Protein AF-0000000085919234 (afdb_homodimer)

Secondary structure (DSSP, 8-state):
--------------------------------------S------TTT-----SSS-EETTTEEPP--GGGG--PPPEETTEEEEEEEE-GGGGGGHHHHHHHHHHHHTTSSEEEEE-SS-SSEEEEE--SSEEE-SS---SEEEEEE-TT--HHHHHHHHHHHTT---GGGBGGGGGTEEE-GGGBPTT-GGGG--B----TTPPP-TT-TTSPPTTTTBSSSS-SEEESSTT---S--S---HHHHHHHHHHTTTTT--/--------------------------------------S------TTT-----SSS-EETTTEEPP--GGGG-PPPPEETTEEEEEEEE-GGGGGGHHHHHHHHHHHHTTSSEEEEE-SS-SSEEEEE--SSEEE-SS---SEEEEEE-TT--HHHHHHHHHHHTT---GGGBGGGGGTEEE-GGGBPTT-GGGG--B----TTPPP-TT-TTSPPTTTTBSSSS-SEEESSTT---S--S---HHHHHHHHHHTTTTT--

pLDDT: mean 78.48, std 26.76, range [19.8, 98.75]

Organism: NCBI:txid630221

Foldseek 3Di:
DPPPPPCPDDDDPDDCPPPPPPDPPDPPPPDDPPCCVPPPPPPPDPQAPPPQLALFDADPRHHGDDPDLVVAPAAQDADPLAAEAEEEEDPVVVVCVVLLVLLQCLQVVLARHHYDHDDPDFWHEYEDEDDDFAAAAETPTGHGYTYDYPVQGSLNSNLRVNRHRHDAALQQAPPCVVWKDFDVVFAAPSNVSVRHHDDDDPLPDDRDQAASRYQFQQPRGPPRHGRMGTPDPPGGHNDRDHGDPSNSVVSCSSRVRVVSD/DCPPPPPPPPPPDPPPPDPPPPDDDDPPPPDPPPCPVPPPPPPPDPQAPPPPLALFDADPRHHGDDPDLVVQPAAQDDDPLAAEAEEEEDPVVVVCVVLLVLLQCLQVVLARYHYDHDDPDFWHEYEDEDDDFAAAAETPTGHGYTYDYPVQGSLNSNLRVNRHRHDAALQQAPPCVVWKDFDVVFAAPSNVSVRHHDDDDLLPDDRDQAASRYQFQQPRGPPRHGRMGTPDPPGGHNDRDHGDPSNSVVSCSSRVRVVSD

Nearest PDB structures (foldseek):
  3vtg-assembly1_A  TM=9.561E-01  e=6.700E-22  Oryzias latipes
  3lqb-assembly1_A  TM=9.417E-01  e=4.697E-21  Danio rerio
  3edg-assembly1_A  TM=8.612E-01  e=9.983E-21  Homo sapiens
  7uai-assembly1_C  TM=8.966E-01  e=1.209E-17  Homo sapiens
  7uab-assembly1_H  TM=8.826E-01  e=2.082E-18  Homo sapiens

InterPro domains:
  IPR001506 Peptidase M12A [PF01400] (82-255)
  IPR001506 Peptidase M12A [PS51864] (70-258)
  IPR006026 Peptidase, metallopeptidase [SM00235] (72-211)
  IPR034035 Astacin-like metallopeptidase domain [cd04280] (82-255)

Structure (mmCIF, N/CA/C/O backbone):
data_AF-0000000085919234-model_v1
#
loop_
_entity.id
_entity.type
_entity.pdbx_description
1 polymer 'Peptidase M12A domain-containing protein'
#
loop_
_atom_site.group_PDB
_atom_site.id
_atom_site.type_symbol
_atom_site.label_atom_id
_atom_site.label_alt_id
_atom_site.label_comp_id
_atom_site.label_asym_id
_atom_site.label_entity_id
_atom_site.label_seq_id
_atom_site.pdbx_PDB_ins_code
_atom_site.Cartn_x
_atom_site.Cartn_y
_atom_site.Cartn_z
_atom_site.occupancy
_atom_site.B_iso_or_equiv
_atom_site.auth_seq_id
_atom_site.auth_comp_id
_atom_site.auth_asym_id
_atom_site.auth_atom_id
_atom_site.pdbx_PDB_model_num
ATOM 1 N N . MET A 1 1 ? 76.812 45.281 -8.281 1 28.78 1 MET A N 1
ATOM 2 C CA . MET A 1 1 ? 76.625 44.969 -9.688 1 28.78 1 MET A CA 1
ATOM 3 C C . MET A 1 1 ? 75.125 44.906 -10.016 1 28.78 1 MET A C 1
ATOM 5 O O . MET A 1 1 ? 74.438 44.062 -9.508 1 28.78 1 MET A O 1
ATOM 9 N N . LEU A 1 2 ? 74.562 46.125 -10.227 1 28.72 2 LEU A N 1
ATOM 10 C CA . LEU A 1 2 ? 73.312 46.844 -10.336 1 28.72 2 LEU A CA 1
ATOM 11 C C . LEU A 1 2 ? 72.5 46.344 -11.531 1 28.72 2 LEU A C 1
ATOM 13 O O . LEU A 1 2 ? 72.938 46.406 -12.672 1 28.72 2 LEU A O 1
ATOM 17 N N . TRP A 1 3 ? 71.625 45.25 -11.289 1 30.02 3 TRP A N 1
ATOM 18 C CA . TRP A 1 3 ? 70.688 44.312 -11.93 1 30.02 3 TRP A CA 1
ATOM 19 C C . TRP A 1 3 ? 69.625 45.031 -12.719 1 30.02 3 TRP A C 1
ATOM 21 O O . TRP A 1 3 ? 68.688 45.594 -12.133 1 30.02 3 TRP A O 1
ATOM 31 N N . ILE A 1 4 ? 70.188 45.938 -13.648 1 27.03 4 ILE A N 1
ATOM 32 C CA . ILE A 1 4 ? 69.312 46.906 -14.336 1 27.03 4 ILE A CA 1
ATOM 33 C C . ILE A 1 4 ? 68.188 46.188 -15.023 1 27.03 4 ILE A C 1
ATOM 35 O O . ILE A 1 4 ? 68.375 45.219 -15.773 1 27.03 4 ILE A O 1
ATOM 39 N N . ILE A 1 5 ? 66.938 46.438 -14.578 1 29.3 5 ILE A N 1
ATOM 40 C CA . ILE A 1 5 ? 65.5 46.031 -14.648 1 29.3 5 ILE A CA 1
ATOM 41 C C . ILE A 1 5 ? 64.938 46.344 -16.031 1 29.3 5 ILE A C 1
ATOM 43 O O . ILE A 1 5 ? 64.25 47.375 -16.203 1 29.3 5 ILE A O 1
ATOM 47 N N . LEU A 1 6 ? 65.812 46.062 -17.062 1 25.97 6 LEU A N 1
ATOM 48 C CA . LEU A 1 6 ? 65.5 46.812 -18.266 1 25.97 6 LEU A CA 1
ATOM 49 C C . LEU A 1 6 ? 64 46.562 -18.656 1 25.97 6 LEU A C 1
ATOM 51 O O . LEU A 1 6 ? 63.625 45.406 -18.828 1 25.97 6 LEU A O 1
ATOM 55 N N . LEU A 1 7 ? 63.156 47.531 -18.422 1 24.62 7 LEU A N 1
ATOM 56 C CA . LEU A 1 7 ? 61.719 47.781 -18.453 1 24.62 7 LEU A CA 1
ATOM 57 C C . LEU A 1 7 ? 61.219 47.781 -19.891 1 24.62 7 LEU A C 1
ATOM 59 O O . LEU A 1 7 ? 61.406 48.719 -20.625 1 24.62 7 LEU A O 1
ATOM 63 N N . VAL A 1 8 ? 61.719 46.781 -20.688 1 26.98 8 VAL A N 1
ATOM 64 C CA . VAL A 1 8 ? 61.375 47.031 -22.078 1 26.98 8 VAL A CA 1
ATOM 65 C C . VAL A 1 8 ? 59.875 47.219 -22.203 1 26.98 8 VAL A C 1
ATOM 67 O O . VAL A 1 8 ? 59.094 46.344 -21.812 1 26.98 8 VAL A O 1
ATOM 70 N N . ALA A 1 9 ? 59.312 48.406 -22.391 1 23.61 9 ALA A N 1
ATOM 71 C CA . ALA A 1 9 ? 58.062 49.094 -22.391 1 23.61 9 ALA A CA 1
ATOM 72 C C . ALA A 1 9 ? 57.156 48.594 -23.531 1 23.61 9 ALA A C 1
ATOM 74 O O . ALA A 1 9 ? 55.938 48.812 -23.5 1 23.61 9 ALA A O 1
ATOM 75 N N . TRP A 1 10 ? 57.688 48.094 -24.672 1 26.2 10 TRP A N 1
ATOM 76 C CA . TRP A 1 10 ? 57.031 48.625 -25.844 1 26.2 10 TRP A CA 1
ATOM 77 C C . TRP A 1 10 ? 55.531 48.312 -25.828 1 26.2 10 TRP A C 1
ATOM 79 O O . TRP A 1 10 ? 55.094 47.344 -25.203 1 26.2 10 TRP A O 1
ATOM 89 N N . PHE A 1 11 ? 54.688 49.062 -26.797 1 24.27 11 PHE A N 1
ATOM 90 C CA . PHE A 1 11 ? 53.438 49.688 -27.219 1 24.27 11 PHE A CA 1
ATOM 91 C C . PHE A 1 11 ? 52.406 48.625 -27.672 1 24.27 11 PHE A C 1
ATOM 93 O O . PHE A 1 11 ? 52.781 47.594 -28.25 1 24.27 11 PHE A O 1
ATOM 100 N N . CYS A 1 12 ? 51.062 48.812 -27.344 1 24.25 12 CYS A N 1
ATOM 101 C CA . CYS A 1 12 ? 49.781 48.188 -27.062 1 24.25 12 CYS A CA 1
ATOM 102 C C . CYS A 1 12 ? 49 47.906 -28.359 1 24.25 12 CYS A C 1
ATOM 104 O O . CYS A 1 12 ? 47.812 47.656 -28.328 1 24.25 12 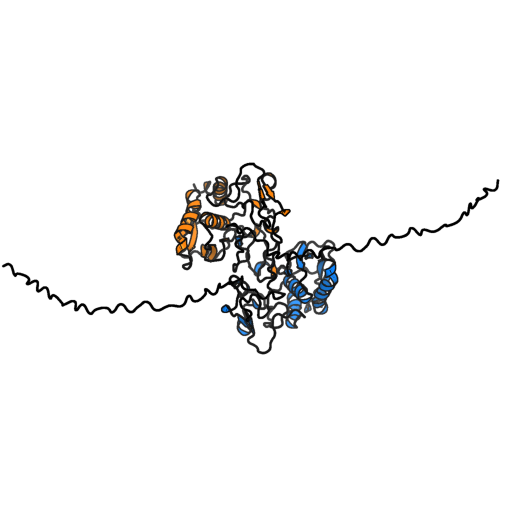CYS A O 1
ATOM 106 N N . GLU A 1 13 ? 49.562 47.938 -29.578 1 25.75 13 GLU A N 1
ATOM 107 C CA . GLU A 1 13 ? 48.656 48.188 -30.688 1 25.75 13 GLU A CA 1
ATOM 108 C C . GLU A 1 13 ? 47.5 47.188 -30.688 1 25.75 13 GLU A C 1
ATOM 110 O O . GLU A 1 13 ? 47.719 45.969 -30.578 1 25.75 13 GLU A O 1
ATOM 115 N N . VAL A 1 14 ? 46.25 47.719 -30.547 1 25.34 14 VAL A N 1
ATOM 116 C CA . VAL A 1 14 ? 44.875 47.281 -30.359 1 25.34 14 VAL A CA 1
ATOM 117 C C . VAL A 1 14 ? 44.469 46.406 -31.547 1 25.34 14 VAL A C 1
ATOM 119 O O . VAL A 1 14 ? 45.031 46.5 -32.625 1 25.34 14 VAL A O 1
ATOM 122 N N . TRP A 1 15 ? 43.188 45.625 -31.438 1 25.55 15 TRP A N 1
ATOM 123 C CA . TRP A 1 15 ? 42.438 44.406 -31.531 1 25.55 15 TRP A CA 1
ATOM 124 C C . TRP A 1 15 ? 41.531 44.406 -32.75 1 25.55 15 TRP A C 1
ATOM 126 O O . TRP A 1 15 ? 40.719 43.5 -32.969 1 25.55 15 TRP A O 1
ATOM 136 N N . GLY A 1 16 ? 41.469 45.375 -33.75 1 25.25 16 GLY A N 1
ATOM 137 C CA . GLY A 1 16 ? 40.125 45.625 -34.25 1 25.25 16 GLY A CA 1
ATOM 138 C C . GLY A 1 16 ? 39.625 44.562 -35.188 1 25.25 16 GLY A C 1
ATOM 139 O O . GLY A 1 16 ? 39.5 44.781 -36.406 1 25.25 16 GLY A O 1
ATOM 140 N N . THR A 1 17 ? 39.906 43.375 -35.062 1 26.5 17 THR A N 1
ATOM 141 C CA . THR A 1 17 ? 39.594 42.562 -36.219 1 26.5 17 THR A CA 1
ATOM 142 C C . THR A 1 17 ? 38.125 42.719 -36.625 1 26.5 17 THR A C 1
ATOM 144 O O . THR A 1 17 ? 37.25 42.75 -35.75 1 26.5 17 THR A O 1
ATOM 147 N N . PRO A 1 18 ? 37.938 43.25 -37.812 1 27.16 18 PRO A N 1
ATOM 148 C CA . PRO A 1 18 ? 36.625 43.531 -38.438 1 27.16 18 PRO A CA 1
ATOM 149 C C . PRO A 1 18 ? 35.656 42.375 -38.344 1 27.16 18 PRO A C 1
ATOM 151 O O . PRO A 1 18 ? 36 41.25 -38.688 1 27.16 18 PRO A O 1
ATOM 154 N N . VAL A 1 19 ? 34.719 42.406 -37.375 1 25.25 19 VAL A N 1
ATOM 155 C CA . VAL A 1 19 ? 33.719 41.375 -37.094 1 25.25 19 VAL A CA 1
ATOM 156 C C . VAL A 1 19 ? 32.781 41.219 -38.281 1 25.25 19 VAL A C 1
ATOM 158 O O . VAL A 1 19 ? 32.062 42.156 -38.625 1 25.25 19 VAL A O 1
ATOM 161 N N . ASP A 1 20 ? 33.281 40.656 -39.344 1 23.06 20 ASP A N 1
ATOM 162 C CA . ASP A 1 20 ? 32.406 40.406 -40.5 1 23.06 20 ASP A CA 1
ATOM 163 C C . ASP A 1 20 ? 31.031 39.938 -40.062 1 23.06 20 ASP A C 1
ATOM 165 O O . ASP A 1 20 ? 30.922 39 -39.25 1 23.06 20 ASP A O 1
ATOM 169 N N . THR A 1 21 ? 29.984 40.781 -40.094 1 23.25 21 THR A N 1
ATOM 170 C CA . THR A 1 21 ? 28.562 40.656 -39.781 1 23.25 21 THR A CA 1
ATOM 171 C C . THR A 1 21 ? 27.938 39.5 -40.531 1 23.25 21 THR A C 1
ATOM 173 O O . THR A 1 21 ? 27.734 39.594 -41.75 1 23.25 21 THR A O 1
ATOM 176 N N . LEU A 1 22 ? 28.453 38.281 -40.375 1 21.8 22 LEU A N 1
ATOM 177 C CA . LEU A 1 22 ? 27.781 37.188 -41.125 1 21.8 22 LEU A CA 1
ATOM 178 C C . LEU A 1 22 ? 26.266 37.312 -40.938 1 21.8 22 LEU A C 1
ATOM 180 O O . LEU A 1 22 ? 25.781 37.5 -39.844 1 21.8 22 LEU A O 1
ATOM 184 N N . ASN A 1 23 ? 25.578 37.688 -41.969 1 22.17 23 ASN A N 1
ATOM 185 C CA . ASN A 1 23 ? 24.141 37.844 -42.219 1 22.17 23 ASN A CA 1
ATOM 186 C C . ASN A 1 23 ? 23.344 36.656 -41.656 1 22.17 23 ASN A C 1
ATOM 188 O O . ASN A 1 23 ? 23.812 35.531 -41.688 1 22.17 23 ASN A O 1
ATOM 192 N N . ALA A 1 24 ? 22.312 37 -40.812 1 24.62 24 ALA A N 1
ATOM 193 C CA . ALA A 1 24 ? 21.281 36.281 -40.062 1 24.62 24 ALA A CA 1
ATOM 194 C C . ALA A 1 24 ? 20.547 35.281 -40.969 1 24.62 24 ALA A C 1
ATOM 196 O O . ALA A 1 24 ? 19.828 35.719 -41.875 1 24.62 24 ALA A O 1
ATOM 197 N N . THR A 1 25 ? 21.234 34.188 -41.438 1 21.66 25 THR A N 1
ATOM 198 C CA . THR A 1 25 ? 20.625 33.125 -42.219 1 21.66 25 THR A CA 1
ATOM 199 C C . THR A 1 25 ? 19.25 32.75 -41.688 1 21.66 25 THR A C 1
ATOM 201 O O . THR A 1 25 ? 19.031 32.812 -40.469 1 21.66 25 THR A O 1
ATOM 204 N N . ASP A 1 26 ? 18.25 32.438 -42.562 1 20.73 26 ASP A N 1
ATOM 205 C CA . ASP A 1 26 ? 16.844 32.062 -42.656 1 20.73 26 ASP A CA 1
ATOM 206 C C . ASP A 1 26 ? 16.531 30.844 -41.812 1 20.73 26 ASP A C 1
ATOM 208 O O . ASP A 1 26 ? 16.938 29.734 -42.125 1 20.73 26 ASP A O 1
ATOM 212 N N . ILE A 1 27 ? 16.844 30.859 -40.594 1 23.08 27 ILE A N 1
ATOM 213 C CA . ILE A 1 27 ? 16.438 29.625 -39.906 1 23.08 27 ILE A CA 1
ATOM 214 C C . ILE A 1 27 ? 14.953 29.391 -40.125 1 23.08 27 ILE A C 1
ATOM 216 O O . ILE A 1 27 ? 14.133 30.25 -39.812 1 23.08 27 ILE A O 1
ATOM 220 N N . GLN A 1 28 ? 14.664 28.625 -41.188 1 20.73 28 GLN A N 1
ATOM 221 C CA . GLN A 1 28 ? 13.336 28.062 -41.406 1 20.73 28 GLN A CA 1
ATOM 222 C C . GLN A 1 28 ? 12.742 27.562 -40.062 1 20.73 28 GLN A C 1
ATOM 224 O O . GLN A 1 28 ? 13.422 26.906 -39.281 1 20.73 28 GLN A O 1
ATOM 229 N N . ASP A 1 29 ? 11.711 28.188 -39.625 1 19.8 29 ASP A N 1
ATOM 230 C CA . ASP A 1 29 ? 10.836 27.922 -38.469 1 19.8 29 ASP A CA 1
ATOM 231 C C . ASP A 1 29 ? 10.453 26.438 -38.438 1 19.8 29 ASP A C 1
ATOM 233 O O . ASP A 1 29 ? 9.703 25.953 -39.281 1 19.8 29 ASP A O 1
ATOM 237 N N . ALA A 1 30 ? 11.367 25.484 -38.312 1 23.55 30 ALA A N 1
ATOM 238 C CA . ALA A 1 30 ? 10.859 24.125 -38.156 1 23.55 30 ALA A CA 1
ATOM 239 C C . ALA A 1 30 ? 9.688 24.078 -37.188 1 23.55 30 ALA A C 1
ATOM 241 O O . ALA A 1 30 ? 9.75 24.656 -36.094 1 23.55 30 ALA A O 1
ATOM 242 N N . GLU A 1 31 ? 8.484 23.906 -37.625 1 23.33 31 GLU A N 1
ATOM 243 C CA . GLU A 1 31 ? 7.203 23.625 -37 1 23.33 31 GLU A CA 1
ATOM 244 C C . GLU A 1 31 ? 7.367 22.719 -35.781 1 23.33 31 GLU A C 1
ATOM 246 O O . GLU A 1 31 ? 8.219 21.812 -35.781 1 23.33 31 GLU A O 1
ATOM 251 N N . GLY A 1 32 ? 7.031 23.172 -34.594 1 21.17 32 GLY A N 1
ATOM 252 C CA . GLY A 1 32 ? 7 22.703 -33.219 1 21.17 32 GLY A CA 1
ATOM 253 C C . GLY A 1 32 ? 6.457 21.297 -33.094 1 21.17 32 GLY A C 1
ATOM 254 O O . GLY A 1 32 ? 5.332 21.016 -33.531 1 21.17 32 GLY A O 1
ATOM 255 N N . TYR A 1 33 ? 7.305 20.234 -33.219 1 23.75 33 TYR A N 1
ATOM 256 C CA . TYR A 1 33 ? 6.895 18.906 -32.812 1 23.75 33 TYR A CA 1
ATOM 257 C C . TYR A 1 33 ? 6.16 18.953 -31.469 1 23.75 33 TYR A C 1
ATOM 259 O O . TYR A 1 33 ? 6.695 19.453 -30.484 1 23.75 33 TYR A O 1
ATOM 267 N N . SER A 1 34 ? 4.891 19.266 -31.453 1 23.23 34 SER A N 1
ATOM 268 C CA . SER A 1 34 ? 4.012 18.984 -30.312 1 23.23 34 SER A CA 1
ATOM 269 C C . SER A 1 34 ? 4.355 17.641 -29.672 1 23.23 34 SER A C 1
ATOM 271 O O . SER A 1 34 ? 4.203 16.594 -30.281 1 23.23 34 SER A O 1
ATOM 273 N N . LEU A 1 35 ? 5.391 17.594 -28.969 1 25.11 35 LEU A N 1
ATOM 274 C CA . LEU A 1 35 ? 5.648 16.391 -28.172 1 25.11 35 LEU A CA 1
ATOM 275 C C . LEU A 1 35 ? 4.395 15.953 -27.422 1 25.11 35 LEU A C 1
ATOM 277 O O . LEU A 1 35 ? 3.973 16.609 -26.469 1 25.11 35 LEU A O 1
ATOM 281 N N . GLN A 1 36 ? 3.346 15.586 -28.047 1 25.11 36 GLN A N 1
ATOM 282 C CA . GLN A 1 36 ? 2.27 14.844 -27.406 1 25.11 36 GLN A CA 1
ATOM 283 C C . GLN A 1 36 ? 2.822 13.695 -26.562 1 25.11 36 GLN A C 1
ATOM 285 O O . GLN A 1 36 ? 3.055 12.594 -27.078 1 25.11 36 GLN A O 1
ATOM 290 N N . SER A 1 37 ? 3.881 13.984 -25.828 1 28.94 37 SER A N 1
ATOM 291 C CA . SER A 1 37 ? 4.312 12.867 -25 1 28.94 37 SER A CA 1
ATOM 292 C C . SER A 1 37 ? 3.146 12.289 -24.203 1 28.94 37 SER A C 1
ATOM 294 O O . SER A 1 37 ? 2.707 12.891 -23.219 1 28.94 37 SER A O 1
ATOM 296 N N . GLY A 1 38 ? 2.189 11.727 -24.812 1 29.8 38 GLY A N 1
ATOM 297 C CA . GLY A 1 38 ? 1.196 10.922 -24.125 1 29.8 38 GLY A CA 1
ATOM 298 C C . GLY A 1 38 ? 1.796 10.008 -23.078 1 29.8 38 GLY A C 1
ATOM 299 O O . GLY A 1 38 ? 3.014 9.828 -23.016 1 29.8 38 GLY A O 1
ATOM 300 N N . PRO A 1 39 ? 1.155 9.898 -21.922 1 30.34 39 PRO A N 1
ATOM 301 C CA . PRO A 1 39 ? 1.736 9 -20.922 1 30.34 39 PRO A CA 1
ATOM 302 C C . PRO A 1 39 ? 2.361 7.75 -21.547 1 30.34 39 PRO A C 1
ATOM 304 O O . PRO A 1 39 ? 1.938 7.312 -22.625 1 30.34 39 PRO A O 1
ATOM 307 N N . PRO A 1 40 ? 3.613 7.609 -21.312 1 33.44 40 PRO A N 1
ATOM 308 C CA . PRO A 1 40 ? 4.18 6.391 -21.891 1 33.44 40 PRO A CA 1
ATOM 309 C C . PRO A 1 40 ? 3.225 5.203 -21.828 1 33.44 40 PRO A C 1
ATOM 311 O O . PRO A 1 40 ? 2.457 5.078 -20.875 1 33.44 40 PRO A O 1
ATOM 314 N N . HIS A 1 41 ? 2.707 4.746 -22.938 1 36.62 41 HIS A N 1
ATOM 315 C CA . HIS A 1 41 ? 1.959 3.502 -23.062 1 36.62 41 HIS A CA 1
ATOM 316 C C . HIS A 1 41 ? 2.629 2.367 -22.297 1 36.62 41 HIS A C 1
ATOM 318 O O . HIS A 1 41 ? 3.686 1.877 -22.703 1 36.62 41 HIS A O 1
ATOM 324 N N . LEU A 1 42 ? 2.457 2.396 -21.031 1 42.34 42 LEU A N 1
ATOM 325 C CA . LEU A 1 42 ? 2.893 1.175 -20.375 1 42.34 42 LEU A CA 1
ATOM 326 C C . LEU A 1 42 ? 2.395 -0.058 -21.109 1 42.34 42 LEU A C 1
ATOM 328 O O . LEU A 1 42 ? 1.233 -0.112 -21.531 1 42.34 42 LEU A O 1
ATOM 332 N N . VAL A 1 43 ? 3.242 -0.778 -21.781 1 37.41 43 VAL A N 1
ATOM 333 C CA . VAL A 1 43 ? 2.846 -2.074 -22.312 1 37.41 43 VAL A CA 1
ATOM 334 C C . VAL A 1 43 ? 2.088 -2.867 -21.25 1 37.41 43 VAL A C 1
ATOM 336 O O . VAL A 1 43 ? 2.645 -3.205 -20.203 1 37.41 43 VAL A O 1
ATOM 339 N N . LYS A 1 44 ? 0.73 -2.807 -21.328 1 43.81 44 LYS A N 1
ATOM 340 C CA . LYS A 1 44 ? -0.195 -3.49 -20.422 1 43.81 44 LYS A CA 1
ATOM 341 C C . LYS A 1 44 ? 0.053 -4.996 -20.422 1 43.81 44 LYS A C 1
ATOM 343 O O . LYS A 1 44 ? -0.255 -5.684 -21.406 1 43.81 44 LYS A O 1
ATOM 348 N N . THR A 1 45 ? 1.157 -5.523 -19.844 1 35.84 45 THR A N 1
ATOM 349 C CA . THR A 1 45 ? 1.196 -6.977 -19.688 1 35.84 45 THR A CA 1
ATOM 350 C C . THR A 1 45 ? 0.174 -7.434 -18.656 1 35.84 45 THR A C 1
ATOM 352 O O . THR A 1 45 ? -0.217 -6.664 -17.781 1 35.84 45 THR A O 1
ATOM 355 N N . SER A 1 46 ? -0.442 -8.539 -18.906 1 37 46 SER A N 1
ATOM 356 C CA . SER A 1 46 ? -1.523 -9.094 -18.094 1 37 46 SER A CA 1
ATOM 357 C C . SER A 1 46 ? -1.217 -8.992 -16.609 1 37 46 SER A C 1
ATOM 359 O O . SER A 1 46 ? -2.115 -8.742 -15.805 1 37 46 SER A O 1
ATOM 361 N N . GLU A 1 47 ? -0.046 -9.5 -16.359 1 38.38 47 GLU A N 1
ATOM 362 C CA . GLU A 1 47 ? 0.216 -9.578 -14.922 1 38.38 47 GLU A CA 1
ATOM 363 C C . GLU A 1 47 ? 0.174 -8.195 -14.273 1 38.38 47 GLU A C 1
ATOM 365 O O . GLU A 1 47 ? -0.36 -8.031 -13.18 1 38.38 47 GLU A O 1
ATOM 370 N N . THR A 1 48 ? 1.184 -7.324 -14.758 1 38.94 48 THR A N 1
ATOM 371 C CA . THR A 1 48 ? 1.595 -6.074 -14.125 1 38.94 48 THR A CA 1
ATOM 372 C C . THR A 1 48 ? 0.478 -5.035 -14.203 1 38.94 48 THR A C 1
ATOM 374 O O . THR A 1 48 ? 0.224 -4.316 -13.234 1 38.94 48 THR A O 1
ATOM 377 N N . GLN A 1 49 ? 0.27 -4.543 -15.516 1 41.25 49 GLN A N 1
ATOM 378 C CA . GLN A 1 49 ? -0.235 -3.174 -15.523 1 41.25 49 GLN A CA 1
ATOM 379 C C . GLN A 1 49 ? -1.633 -3.1 -14.914 1 41.25 49 GLN A C 1
ATOM 381 O O . GLN A 1 49 ? -2.543 -2.52 -15.508 1 41.25 49 GLN A O 1
ATOM 386 N N . LEU A 1 50 ? -2.053 -4.23 -14.367 1 37.69 50 LEU A N 1
ATOM 387 C CA . LEU A 1 50 ? -3.299 -3.758 -13.773 1 37.69 50 LEU A CA 1
ATOM 388 C C . LEU A 1 50 ? -3.051 -2.561 -12.859 1 37.69 50 LEU A C 1
ATOM 390 O O . LEU A 1 50 ? -2.332 -2.672 -11.867 1 37.69 50 LEU A O 1
ATOM 394 N N . ASP A 1 51 ? -2.818 -1.533 -13.508 1 40.94 51 ASP A N 1
ATOM 395 C CA . ASP A 1 51 ? -3.111 -0.411 -12.625 1 40.94 51 ASP A CA 1
ATOM 396 C C . ASP A 1 51 ? -4.18 -0.784 -11.602 1 40.94 51 ASP A C 1
ATOM 398 O O . ASP A 1 51 ? -5.375 -0.752 -11.898 1 40.94 51 ASP A O 1
ATOM 402 N N . PHE A 1 52 ? -3.783 -1.865 -10.945 1 41.19 52 PHE A N 1
ATOM 403 C CA . PHE A 1 52 ? -4.73 -2.225 -9.898 1 41.19 52 PHE A CA 1
ATOM 404 C C . PHE A 1 52 ? -5.344 -0.978 -9.273 1 41.19 52 PHE A C 1
ATOM 406 O O . PHE A 1 52 ? -4.66 -0.229 -8.57 1 41.19 52 PHE A O 1
ATOM 413 N N . GLU A 1 53 ? -6.23 -0.386 -10.07 1 49.44 53 GLU A N 1
ATOM 414 C CA . GLU A 1 53 ? -7.109 0.587 -9.43 1 49.44 53 GLU A CA 1
ATOM 415 C C . GLU A 1 53 ? -8.07 -0.093 -8.453 1 49.44 53 GLU A C 1
ATOM 417 O O . GLU A 1 53 ? -8.977 -0.817 -8.875 1 49.44 53 GLU A O 1
ATOM 422 N N . ALA A 1 54 ? -7.559 -0.685 -7.289 1 57.09 54 ALA A N 1
ATOM 423 C CA . ALA A 1 54 ? -8.453 -1.296 -6.312 1 57.09 54 ALA A CA 1
ATOM 424 C C . ALA A 1 54 ? -8.477 -0.495 -5.012 1 57.09 54 ALA A C 1
ATOM 426 O O . ALA A 1 54 ? -7.676 0.427 -4.832 1 57.09 54 ALA A O 1
ATOM 427 N N . ASP A 1 55 ? -9.469 -0.79 -4.297 1 67.25 55 ASP A N 1
ATOM 428 C CA . ASP A 1 55 ? -9.695 -0.278 -2.949 1 67.25 55 ASP A CA 1
ATOM 429 C C . ASP A 1 55 ? -8.547 -0.67 -2.016 1 67.25 55 ASP A C 1
ATOM 431 O O . ASP A 1 55 ? -8.477 -0.199 -0.878 1 67.25 55 ASP A O 1
ATOM 435 N N . TYR A 1 56 ? -7.609 -1.438 -2.715 1 75.12 56 TYR A N 1
ATOM 436 C CA . TYR A 1 56 ? -6.52 -1.926 -1.875 1 75.12 56 TYR A CA 1
ATOM 437 C C . TYR A 1 56 ? -5.199 -1.26 -2.25 1 75.12 56 TYR A C 1
ATOM 439 O O . TYR A 1 56 ? -4.941 -1 -3.428 1 75.12 56 TYR A O 1
ATOM 447 N N . ALA A 1 57 ? -4.43 -0.961 -1.234 1 77.5 57 ALA A N 1
ATOM 448 C CA . ALA A 1 57 ? -3.043 -0.596 -1.501 1 77.5 57 ALA A CA 1
ATOM 449 C C . ALA A 1 57 ? -2.201 -1.83 -1.817 1 77.5 57 ALA A C 1
ATOM 451 O O . ALA A 1 57 ? -2.281 -2.84 -1.113 1 77.5 57 ALA A O 1
ATOM 452 N N . VAL A 1 58 ? -1.466 -1.746 -2.91 1 79.06 58 VAL A N 1
ATOM 453 C CA . VAL A 1 58 ? -0.729 -2.932 -3.338 1 79.06 58 VAL A CA 1
ATOM 454 C C . VAL A 1 58 ? 0.746 -2.584 -3.523 1 79.06 58 VAL A C 1
ATOM 456 O O . VAL A 1 58 ? 1.085 -1.449 -3.867 1 79.06 58 VAL A O 1
ATOM 459 N N . GLN A 1 59 ? 1.614 -3.533 -3.205 1 78.81 59 GLN A N 1
ATOM 460 C CA . GLN A 1 59 ? 3.041 -3.543 -3.51 1 78.81 59 GLN A CA 1
ATOM 461 C C . GLN A 1 59 ? 3.365 -4.57 -4.59 1 78.81 59 GLN A C 1
ATOM 463 O O . GLN A 1 59 ? 2.689 -5.594 -4.703 1 78.81 59 GLN A O 1
ATOM 468 N N . GLU A 1 60 ? 4.441 -4.223 -5.422 1 80.94 60 GLU A N 1
ATOM 469 C CA . GLU A 1 60 ? 4.879 -5.121 -6.484 1 80.94 60 GLU A CA 1
ATOM 470 C C . GLU A 1 60 ? 3.725 -5.477 -7.418 1 80.94 60 GLU A C 1
ATOM 472 O O . GLU A 1 60 ? 3.631 -6.613 -7.891 1 80.94 60 GLU A O 1
ATOM 477 N N . GLY A 1 61 ? 2.805 -4.656 -7.477 1 78.19 61 GLY A N 1
ATOM 478 C CA . GLY A 1 61 ? 1.759 -4.73 -8.484 1 78.19 61 GLY A CA 1
ATOM 479 C C . GLY A 1 61 ? 0.587 -5.598 -8.07 1 78.19 61 GLY A C 1
ATOM 480 O O . GLY A 1 61 ? -0.51 -5.477 -8.617 1 78.19 61 GLY A O 1
ATOM 481 N N . ASP A 1 62 ? 0.809 -6.508 -7.039 1 87.94 62 ASP A N 1
ATOM 482 C CA . ASP A 1 62 ? -0.31 -7.402 -6.766 1 87.94 62 ASP A CA 1
ATOM 483 C C . ASP A 1 62 ? -0.3 -7.867 -5.309 1 87.94 62 ASP A C 1
ATOM 485 O O . ASP A 1 62 ? -1.114 -8.703 -4.91 1 87.94 62 ASP A O 1
ATOM 489 N N . ILE A 1 63 ? 0.585 -7.391 -4.5 1 83.94 63 ILE A N 1
ATOM 490 C CA . ILE A 1 63 ? 0.605 -7.777 -3.094 1 83.94 63 ILE A CA 1
ATOM 491 C C . ILE A 1 63 ? -0.181 -6.758 -2.27 1 83.94 63 ILE A C 1
ATOM 493 O O . ILE A 1 63 ? 0.214 -5.594 -2.166 1 83.94 63 ILE A O 1
ATOM 497 N N . ILE A 1 64 ? -1.24 -7.172 -1.712 1 83.56 64 ILE A N 1
ATOM 498 C CA . ILE A 1 64 ? -2.057 -6.293 -0.879 1 83.56 64 ILE A CA 1
ATOM 499 C C . ILE A 1 64 ? -1.348 -6.035 0.448 1 83.56 64 ILE A C 1
ATOM 501 O O . ILE A 1 64 ? -0.867 -6.969 1.095 1 83.56 64 ILE A O 1
ATOM 505 N N . LEU A 1 65 ? -1.286 -4.754 0.832 1 82.44 65 LEU A N 1
ATOM 506 C CA . LEU A 1 65 ? -0.631 -4.367 2.076 1 82.44 65 LEU A CA 1
ATOM 507 C C . LEU A 1 65 ? -1.654 -4.168 3.189 1 82.44 65 LEU A C 1
ATOM 509 O O . LEU A 1 65 ? -2.738 -3.629 2.955 1 82.44 65 LEU A O 1
ATOM 513 N N . PRO A 1 66 ? -1.289 -4.691 4.371 1 75.25 66 PRO A N 1
ATOM 514 C CA . PRO A 1 66 ? -2.191 -4.461 5.504 1 75.25 66 PRO A CA 1
ATOM 515 C C . PRO A 1 66 ? -2.324 -2.982 5.859 1 75.25 66 PRO A C 1
ATOM 517 O O . PRO A 1 66 ? -1.36 -2.223 5.734 1 75.25 66 PRO A O 1
ATOM 520 N N . THR A 1 67 ? -3.541 -2.582 6.234 1 71.69 67 THR A N 1
ATOM 521 C CA . THR A 1 67 ? -3.812 -1.184 6.551 1 71.69 67 THR A CA 1
ATOM 522 C C . THR A 1 67 ? -4.141 -1.018 8.031 1 71.69 67 THR A C 1
ATOM 524 O O . THR A 1 67 ? -4.648 0.026 8.445 1 71.69 67 THR A O 1
ATOM 527 N N . ASP A 1 68 ? -3.734 -1.936 8.898 1 67.69 68 ASP A N 1
ATOM 528 C CA . ASP A 1 68 ? -4.066 -1.872 10.312 1 67.69 68 ASP A CA 1
ATOM 529 C C . ASP A 1 68 ? -3.42 -0.656 10.977 1 67.69 68 ASP A C 1
ATOM 531 O O . ASP A 1 68 ? -2.201 -0.612 11.148 1 67.69 68 ASP A O 1
ATOM 535 N N . ARG A 1 69 ? -4.234 0.278 11.391 1 63.44 69 ARG A N 1
ATOM 536 C CA . ARG A 1 69 ? -3.811 1.531 12.008 1 63.44 69 ARG A CA 1
ATOM 537 C C . ARG A 1 69 ? -3.191 1.285 13.383 1 63.44 69 ARG A C 1
ATOM 539 O O . ARG A 1 69 ? -2.393 2.092 13.859 1 63.44 69 ARG A O 1
ATOM 546 N N . ASN A 1 70 ? -3.617 0.142 13.984 1 58.25 70 ASN A N 1
ATOM 547 C CA . ASN A 1 70 ? -3.148 -0.084 15.344 1 58.25 70 ASN A CA 1
ATOM 548 C C . ASN A 1 70 ? -1.696 -0.551 15.367 1 58.25 70 ASN A C 1
ATOM 550 O O . ASN A 1 70 ? -1.063 -0.574 16.422 1 58.25 70 ASN A O 1
ATOM 554 N N . ALA A 1 71 ? -1.163 -0.882 14.227 1 52.66 71 ALA A N 1
ATOM 555 C CA . ALA A 1 71 ? 0.224 -1.335 14.156 1 52.66 71 ALA A CA 1
ATOM 556 C C . ALA A 1 71 ? 1.19 -0.157 14.234 1 52.66 71 ALA A C 1
ATOM 558 O O . ALA A 1 71 ? 2.383 -0.341 14.492 1 52.66 71 ALA A O 1
ATOM 559 N N . VAL A 1 72 ? 0.792 0.997 13.992 1 54.81 72 VAL A N 1
ATOM 560 C CA . VAL A 1 72 ? 1.61 2.168 13.695 1 54.81 72 VAL A CA 1
ATOM 561 C C . VAL A 1 72 ? 1.9 2.932 14.984 1 54.81 72 VAL A C 1
ATOM 563 O O . VAL A 1 72 ? 2.52 3.998 14.961 1 54.81 72 VAL A O 1
ATOM 566 N N . SER A 1 73 ? 1.527 2.48 16.062 1 56.84 73 SER A N 1
ATOM 567 C CA . SER A 1 73 ? 1.312 3.416 17.156 1 56.84 73 SER A CA 1
ATOM 568 C C . SER A 1 73 ? 2.635 3.914 17.719 1 56.84 73 SER A C 1
ATOM 570 O O . SER A 1 73 ? 2.682 4.426 18.844 1 56.84 73 SER A O 1
ATOM 572 N N . GLU A 1 74 ? 3.74 4.129 16.828 1 78.88 74 GLU A N 1
ATOM 573 C CA . GLU A 1 74 ? 4.828 4.574 17.688 1 78.88 74 GLU A CA 1
ATOM 574 C C . GLU A 1 74 ? 5.055 6.078 17.562 1 78.88 74 GLU A C 1
ATOM 576 O O . GLU A 1 74 ? 5.078 6.617 16.453 1 78.88 74 GLU A O 1
ATOM 581 N N . LEU A 1 75 ? 5.031 6.777 18.656 1 87.31 75 LEU A N 1
ATOM 582 C CA . LEU A 1 75 ? 5.363 8.195 18.766 1 87.31 75 LEU A CA 1
ATOM 583 C C . LEU A 1 75 ? 6.871 8.406 18.672 1 87.31 75 LEU A C 1
ATOM 585 O O . LEU A 1 75 ? 7.645 7.469 18.859 1 87.31 75 LEU A O 1
ATOM 589 N N . TRP A 1 76 ? 7.223 9.562 18.25 1 91.81 76 TRP A N 1
ATOM 590 C CA . TRP A 1 76 ? 8.625 9.953 18.281 1 91.81 76 TRP A CA 1
ATOM 591 C C . TRP A 1 76 ? 9.133 10.055 19.719 1 91.81 76 TRP A C 1
ATOM 593 O O . 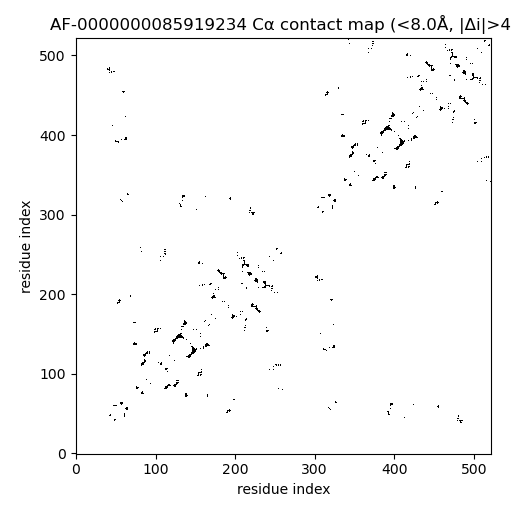TRP A 1 76 ? 8.406 10.508 20.609 1 91.81 76 TRP A O 1
ATOM 603 N N . PRO A 1 77 ? 10.32 9.617 19.906 1 83.75 77 PRO A N 1
ATOM 604 C CA . PRO A 1 77 ? 10.844 9.602 21.281 1 83.75 77 PRO A CA 1
ATOM 605 C C . PRO A 1 77 ? 11.094 11.008 21.828 1 83.75 77 PRO A C 1
ATOM 607 O O . PRO A 1 77 ? 11.391 11.93 21.062 1 83.75 77 PRO A O 1
ATOM 610 N N . GLU A 1 78 ? 10.945 11.039 23.125 1 82.88 78 GLU A N 1
ATOM 611 C CA . GLU A 1 78 ? 11.273 12.273 23.828 1 82.88 78 GLU A CA 1
ATOM 612 C C . GLU A 1 78 ? 12.789 12.43 24 1 82.88 78 GLU A C 1
ATOM 614 O O . GLU A 1 78 ? 13.492 11.445 24.25 1 82.88 78 GLU A O 1
ATOM 619 N N . LEU A 1 79 ? 13.203 13.602 23.656 1 72 79 LEU A N 1
ATOM 620 C CA . LEU A 1 79 ? 14.602 13.938 23.922 1 72 79 LEU A CA 1
ATOM 621 C C . LEU A 1 79 ? 14.711 15 25 1 72 79 LEU A C 1
ATOM 623 O O . LEU A 1 79 ? 14.297 16.141 24.797 1 72 79 LEU A O 1
ATOM 627 N N . ASN A 1 80 ? 15.391 14.633 26.141 1 70.12 80 ASN A N 1
ATOM 628 C CA . ASN A 1 80 ? 15.633 15.539 27.25 1 70.12 80 ASN A CA 1
ATOM 629 C C . ASN A 1 80 ? 14.352 16.234 27.688 1 70.12 80 ASN A C 1
ATOM 631 O O . ASN A 1 80 ? 14.344 17.453 27.875 1 70.12 80 ASN A O 1
ATOM 635 N N . GLY A 1 81 ? 13.281 15.547 27.75 1 71 81 GLY A N 1
ATOM 636 C CA . GLY A 1 81 ? 12.023 16.094 28.234 1 71 81 GLY A CA 1
ATOM 637 C C . GLY A 1 81 ? 11.227 16.812 27.172 1 71 81 GLY A C 1
ATOM 638 O O . GLY A 1 81 ? 10.117 17.297 27.438 1 71 81 GLY A O 1
ATOM 639 N N . ASN A 1 82 ? 11.828 16.969 26.062 1 78.31 82 ASN A N 1
ATOM 640 C CA . ASN A 1 82 ? 11.148 17.625 24.953 1 78.31 82 ASN A CA 1
ATOM 641 C C . ASN A 1 82 ? 11 16.688 23.766 1 78.31 82 ASN A C 1
ATOM 643 O O . ASN A 1 82 ? 11.844 15.812 23.547 1 78.31 82 ASN A O 1
ATOM 647 N N . PHE A 1 83 ? 9.922 16.859 23.141 1 88.06 83 PHE A N 1
ATOM 648 C CA . PHE A 1 83 ? 9.789 16.141 21.891 1 88.06 83 PHE A CA 1
ATOM 649 C C . PHE A 1 83 ? 10.422 16.922 20.734 1 88.06 83 PHE A C 1
ATOM 651 O O . PHE A 1 83 ? 10.078 18.078 20.516 1 88.06 83 PHE A O 1
ATOM 658 N N . SER A 1 84 ? 11.445 16.359 20.297 1 93 84 SER A N 1
ATOM 659 C CA . SER A 1 84 ? 12.07 16.984 19.125 1 93 84 SER A CA 1
ATOM 660 C C . SER A 1 84 ? 12.359 15.938 18.047 1 93 84 SER A C 1
ATOM 662 O O . SER A 1 84 ? 13.094 14.977 18.281 1 93 84 SER A O 1
ATOM 664 N N . VAL A 1 85 ? 11.82 16.109 16.938 1 96.12 85 VAL A N 1
ATOM 665 C CA . VAL A 1 85 ? 11.938 15.164 15.82 1 96.12 85 VAL A CA 1
ATOM 666 C C . VAL A 1 85 ? 13.156 15.516 14.977 1 96.12 85 VAL A C 1
ATOM 668 O O . VAL A 1 85 ? 13.234 16.625 14.422 1 96.12 85 VAL A O 1
ATOM 671 N N . PRO A 1 86 ? 14.133 14.602 14.945 1 96.75 86 PRO A N 1
ATOM 672 C CA . PRO A 1 86 ? 15.227 14.875 14.008 1 96.75 86 PRO A CA 1
ATOM 673 C C . PRO A 1 86 ? 14.766 14.844 12.555 1 96.75 86 PRO A C 1
ATOM 675 O O . PRO A 1 86 ? 13.922 14.023 12.18 1 96.75 86 PRO A O 1
ATOM 678 N N . TYR A 1 87 ? 15.375 15.781 11.781 1 98.19 87 TYR A N 1
ATOM 679 C CA . TYR A 1 87 ? 15.023 15.766 10.359 1 98.19 87 TYR A CA 1
ATOM 680 C C . TYR A 1 87 ? 16.234 16.078 9.492 1 98.19 87 TYR A C 1
ATOM 682 O O . TYR A 1 87 ? 17.203 16.672 9.969 1 98.19 87 TYR A O 1
ATOM 690 N N . GLU A 1 88 ? 16.172 15.555 8.297 1 98.56 88 GLU A N 1
ATOM 691 C CA . GLU A 1 88 ? 17.141 15.828 7.242 1 98.56 88 GLU A CA 1
ATOM 692 C C . GLU A 1 88 ? 16.453 16.109 5.914 1 98.56 88 GLU A C 1
ATOM 694 O O . GLU A 1 88 ? 15.43 15.492 5.598 1 98.56 88 GLU A O 1
ATOM 699 N N . ILE A 1 89 ? 17 17.094 5.207 1 98.44 89 ILE A N 1
ATOM 700 C CA . ILE A 1 89 ? 16.5 17.391 3.869 1 98.44 89 ILE A CA 1
ATOM 701 C C . ILE A 1 89 ? 17.484 16.875 2.82 1 98.44 89 ILE A C 1
ATOM 703 O O . ILE A 1 89 ? 18.656 17.266 2.801 1 98.44 89 ILE A O 1
ATOM 707 N N . ASP A 1 90 ? 16.922 15.945 2.045 1 97 90 ASP A N 1
ATOM 708 C CA . ASP A 1 90 ? 17.75 15.422 0.967 1 97 90 ASP A CA 1
ATOM 709 C C . ASP A 1 90 ? 18.312 16.547 0.102 1 97 90 ASP A C 1
ATOM 711 O O . ASP A 1 90 ? 17.594 17.516 -0.21 1 97 90 ASP A O 1
ATOM 715 N N . SER A 1 91 ? 19.5 16.391 -0.368 1 96.81 91 SER A N 1
ATOM 716 C CA . SER A 1 91 ? 20.172 17.438 -1.136 1 96.81 91 SER A CA 1
ATOM 717 C C . SER A 1 91 ? 19.422 17.719 -2.439 1 96.81 91 SER A C 1
ATOM 719 O O . SER A 1 91 ? 19.438 18.859 -2.936 1 96.81 91 SER A O 1
ATOM 721 N N . VAL A 1 92 ? 18.797 16.797 -3 1 94.75 92 VAL A N 1
ATOM 722 C CA . VAL A 1 92 ? 18.078 16.922 -4.27 1 94.75 92 VAL A CA 1
ATOM 723 C C . VAL A 1 92 ? 16.969 17.953 -4.141 1 94.75 92 VAL A C 1
ATOM 725 O O . VAL A 1 92 ? 16.625 18.625 -5.113 1 94.75 92 VAL A O 1
ATOM 728 N N . ILE A 1 93 ? 16.438 18.109 -2.947 1 97.44 93 ILE A N 1
ATOM 729 C CA . ILE A 1 93 ? 15.336 19.047 -2.801 1 97.44 93 ILE A CA 1
ATOM 730 C C . ILE A 1 93 ? 15.734 20.172 -1.842 1 97.44 93 ILE A C 1
ATOM 732 O O . ILE A 1 93 ? 14.898 20.672 -1.083 1 97.44 93 ILE A O 1
ATOM 736 N N . GLU A 1 94 ? 16.969 20.438 -1.762 1 97.44 94 GLU A N 1
ATOM 737 C CA . GLU A 1 94 ? 17.453 21.516 -0.902 1 97.44 94 GLU A CA 1
ATOM 738 C C . GLU A 1 94 ? 16.734 22.828 -1.188 1 97.44 94 GLU A C 1
ATOM 740 O O . GLU A 1 94 ? 16.562 23.656 -0.291 1 97.44 94 GLU A O 1
ATOM 745 N N . ASN A 1 95 ? 16.281 23.031 -2.412 1 97.69 95 ASN A N 1
ATOM 746 C CA . ASN A 1 95 ? 15.578 24.25 -2.797 1 97.69 95 ASN A CA 1
ATOM 747 C C . ASN A 1 95 ? 14.219 24.344 -2.109 1 97.69 95 ASN A C 1
ATOM 749 O O . ASN A 1 95 ? 13.594 25.406 -2.123 1 97.69 95 ASN A O 1
ATOM 753 N N . ARG A 1 96 ? 13.773 23.297 -1.423 1 98.06 96 ARG A N 1
ATOM 754 C CA . ARG A 1 96 ? 12.492 23.281 -0.722 1 98.06 96 ARG A CA 1
ATOM 755 C C . ARG A 1 96 ? 12.672 23.578 0.762 1 98.06 96 ARG A C 1
ATOM 757 O O . ARG A 1 96 ? 11.711 23.547 1.53 1 98.06 96 ARG A O 1
ATOM 764 N N . THR A 1 97 ? 13.828 23.906 1.18 1 98.56 97 THR A N 1
ATOM 765 C CA . THR A 1 97 ? 14.18 24.078 2.586 1 98.56 97 THR A CA 1
ATOM 766 C C . THR A 1 97 ? 13.281 25.109 3.25 1 98.56 97 THR A C 1
ATOM 768 O O . THR A 1 97 ? 12.766 24.875 4.348 1 98.56 97 THR A O 1
ATOM 771 N N . GLU A 1 98 ? 13.047 26.203 2.656 1 98.5 98 GLU A N 1
ATOM 772 C CA . GLU A 1 98 ? 12.227 27.266 3.246 1 98.5 98 GLU A CA 1
ATOM 773 C C . GLU A 1 98 ? 10.797 26.781 3.488 1 98.5 98 GLU A C 1
ATOM 775 O O . GLU A 1 98 ? 10.234 27.016 4.555 1 98.5 98 GLU A O 1
ATOM 780 N N . ASP A 1 99 ? 10.203 26.141 2.455 1 98.5 99 ASP A N 1
ATOM 781 C CA . ASP A 1 99 ? 8.852 25.609 2.592 1 98.5 99 ASP A CA 1
ATOM 782 C C . ASP A 1 99 ? 8.773 24.609 3.734 1 98.5 99 ASP A C 1
ATOM 784 O O . ASP A 1 99 ? 7.816 24.609 4.516 1 98.5 99 ASP A O 1
ATOM 788 N N . ILE A 1 100 ? 9.781 23.734 3.812 1 98.75 100 ILE A N 1
ATOM 789 C CA . ILE A 1 100 ? 9.82 22.672 4.824 1 98.75 100 ILE A CA 1
ATOM 790 C C . ILE A 1 100 ? 9.938 23.297 6.215 1 98.75 100 ILE A C 1
ATOM 792 O O . ILE A 1 100 ? 9.219 22.922 7.137 1 98.75 100 ILE A O 1
ATOM 796 N N . LEU A 1 101 ? 10.758 24.297 6.363 1 98.75 101 LEU A N 1
ATOM 797 C CA . LEU A 1 101 ? 10.938 24.938 7.656 1 98.75 101 LEU A CA 1
ATOM 798 C C . LEU A 1 101 ? 9.688 25.703 8.062 1 98.75 101 LEU A C 1
ATOM 800 O O . LEU A 1 101 ? 9.328 25.75 9.242 1 98.75 101 LEU A O 1
ATOM 804 N N . GLU A 1 102 ? 9.062 26.297 7.109 1 98.75 102 GLU A N 1
ATOM 805 C CA . GLU A 1 102 ? 7.816 26.984 7.41 1 98.75 102 GLU A CA 1
ATOM 806 C C . GLU A 1 102 ? 6.746 26.016 7.891 1 98.75 102 GLU A C 1
ATOM 808 O O . GLU A 1 102 ? 5.996 26.312 8.82 1 98.75 102 GLU A O 1
ATOM 813 N N . ALA A 1 103 ? 6.645 24.891 7.246 1 98.75 103 ALA A N 1
ATOM 814 C CA . ALA A 1 103 ? 5.699 23.859 7.672 1 98.75 103 ALA A CA 1
ATOM 815 C C . ALA A 1 103 ? 6.012 23.391 9.086 1 98.75 103 ALA A C 1
ATOM 817 O O . ALA A 1 103 ? 5.105 23.219 9.906 1 98.75 103 ALA A O 1
ATOM 818 N N . ILE A 1 104 ? 7.258 23.172 9.344 1 98.56 104 ILE A N 1
ATOM 819 C CA . ILE A 1 104 ? 7.715 22.766 10.672 1 98.56 104 ILE A CA 1
ATOM 820 C C . ILE A 1 104 ? 7.324 23.828 11.695 1 98.56 104 ILE A C 1
ATOM 822 O O . ILE A 1 104 ? 6.812 23.5 12.773 1 98.56 104 ILE A O 1
ATOM 826 N N . ASN A 1 105 ? 7.52 25.047 11.359 1 98.38 105 ASN A N 1
ATOM 827 C CA . ASN A 1 105 ? 7.234 26.156 12.273 1 98.38 105 ASN A CA 1
ATOM 828 C C . ASN A 1 105 ? 5.742 26.266 12.57 1 98.38 105 ASN A C 1
ATOM 830 O O . ASN A 1 105 ? 5.352 26.656 13.672 1 98.38 105 ASN A O 1
ATOM 834 N N . MET A 1 106 ? 4.922 25.922 11.602 1 98.38 106 MET A N 1
ATOM 835 C CA . MET A 1 106 ? 3.484 25.906 11.844 1 98.38 106 MET A CA 1
ATOM 836 C C . MET A 1 106 ? 3.146 25.047 13.055 1 98.38 106 MET A C 1
ATOM 838 O O . MET A 1 106 ? 2.203 25.328 13.789 1 98.38 106 MET A O 1
ATOM 842 N N . ILE A 1 107 ? 3.914 24.016 13.25 1 98.19 107 ILE A N 1
ATOM 843 C CA . ILE A 1 107 ? 3.66 23.062 14.32 1 98.19 107 ILE A CA 1
ATOM 844 C C . ILE A 1 107 ? 4.387 23.5 15.594 1 98.19 107 ILE A C 1
ATOM 846 O O . ILE A 1 107 ? 3.771 23.641 16.656 1 98.19 107 ILE A O 1
ATOM 850 N N . SER A 1 108 ? 5.641 23.859 15.484 1 97 108 SER A N 1
ATOM 851 C CA . SER A 1 108 ? 6.496 24.094 16.641 1 97 108 SER A CA 1
ATOM 852 C C . SER A 1 108 ? 6.105 25.375 17.359 1 97 108 SER A C 1
ATOM 854 O O . SER A 1 108 ? 6.312 25.5 18.578 1 97 108 SER A O 1
ATOM 856 N N . GLU A 1 109 ? 5.512 26.234 16.688 1 97.31 109 GLU A N 1
ATOM 857 C CA . GLU A 1 109 ? 5.117 27.5 17.297 1 97.31 109 GLU A CA 1
ATOM 858 C C . GLU A 1 109 ? 3.896 27.328 18.188 1 97.31 109 GLU A C 1
ATOM 860 O O . GLU A 1 109 ? 3.637 28.156 19.062 1 97.31 109 GLU A O 1
ATOM 865 N N . LYS A 1 110 ? 3.205 26.281 18.016 1 97.12 110 LYS A N 1
ATOM 866 C CA . LYS A 1 110 ? 1.917 26.172 18.703 1 97.12 110 LYS A CA 1
ATOM 867 C C . LYS A 1 110 ? 1.885 24.953 19.625 1 97.12 110 LYS A C 1
ATOM 869 O O . LYS A 1 110 ? 0.898 24.734 20.328 1 97.12 110 LYS A O 1
ATOM 874 N N . THR A 1 111 ? 2.941 24.172 19.547 1 95.81 111 THR A N 1
ATOM 875 C CA . THR A 1 111 ? 2.984 22.953 20.344 1 95.81 111 THR A CA 1
ATOM 876 C C . THR A 1 111 ? 4.367 22.766 20.969 1 95.81 111 THR A C 1
ATOM 878 O O . THR A 1 111 ? 5.262 23.594 20.75 1 95.81 111 THR A O 1
ATOM 881 N N . CYS A 1 112 ? 4.477 21.656 21.797 1 94.06 112 CYS A N 1
ATOM 882 C CA . CYS A 1 112 ? 5.746 21.359 22.438 1 94.06 112 CYS A CA 1
ATOM 883 C C . CYS A 1 112 ? 6.641 20.531 21.531 1 94.06 112 CYS A C 1
ATOM 885 O O . CYS A 1 112 ? 7.75 20.156 21.922 1 94.06 112 CYS A O 1
ATOM 887 N N . VAL A 1 113 ? 6.105 20.203 20.375 1 95.19 113 VAL A N 1
ATOM 888 C CA . VAL A 1 113 ? 6.871 19.359 19.453 1 95.19 113 VAL A CA 1
ATOM 889 C C . VAL A 1 113 ? 7.844 20.219 18.656 1 95.19 113 VAL A C 1
ATOM 891 O O . VAL A 1 113 ? 7.426 21.125 17.922 1 95.19 113 VAL A O 1
ATOM 894 N N . GLY A 1 114 ? 9.094 19.938 18.844 1 95.25 114 GLY A N 1
ATOM 895 C CA . GLY A 1 114 ? 10.133 20.609 18.078 1 95.25 114 GLY A CA 1
ATOM 896 C C . GLY A 1 114 ? 10.75 19.734 17.016 1 95.25 114 GLY A C 1
ATOM 897 O O . GLY A 1 114 ? 10.406 18.547 16.906 1 95.25 114 GLY A O 1
ATOM 898 N N . PHE A 1 115 ? 11.586 20.391 16.188 1 97 115 PHE A N 1
ATOM 899 C CA . PHE A 1 115 ? 12.344 19.703 15.133 1 97 115 PHE A CA 1
ATOM 900 C C . PHE A 1 115 ? 13.781 20.203 15.102 1 97 115 PHE A C 1
ATOM 902 O O . PHE A 1 115 ? 14.047 21.391 15.305 1 97 115 PHE A O 1
ATOM 909 N N . H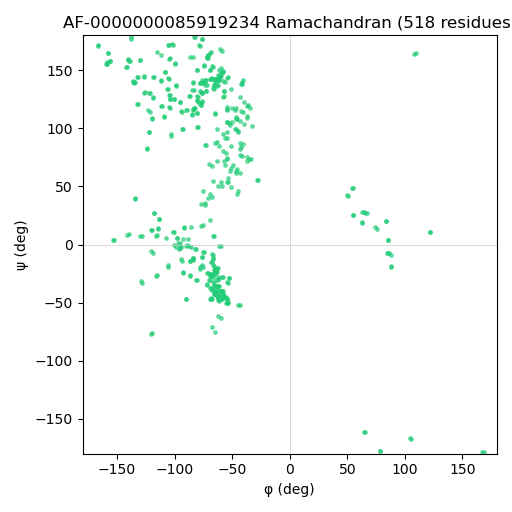IS A 1 116 ? 14.648 19.281 14.883 1 96.06 116 HIS A N 1
ATOM 910 C CA . HIS A 1 116 ? 16.047 19.672 14.781 1 96.06 116 HIS A CA 1
ATOM 911 C C . HIS A 1 116 ? 16.766 18.891 13.688 1 96.06 116 HIS A C 1
ATOM 913 O O . HIS A 1 116 ? 16.297 17.812 13.281 1 96.06 116 HIS A O 1
ATOM 919 N N . LYS A 1 117 ? 17.859 19.453 13.25 1 97.12 117 LYS A N 1
ATOM 920 C CA . LYS A 1 117 ? 18.625 18.797 12.203 1 97.12 117 LYS A CA 1
ATOM 921 C C . LYS A 1 117 ? 19.219 17.484 12.711 1 97.12 117 LYS A C 1
ATOM 923 O O . LYS A 1 117 ? 19.734 17.422 13.82 1 97.12 117 LYS A O 1
ATOM 928 N N . HIS A 1 118 ? 19.062 16.469 11.852 1 96.56 118 HIS A N 1
ATOM 929 C CA . HIS A 1 118 ? 19.562 15.133 12.148 1 96.56 118 HIS A CA 1
ATOM 930 C C . HIS A 1 118 ? 21.094 15.133 12.273 1 96.56 118 HIS A C 1
ATOM 932 O O . HIS A 1 118 ? 21.781 15.773 11.469 1 96.56 118 HIS A O 1
ATOM 938 N N . THR A 1 119 ? 21.594 14.477 13.234 1 94.81 119 THR A N 1
ATOM 939 C CA . THR A 1 119 ? 23.031 14.25 13.375 1 94.81 119 THR A CA 1
ATOM 940 C C . THR A 1 119 ? 23.344 12.758 13.367 1 94.81 119 THR A C 1
ATOM 942 O O . THR A 1 119 ? 23.594 12.172 12.312 1 94.81 119 THR A O 1
ATOM 945 N N . ASN A 1 120 ? 23.062 12.023 14.547 1 93.81 120 ASN A N 1
ATOM 946 C CA . ASN A 1 120 ? 23.391 10.602 14.633 1 93.81 120 ASN A CA 1
ATOM 947 C C . ASN A 1 120 ? 22.203 9.781 15.117 1 93.81 120 ASN A C 1
ATOM 949 O O . ASN A 1 120 ? 22.344 8.594 15.422 1 93.81 120 ASN A O 1
ATOM 953 N N . GLU A 1 121 ? 21.141 10.461 15.211 1 93.38 121 GLU A N 1
ATOM 954 C CA . GLU A 1 121 ? 19.953 9.734 15.672 1 93.38 121 GLU A CA 1
ATOM 955 C C . GLU A 1 121 ? 19.609 8.586 14.727 1 93.38 121 GLU A C 1
ATOM 957 O O . GLU A 1 121 ? 19.734 8.719 13.508 1 93.38 121 GLU A O 1
ATOM 962 N N . THR A 1 122 ? 19.094 7.461 15.281 1 92.56 122 THR A N 1
ATOM 963 C CA . THR A 1 122 ? 18.719 6.289 14.5 1 92.56 122 THR A CA 1
ATOM 964 C C . THR A 1 122 ? 17.484 6.582 13.648 1 92.56 122 THR A C 1
ATOM 966 O O . THR A 1 122 ? 17.422 6.199 12.484 1 92.56 122 THR A O 1
ATOM 969 N N . ASP A 1 123 ? 16.531 7.164 14.312 1 92.56 123 ASP A N 1
ATOM 970 C CA . ASP A 1 123 ? 15.273 7.488 13.648 1 92.56 123 ASP A CA 1
ATOM 971 C C . ASP A 1 123 ? 15.188 8.984 13.344 1 92.56 123 ASP A C 1
ATOM 973 O O . ASP A 1 123 ? 15.414 9.812 14.227 1 92.56 123 ASP A O 1
ATOM 977 N N . TYR A 1 124 ? 14.883 9.312 12.078 1 96.38 124 TYR A N 1
ATOM 978 C CA . TYR A 1 124 ? 14.695 10.711 11.703 1 96.38 124 TYR A CA 1
ATOM 979 C C . TYR A 1 124 ? 13.82 10.828 10.461 1 96.38 124 TYR A C 1
ATOM 981 O O . TYR A 1 124 ? 13.68 9.867 9.695 1 96.38 124 TYR A O 1
ATOM 989 N N . LEU A 1 125 ? 13.234 11.977 10.312 1 97.5 125 LEU A N 1
ATOM 990 C CA . LEU A 1 125 ? 12.492 12.281 9.094 1 97.5 125 LEU A CA 1
ATOM 991 C C . LEU A 1 125 ? 13.445 12.703 7.977 1 97.5 125 LEU A C 1
ATOM 993 O O . LEU A 1 125 ? 14.281 13.586 8.172 1 97.5 125 LEU A O 1
ATOM 997 N N . LEU A 1 126 ? 13.352 12.016 6.918 1 98.06 126 LEU A N 1
ATOM 998 C CA . LEU A 1 126 ? 14.117 12.391 5.73 1 98.06 126 LEU A CA 1
ATOM 999 C C . LEU A 1 126 ? 13.195 12.93 4.641 1 98.06 126 LEU A C 1
ATOM 1001 O O . LEU A 1 126 ? 12.445 12.164 4.027 1 98.06 126 LEU A O 1
ATOM 1005 N N . PHE A 1 127 ? 13.281 14.234 4.375 1 98.19 127 PHE A N 1
ATOM 1006 C CA . PHE A 1 127 ? 12.508 14.82 3.287 1 98.19 127 PHE A CA 1
ATOM 1007 C C . PHE A 1 127 ? 13.133 14.492 1.938 1 98.19 127 PHE A C 1
ATOM 1009 O O . PHE A 1 127 ? 14.297 14.805 1.694 1 98.19 127 PHE A O 1
ATOM 1016 N N . VAL A 1 128 ? 12.273 13.859 1.087 1 95.06 128 VAL A N 1
ATOM 1017 C CA . VAL A 1 128 ? 12.805 13.375 -0.182 1 95.06 128 VAL A CA 1
ATOM 1018 C C . VAL A 1 128 ? 11.922 13.844 -1.33 1 95.06 128 VAL A C 1
ATOM 1020 O O . VAL A 1 128 ? 10.75 14.188 -1.121 1 95.06 128 VAL A O 1
ATOM 1023 N N . ASP A 1 129 ? 12.578 13.836 -2.5 1 92.5 129 ASP A N 1
ATOM 1024 C CA . ASP A 1 129 ? 11.836 14.148 -3.719 1 92.5 129 ASP A CA 1
ATOM 1025 C C . ASP A 1 129 ? 10.898 13.008 -4.094 1 92.5 129 ASP A C 1
ATOM 1027 O O . ASP A 1 129 ? 11.023 11.891 -3.574 1 92.5 129 ASP A O 1
ATOM 1031 N N . GLY A 1 130 ? 9.93 13.305 -4.914 1 85.5 130 GLY A N 1
ATOM 1032 C CA . GLY A 1 130 ? 8.969 12.344 -5.43 1 85.5 130 GLY A CA 1
ATOM 1033 C C . GLY A 1 130 ? 7.781 12.992 -6.113 1 85.5 130 GLY A C 1
ATOM 1034 O O . GLY A 1 130 ? 7.758 14.211 -6.309 1 85.5 130 GLY A O 1
ATOM 1035 N N . ASN A 1 131 ? 6.895 11.992 -6.543 1 81 131 ASN A N 1
ATOM 1036 C CA . ASN A 1 131 ? 5.656 12.477 -7.148 1 81 131 ASN A CA 1
ATOM 1037 C C . ASN A 1 131 ? 4.535 12.586 -6.121 1 81 131 ASN A C 1
ATOM 1039 O O . ASN A 1 131 ? 4.039 11.57 -5.625 1 81 131 ASN A O 1
ATOM 1043 N N . GLY A 1 132 ? 4.336 13.758 -5.664 1 87.06 132 GLY A N 1
ATOM 1044 C CA . GLY A 1 132 ? 3.285 13.961 -4.68 1 87.06 132 GLY A CA 1
ATOM 1045 C C . GLY A 1 132 ? 3.818 14.172 -3.273 1 87.06 132 GLY A C 1
ATOM 1046 O O . GLY A 1 132 ? 5.004 14.453 -3.088 1 87.06 132 GLY A O 1
ATOM 1047 N N . CYS A 1 133 ? 2.928 14.094 -2.318 1 93.31 133 CYS A N 1
ATOM 1048 C CA . CYS A 1 133 ? 3.219 14.227 -0.896 1 93.31 133 CYS A CA 1
ATOM 1049 C C . CYS A 1 133 ? 2.775 12.984 -0.131 1 93.31 133 CYS A C 1
ATOM 1051 O O . CYS A 1 133 ? 1.648 12.516 -0.302 1 93.31 133 CYS A O 1
ATOM 1053 N N . ALA A 1 134 ? 3.697 12.477 0.672 1 93.12 134 ALA A N 1
ATOM 1054 C CA . ALA A 1 134 ? 3.332 11.25 1.374 1 93.12 134 ALA A CA 1
ATOM 1055 C C . ALA A 1 134 ? 4.207 11.039 2.609 1 93.12 134 ALA A C 1
ATOM 1057 O O . ALA A 1 134 ? 5.32 11.57 2.684 1 93.12 134 ALA A O 1
ATOM 1058 N N . SER A 1 135 ? 3.627 10.297 3.525 1 93.44 135 SER A N 1
ATOM 1059 C CA . SER A 1 135 ? 4.34 9.984 4.758 1 93.44 135 SER A CA 1
ATOM 1060 C C . SER A 1 135 ? 3.77 8.742 5.43 1 93.44 135 SER A C 1
ATOM 1062 O O . SER A 1 135 ? 2.629 8.352 5.164 1 93.44 135 SER A O 1
ATOM 1064 N N . TYR A 1 136 ? 4.609 8.141 6.223 1 90.25 136 TYR A N 1
ATOM 1065 C CA . TYR A 1 136 ? 4.09 7.148 7.156 1 90.25 136 TYR A CA 1
ATOM 1066 C C . TYR A 1 136 ? 3.279 7.809 8.266 1 90.25 136 TYR A C 1
ATOM 1068 O O . TYR A 1 136 ? 3.381 9.023 8.477 1 90.25 136 TYR A O 1
ATOM 1076 N N . VAL A 1 137 ? 2.512 6.953 8.898 1 91 137 VAL A N 1
ATOM 1077 C CA . VAL A 1 137 ? 1.866 7.426 10.117 1 91 137 VAL A CA 1
ATOM 1078 C C . VAL A 1 137 ? 2.703 7.031 11.336 1 91 137 VAL A C 1
ATOM 1080 O O . VAL A 1 137 ? 3.039 5.855 11.508 1 91 137 VAL A O 1
ATOM 1083 N N . GLY A 1 138 ? 3.074 8.047 12.094 1 91.94 138 GLY A N 1
ATOM 1084 C CA . GLY A 1 138 ? 3.887 7.789 13.273 1 91.94 138 GLY A CA 1
ATOM 1085 C C . GLY A 1 138 ? 5.352 7.555 12.953 1 91.94 138 GLY A C 1
ATOM 1086 O O . GLY A 1 138 ? 5.773 7.727 11.805 1 91.94 138 GLY A O 1
ATOM 1087 N N . CYS A 1 139 ? 6.098 7.277 13.984 1 91.12 139 CYS A N 1
ATOM 1088 C CA . CYS A 1 139 ? 7.512 6.945 13.852 1 91.12 139 CYS A CA 1
ATOM 1089 C C . CYS A 1 139 ? 7.699 5.469 13.523 1 91.12 139 CYS A C 1
ATOM 1091 O O . CYS A 1 139 ? 7.418 4.605 14.359 1 91.12 139 CYS A O 1
ATOM 1093 N N . ARG A 1 140 ? 8.234 5.246 12.367 1 86.94 140 ARG A N 1
ATOM 1094 C CA . ARG A 1 140 ? 8.438 3.871 11.922 1 86.94 140 ARG A CA 1
ATOM 1095 C C . ARG A 1 140 ? 9.906 3.48 12.008 1 86.94 140 ARG A C 1
ATOM 1097 O O . ARG A 1 140 ? 10.242 2.297 11.922 1 86.94 140 ARG A O 1
ATOM 1104 N N . GLY A 1 141 ? 10.742 4.508 12.07 1 86.31 141 GLY A N 1
ATOM 1105 C CA . GLY A 1 141 ? 12.141 4.227 12.336 1 86.31 141 GLY A CA 1
ATOM 1106 C C . GLY A 1 141 ? 13.031 4.473 11.133 1 86.31 141 GLY A C 1
ATOM 1107 O O . GLY A 1 141 ? 12.547 4.734 10.031 1 86.31 141 GLY A O 1
ATOM 1108 N N . GLY A 1 142 ? 14.414 4.543 11.406 1 92.06 142 GLY A N 1
ATOM 1109 C CA . GLY A 1 142 ? 15.406 4.762 10.367 1 92.06 142 GLY A CA 1
ATOM 1110 C C . GLY A 1 142 ? 15.281 6.121 9.703 1 92.06 142 GLY A C 1
ATOM 1111 O O . GLY A 1 142 ? 14.781 7.074 10.312 1 92.06 142 GLY A O 1
ATOM 1112 N N . ALA A 1 143 ? 15.922 6.156 8.5 1 94.81 143 ALA A N 1
ATOM 1113 C CA . ALA A 1 143 ? 15.68 7.324 7.656 1 94.81 143 ALA A CA 1
ATOM 1114 C C . ALA A 1 143 ? 14.281 7.281 7.047 1 94.81 143 ALA A C 1
ATOM 1116 O O . ALA A 1 143 ? 14.086 6.727 5.965 1 94.81 143 ALA A O 1
ATOM 1117 N N . GLN A 1 144 ? 13.391 7.754 7.785 1 93.12 144 GLN A N 1
ATOM 1118 C CA . GLN A 1 144 ? 11.984 7.668 7.418 1 93.12 144 GLN A CA 1
ATOM 1119 C C . GLN A 1 144 ? 11.617 8.727 6.379 1 93.12 144 GLN A C 1
ATOM 1121 O O . GLN A 1 144 ? 11.68 9.922 6.652 1 93.12 144 GLN A O 1
ATOM 1126 N N . PRO A 1 145 ? 11.141 8.273 5.27 1 93.56 145 PRO A N 1
ATOM 1127 C CA . PRO A 1 145 ? 10.914 9.234 4.195 1 93.56 145 PRO A CA 1
ATOM 1128 C C . PRO A 1 145 ? 9.641 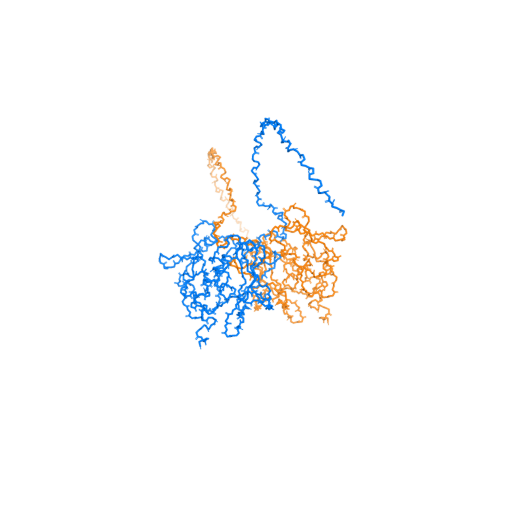10.062 4.398 1 93.56 145 PRO A C 1
ATOM 1130 O O . PRO A 1 145 ? 8.633 9.531 4.871 1 93.56 145 PRO A O 1
ATOM 1133 N N . LEU A 1 146 ? 9.719 11.25 4.129 1 96.94 146 LEU A N 1
ATOM 1134 C CA . LEU A 1 146 ? 8.602 12.148 3.877 1 96.94 146 LEU A CA 1
ATOM 1135 C C . LEU A 1 146 ? 8.688 12.75 2.477 1 96.94 146 LEU A C 1
ATOM 1137 O O . LEU A 1 146 ? 9.531 13.609 2.213 1 96.94 146 LEU A O 1
ATOM 1141 N N . VAL A 1 147 ? 7.785 12.281 1.637 1 93.81 147 VAL A N 1
ATOM 1142 C CA . VAL A 1 147 ? 7.859 12.625 0.22 1 93.81 147 VAL A CA 1
ATOM 1143 C C . VAL A 1 147 ? 7.34 14.039 0.004 1 93.81 147 VAL A C 1
ATOM 1145 O O . VAL A 1 147 ? 6.184 14.336 0.307 1 93.81 147 VAL A O 1
ATOM 1148 N N . THR A 1 148 ? 8.227 14.82 -0.511 1 95.56 148 THR A N 1
ATOM 1149 C CA . THR A 1 148 ? 7.961 16.234 -0.748 1 95.56 148 THR A CA 1
ATOM 1150 C C . THR A 1 148 ? 8.203 16.594 -2.213 1 95.56 148 THR A C 1
ATOM 1152 O O . THR A 1 148 ? 9.25 17.141 -2.559 1 95.56 148 THR A O 1
ATOM 1155 N N . GLY A 1 149 ? 7.18 16.312 -2.992 1 90.81 149 GLY A N 1
ATOM 1156 C CA . GLY A 1 149 ? 7.258 16.625 -4.41 1 90.81 149 GLY A CA 1
ATOM 1157 C C . GLY A 1 149 ? 7.074 18.094 -4.719 1 90.81 149 GLY A C 1
ATOM 1158 O O . GLY A 1 149 ? 6.785 18.891 -3.822 1 90.81 149 GLY A O 1
ATOM 1159 N N . PRO A 1 150 ? 7.199 18.422 -5.984 1 90.88 150 PRO A N 1
ATOM 1160 C CA . PRO A 1 150 ? 7.145 19.828 -6.387 1 90.88 150 PRO A CA 1
ATOM 1161 C C . PRO A 1 150 ? 5.785 20.469 -6.117 1 90.88 150 PRO A C 1
ATOM 1163 O O . PRO A 1 150 ? 5.695 21.688 -5.941 1 90.88 150 PRO A O 1
ATOM 1166 N N . LYS A 1 151 ? 4.805 19.719 -6.043 1 90.94 151 LYS A N 1
ATOM 1167 C CA . LYS A 1 151 ? 3.463 20.266 -5.875 1 90.94 151 LYS A CA 1
ATOM 1168 C C . LYS A 1 151 ? 3.064 20.312 -4.402 1 90.94 151 LYS A C 1
ATOM 1170 O O . LYS A 1 151 ? 1.958 20.734 -4.062 1 90.94 151 LYS A O 1
ATOM 1175 N N . CYS A 1 152 ? 3.92 19.844 -3.545 1 94.88 152 CYS A N 1
ATOM 1176 C CA . CYS A 1 152 ? 3.654 19.891 -2.111 1 94.88 152 CYS A CA 1
ATOM 1177 C C . CYS A 1 152 ? 3.955 21.281 -1.546 1 94.88 152 CYS A C 1
ATOM 1179 O O . CYS A 1 152 ? 5.098 21.578 -1.2 1 94.88 152 CYS A O 1
ATOM 1181 N N . HIS A 1 153 ? 2.918 22.016 -1.359 1 95.75 153 HIS A N 1
ATOM 1182 C CA . HIS A 1 153 ? 3.107 23.328 -0.746 1 95.75 153 HIS A CA 1
ATOM 1183 C C . HIS A 1 153 ? 3.178 23.219 0.773 1 95.75 153 HIS A C 1
ATOM 1185 O O . HIS A 1 153 ? 3.072 22.125 1.327 1 95.75 153 HIS A O 1
ATOM 1191 N N . ILE A 1 154 ? 3.373 24.328 1.398 1 97.75 154 ILE A N 1
ATOM 1192 C CA . ILE A 1 154 ? 3.674 24.391 2.824 1 97.75 154 ILE A CA 1
ATOM 1193 C C . ILE A 1 154 ? 2.602 23.641 3.607 1 97.75 154 ILE A C 1
ATOM 1195 O O . ILE A 1 154 ? 2.916 22.812 4.477 1 97.75 154 ILE A O 1
ATOM 1199 N N . GLY A 1 155 ? 1.378 23.875 3.318 1 98.06 155 GLY A N 1
ATOM 1200 C CA . GLY A 1 155 ? 0.29 23.219 4.012 1 98.06 155 GLY A CA 1
ATOM 1201 C C . GLY A 1 155 ? 0.274 21.719 3.793 1 98.06 155 GLY A C 1
ATOM 1202 O O . GLY A 1 155 ? -0.063 20.953 4.699 1 98.06 155 GLY A O 1
ATOM 1203 N N . ASN A 1 156 ? 0.659 21.25 2.551 1 97.19 156 ASN A N 1
ATOM 1204 C CA . ASN A 1 156 ? 0.77 19.828 2.27 1 97.19 156 ASN A CA 1
ATOM 1205 C C . ASN A 1 156 ? 1.893 19.172 3.076 1 97.19 156 ASN A C 1
ATOM 1207 O O . ASN A 1 156 ? 1.741 18.062 3.576 1 97.19 156 ASN A O 1
ATOM 1211 N N . ILE A 1 157 ? 2.957 19.891 3.113 1 97.88 157 ILE A N 1
ATOM 1212 C CA . ILE A 1 157 ? 4.102 19.391 3.859 1 97.88 157 ILE A CA 1
ATOM 1213 C C . ILE A 1 157 ? 3.74 19.266 5.34 1 97.88 157 ILE A C 1
ATOM 1215 O O . ILE A 1 157 ? 4.027 18.25 5.977 1 97.88 157 ILE A O 1
ATOM 1219 N N . CYS A 1 158 ? 3.07 20.297 5.883 1 98.56 158 CYS A N 1
ATOM 1220 C CA . CYS A 1 158 ? 2.607 20.25 7.266 1 98.56 158 CYS A CA 1
ATOM 1221 C C . CYS A 1 158 ? 1.679 19.062 7.5 1 98.56 158 CYS A C 1
ATOM 1223 O O . CYS A 1 158 ? 1.816 18.359 8.5 1 98.56 158 CYS A O 1
ATOM 1225 N N . HIS A 1 159 ? 0.789 18.844 6.598 1 98.25 159 HIS A N 1
ATOM 1226 C CA . HIS A 1 159 ? -0.12 17.703 6.598 1 98.25 159 HIS A CA 1
ATOM 1227 C C . HIS A 1 159 ? 0.646 16.391 6.711 1 98.25 159 HIS A C 1
ATOM 1229 O O . HIS A 1 159 ? 0.337 15.562 7.57 1 98.25 159 HIS A O 1
ATOM 1235 N N . GLU A 1 160 ? 1.685 16.203 5.871 1 97.56 160 GLU A N 1
ATOM 1236 C CA . GLU A 1 160 ? 2.477 14.984 5.898 1 97.56 160 GLU A CA 1
ATOM 1237 C C . GLU A 1 160 ? 3.252 14.852 7.203 1 97.56 160 GLU A C 1
ATOM 1239 O O . GLU A 1 160 ? 3.441 13.742 7.711 1 97.56 160 GLU A O 1
ATOM 1244 N N . ILE A 1 161 ? 3.709 15.984 7.723 1 98.19 161 ILE A N 1
ATOM 1245 C CA . ILE A 1 161 ? 4.402 15.945 9.008 1 98.19 161 ILE A CA 1
ATOM 1246 C C . ILE A 1 161 ? 3.443 15.477 10.094 1 98.19 161 ILE A C 1
ATOM 1248 O O . ILE A 1 161 ? 3.82 14.68 10.961 1 98.19 161 ILE A O 1
ATOM 1252 N N . LEU A 1 162 ? 2.211 15.945 10.094 1 97.81 162 LEU A N 1
ATOM 1253 C CA . LEU A 1 162 ? 1.246 15.492 11.094 1 97.81 162 LEU A CA 1
ATOM 1254 C C . LEU A 1 162 ? 1.023 13.992 10.992 1 97.81 162 LEU A C 1
ATOM 1256 O O . LEU A 1 162 ? 0.884 13.312 12.016 1 97.81 162 LEU A O 1
ATOM 1260 N N . HIS A 1 163 ? 0.958 13.453 9.758 1 95.12 163 HIS A N 1
ATOM 1261 C CA . HIS A 1 163 ? 0.922 12 9.625 1 95.12 163 HIS A CA 1
ATOM 1262 C C . HIS A 1 163 ? 2.113 11.352 10.32 1 95.12 163 HIS A C 1
ATOM 1264 O O . HIS A 1 163 ? 1.944 10.414 11.102 1 95.12 163 HIS A O 1
ATOM 1270 N N . SER A 1 164 ? 3.256 11.922 10.086 1 95.62 164 SER A N 1
ATOM 1271 C CA . SER A 1 164 ? 4.461 11.336 10.672 1 95.62 164 SER A CA 1
ATOM 1272 C C . SER A 1 164 ? 4.434 11.43 12.195 1 95.62 164 SER A C 1
ATOM 1274 O O . SER A 1 164 ? 5.117 10.664 12.875 1 95.62 164 SER A O 1
ATOM 1276 N N . LEU A 1 165 ? 3.672 12.336 12.648 1 95.31 165 LEU A N 1
ATOM 1277 C CA . LEU A 1 165 ? 3.557 12.492 14.094 1 95.31 165 LEU A CA 1
ATOM 1278 C C . LEU A 1 165 ? 2.523 11.523 14.664 1 95.31 165 LEU A C 1
ATOM 1280 O O . LEU A 1 165 ? 2.385 11.398 15.883 1 95.31 165 LEU A O 1
ATOM 1284 N N . GLY A 1 166 ? 1.78 10.922 13.789 1 92.88 166 GLY A N 1
ATOM 1285 C CA . GLY A 1 166 ? 0.909 9.875 14.297 1 92.88 166 GLY A CA 1
ATOM 1286 C C . GLY A 1 166 ? -0.559 10.125 14.008 1 92.88 166 GLY A C 1
ATOM 1287 O O . GLY A 1 166 ? -1.429 9.414 14.516 1 92.88 166 GLY A O 1
ATOM 1288 N N . PHE A 1 167 ? -0.86 11.055 13.203 1 94.12 167 PHE A N 1
ATOM 1289 C CA . PHE A 1 167 ? -2.256 11.422 12.992 1 94.12 167 PHE A CA 1
ATOM 1290 C C . PHE A 1 167 ? -2.754 10.922 11.641 1 94.12 167 PHE A C 1
ATOM 1292 O O . PHE A 1 167 ? -2.023 10.969 10.648 1 94.12 167 PHE A O 1
ATOM 1299 N N . TYR A 1 168 ? -3.977 10.508 11.617 1 92.81 168 TYR A N 1
ATOM 1300 C CA . TYR A 1 168 ? -4.645 10.047 10.406 1 92.81 168 TYR A CA 1
ATOM 1301 C C . TYR A 1 168 ? -5.578 11.117 9.859 1 92.81 168 TYR A C 1
ATOM 1303 O O . TYR A 1 168 ? -5.824 12.133 10.516 1 92.81 168 TYR A O 1
ATOM 1311 N N . HIS A 1 169 ? -6.07 10.812 8.695 1 95.94 169 HIS A N 1
ATOM 1312 C CA . HIS A 1 169 ? -7.02 11.734 8.078 1 95.94 169 HIS A CA 1
ATOM 1313 C C . HIS A 1 169 ? -8.289 11.859 8.914 1 95.94 169 HIS A C 1
ATOM 1315 O O . HIS A 1 169 ? -8.797 10.859 9.422 1 95.94 169 HIS A O 1
ATOM 1321 N N . GLU A 1 170 ? -8.75 13.039 8.93 1 97.56 170 GLU A N 1
ATOM 1322 C CA . GLU A 1 170 ? -9.938 13.352 9.727 1 97.56 170 GLU A CA 1
ATOM 1323 C C . GLU A 1 170 ? -11.172 12.664 9.172 1 97.56 170 GLU A C 1
ATOM 1325 O O . GLU A 1 170 ? -11.969 12.102 9.93 1 97.56 170 GLU A O 1
ATOM 1330 N N . HIS A 1 171 ? -11.32 12.594 7.836 1 96.62 171 HIS A N 1
ATOM 1331 C CA . HIS A 1 171 ? -12.539 12.078 7.215 1 96.62 171 HIS A CA 1
ATOM 1332 C C . HIS A 1 171 ? -12.703 10.586 7.48 1 96.62 171 HIS A C 1
ATOM 1334 O O . HIS A 1 171 ? -13.789 10.039 7.266 1 96.62 171 HIS A O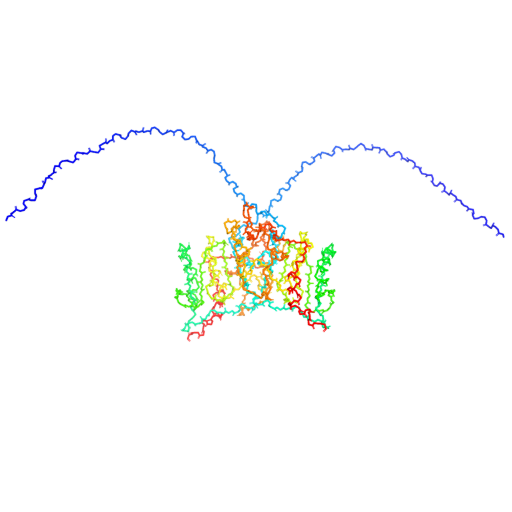 1
ATOM 1340 N N . SER A 1 172 ? -11.68 9.969 7.898 1 94.69 172 SER A N 1
ATOM 1341 C CA . SER A 1 172 ? -11.75 8.523 8.102 1 94.69 172 SER A CA 1
ATOM 1342 C C . SER A 1 172 ? -12.211 8.18 9.508 1 94.69 172 SER A C 1
ATOM 1344 O O . SER A 1 172 ? -12.383 7.004 9.844 1 94.69 172 SER A O 1
ATOM 1346 N N . ARG A 1 173 ? -12.461 9.086 10.328 1 95.06 173 ARG A N 1
ATOM 1347 C CA . ARG A 1 173 ? -12.914 8.844 11.688 1 95.06 173 ARG A CA 1
ATOM 1348 C C . ARG A 1 173 ? -14.227 8.062 11.695 1 95.06 173 ARG A C 1
ATOM 1350 O O . ARG A 1 173 ? -15.094 8.289 10.844 1 95.06 173 ARG A O 1
ATOM 1357 N N . TYR A 1 174 ? -14.281 7.266 12.758 1 92.12 174 TYR A N 1
ATOM 1358 C CA . TYR A 1 174 ? -15.453 6.402 12.867 1 92.12 174 TYR A CA 1
ATOM 1359 C C . TYR A 1 174 ? -16.703 7.219 13.164 1 92.12 174 TYR A C 1
ATOM 1361 O O . TYR A 1 174 ? -17.812 6.867 12.719 1 92.12 174 TYR A O 1
ATOM 1369 N N . ASP A 1 175 ? -16.641 8.352 13.859 1 95.62 175 ASP A N 1
ATOM 1370 C CA . ASP A 1 175 ? -17.781 9.156 14.273 1 95.62 175 ASP A CA 1
ATOM 1371 C C . ASP A 1 175 ? -18.109 10.234 13.234 1 95.62 175 ASP A C 1
ATOM 1373 O O . ASP A 1 175 ? -18.844 11.18 13.516 1 95.62 175 ASP A O 1
ATOM 1377 N N . ARG A 1 176 ? -17.562 10.094 12.078 1 97.25 176 ARG A N 1
ATOM 1378 C CA . ARG A 1 176 ? -17.672 11.133 11.07 1 97.25 176 ARG A CA 1
ATOM 1379 C C . ARG A 1 176 ? -19.125 11.32 10.633 1 97.25 176 ARG A C 1
ATOM 1381 O O . ARG A 1 176 ? -19.5 12.375 10.109 1 97.25 176 ARG A O 1
ATOM 1388 N N . GLY A 1 177 ? -19.969 10.375 10.812 1 97 177 GLY A N 1
ATOM 1389 C CA . GLY A 1 177 ? -21.328 10.336 10.273 1 97 177 GLY A CA 1
ATOM 1390 C C . GLY A 1 177 ? -22.172 11.516 10.695 1 97 177 GLY A C 1
ATOM 1391 O O . GLY A 1 177 ? -23.109 11.906 9.984 1 97 177 GLY A O 1
ATOM 1392 N N . ASP A 1 178 ? -21.922 12.086 11.797 1 97.06 178 ASP A N 1
ATOM 1393 C CA . ASP A 1 178 ? -22.672 13.227 12.305 1 97.06 178 ASP A CA 1
ATOM 1394 C C . ASP A 1 178 ? -22.188 14.531 11.672 1 97.06 178 ASP A C 1
ATOM 1396 O O . ASP A 1 178 ? -22.828 15.57 11.812 1 97.06 178 ASP A O 1
ATOM 1400 N N . TYR A 1 179 ? -21.156 14.523 10.852 1 98.19 179 TYR A N 1
ATOM 1401 C CA . TYR A 1 179 ? -20.516 15.766 10.445 1 98.19 179 TYR A CA 1
ATOM 1402 C C . TYR A 1 179 ? -20.375 15.836 8.93 1 98.19 179 TYR A C 1
ATOM 1404 O O . TYR A 1 179 ? -20.391 16.922 8.352 1 98.19 179 TYR A O 1
ATOM 1412 N N . ILE A 1 180 ? -20.203 14.672 8.281 1 98.5 180 ILE A N 1
ATOM 1413 C CA . ILE A 1 180 ? -20.047 14.656 6.832 1 98.5 180 ILE A CA 1
ATOM 1414 C C . ILE A 1 180 ? -20.828 13.477 6.246 1 98.5 180 ILE A C 1
ATOM 1416 O O . ILE A 1 180 ? -21.156 12.523 6.957 1 98.5 180 ILE A O 1
ATOM 1420 N N . THR A 1 181 ? -21.141 13.617 4.996 1 98.19 181 THR A N 1
ATOM 1421 C CA . THR A 1 181 ? -21.688 12.539 4.176 1 98.19 181 THR A CA 1
ATOM 1422 C C . THR A 1 181 ? -20.766 12.219 3.01 1 98.19 181 THR A C 1
ATOM 1424 O O . THR A 1 181 ? -20.312 13.125 2.305 1 98.19 181 THR A O 1
ATOM 1427 N N . VAL A 1 182 ? -20.422 11.008 2.9 1 97.75 182 VAL A N 1
ATOM 1428 C CA . VAL A 1 182 ? -19.656 10.562 1.739 1 97.75 182 VAL A CA 1
ATOM 1429 C C . VAL A 1 182 ? -20.609 10.195 0.605 1 97.75 182 VAL A C 1
ATOM 1431 O O . VAL A 1 182 ? -21.547 9.406 0.8 1 97.75 182 VAL A O 1
ATOM 1434 N N . LEU A 1 183 ? -20.328 10.781 -0.515 1 97.56 183 LEU A N 1
ATOM 1435 C CA . LEU A 1 183 ? -21.188 10.578 -1.679 1 97.56 183 LEU A CA 1
ATOM 1436 C C . LEU A 1 183 ? -20.547 9.609 -2.664 1 97.56 183 LEU A C 1
ATOM 1438 O O . LEU A 1 183 ? -19.953 10.031 -3.664 1 97.56 183 LEU A O 1
ATOM 1442 N N . ASP A 1 184 ? -20.875 8.367 -2.537 1 94.44 184 ASP A N 1
ATOM 1443 C CA . ASP A 1 184 ? -20.234 7.266 -3.24 1 94.44 184 ASP A CA 1
ATOM 1444 C C . ASP A 1 184 ? -20.391 7.41 -4.754 1 94.44 184 ASP A C 1
ATOM 1446 O O . ASP A 1 184 ? -19.484 7.043 -5.516 1 94.44 184 ASP A O 1
ATOM 1450 N N . GLU A 1 185 ? -21.469 7.898 -5.168 1 95.25 185 GLU A N 1
ATOM 1451 C CA . GLU A 1 185 ? -21.781 7.984 -6.59 1 95.25 185 GLU A CA 1
ATOM 1452 C C . GLU A 1 185 ? -20.812 8.898 -7.316 1 95.25 185 GLU A C 1
ATOM 1454 O O . GLU A 1 185 ? -20.672 8.82 -8.539 1 95.25 185 GLU A O 1
ATOM 1459 N N . ASN A 1 186 ? -20.234 9.766 -6.539 1 95.62 186 ASN A N 1
ATOM 1460 C CA . ASN A 1 186 ? -19.344 10.734 -7.156 1 95.62 186 ASN A CA 1
ATOM 1461 C C . ASN A 1 186 ? -17.891 10.273 -7.074 1 95.62 186 ASN A C 1
ATOM 1463 O O . ASN A 1 186 ? -17 10.914 -7.645 1 95.62 186 ASN A O 1
ATOM 1467 N N . ILE A 1 187 ? -17.594 9.18 -6.434 1 92.5 187 ILE A N 1
ATOM 1468 C CA . ILE A 1 187 ? -16.234 8.695 -6.23 1 92.5 187 ILE A CA 1
ATOM 1469 C C . ILE A 1 187 ? -15.766 7.918 -7.461 1 92.5 187 ILE A C 1
ATOM 1471 O O . ILE A 1 187 ? -16.516 7.121 -8.023 1 92.5 187 ILE A O 1
ATOM 1475 N N . ALA A 1 188 ? -14.57 8.234 -7.887 1 85.81 188 ALA A N 1
ATOM 1476 C CA . ALA A 1 188 ? -13.984 7.531 -9.023 1 85.81 188 ALA A CA 1
ATOM 1477 C C . ALA A 1 188 ? -13.898 6.031 -8.758 1 85.81 188 ALA A C 1
ATOM 1479 O O . ALA A 1 188 ? -13.688 5.609 -7.621 1 85.81 188 ALA A O 1
ATOM 1480 N N . SER A 1 189 ? -14.016 5.234 -9.836 1 79.5 189 SER A N 1
ATOM 1481 C CA . SER A 1 189 ? -13.922 3.785 -9.719 1 79.5 189 SER A CA 1
ATOM 1482 C C . SER A 1 189 ? -12.602 3.363 -9.094 1 79.5 189 SER A C 1
ATOM 1484 O O . SER A 1 189 ? -11.547 3.904 -9.438 1 79.5 189 SER A O 1
ATOM 1486 N N . GLY A 1 190 ? -12.641 2.445 -8.078 1 75.88 190 GLY A N 1
ATOM 1487 C CA . GLY A 1 190 ? -11.453 1.908 -7.445 1 75.88 190 GLY A CA 1
ATOM 1488 C C . GLY A 1 190 ? -10.93 2.777 -6.312 1 75.88 190 GLY A C 1
ATOM 1489 O O . GLY A 1 190 ? -9.898 2.475 -5.711 1 75.88 190 GLY A O 1
ATOM 1490 N N . LYS A 1 191 ? -11.648 3.82 -6.012 1 83.56 191 LYS A N 1
ATOM 1491 C CA . LYS A 1 191 ? -11.125 4.758 -5.027 1 83.56 191 LYS A CA 1
ATOM 1492 C C . LYS A 1 191 ? -12 4.805 -3.783 1 83.56 191 LYS A C 1
ATOM 1494 O O . LYS A 1 191 ? -11.75 5.586 -2.865 1 83.56 191 LYS A O 1
ATOM 1499 N N . LYS A 1 192 ? -12.961 3.959 -3.672 1 86.44 192 LYS A N 1
ATOM 1500 C CA . LYS A 1 192 ? -13.875 3.967 -2.533 1 86.44 192 LYS A CA 1
ATOM 1501 C C . LYS A 1 192 ? -13.148 3.6 -1.243 1 86.44 192 LYS A C 1
ATOM 1503 O O . LYS A 1 192 ? -13.531 4.047 -0.16 1 86.44 192 LYS A O 1
ATOM 1508 N N . GLY A 1 193 ? -12.086 2.865 -1.378 1 83.81 193 GLY A N 1
ATOM 1509 C CA . GLY A 1 193 ? -11.312 2.465 -0.212 1 83.81 193 GLY A CA 1
ATOM 1510 C C . GLY A 1 193 ? -10.711 3.641 0.538 1 83.81 193 GLY A C 1
ATOM 1511 O O . GLY A 1 193 ? -10.414 3.535 1.729 1 83.81 193 GLY A O 1
ATOM 1512 N N . ASN A 1 194 ? -10.602 4.727 -0.125 1 87.06 194 ASN A N 1
ATOM 1513 C CA . ASN A 1 194 ? -10.016 5.918 0.472 1 87.06 194 ASN A CA 1
ATOM 1514 C C . ASN A 1 194 ? -10.969 6.586 1.455 1 87.06 194 ASN A C 1
ATOM 1516 O O . ASN A 1 194 ? -10.578 7.488 2.197 1 87.06 194 ASN A O 1
ATOM 1520 N N . PHE A 1 195 ? -12.203 6.086 1.512 1 92.88 195 PHE A N 1
ATOM 1521 C CA . PHE A 1 195 ? -13.211 6.766 2.314 1 92.88 195 PHE A CA 1
ATOM 1522 C C . PHE A 1 195 ? -13.734 5.852 3.414 1 92.88 195 PHE A C 1
ATOM 1524 O O . PHE A 1 195 ? -14.766 6.141 4.031 1 92.88 195 PHE A O 1
ATOM 1531 N N . LEU A 1 196 ? -13.078 4.793 3.629 1 88.12 196 LEU A N 1
ATOM 1532 C CA . LEU A 1 196 ? -13.516 3.873 4.672 1 88.12 196 LEU A CA 1
ATOM 1533 C C . LEU A 1 196 ? -13.312 4.484 6.055 1 88.12 196 LEU A C 1
ATOM 1535 O O . LEU A 1 196 ? -12.312 5.156 6.305 1 88.12 196 LEU A O 1
ATOM 1539 N N . LYS A 1 197 ? -14.312 4.164 6.887 1 90.88 197 LYS A N 1
ATOM 1540 C CA . LYS A 1 197 ? -14.148 4.52 8.289 1 90.88 197 LYS A CA 1
ATOM 1541 C C . LYS A 1 197 ? -13.125 3.613 8.969 1 90.88 197 LYS A C 1
ATOM 1543 O O . LYS A 1 197 ? -13.094 2.406 8.719 1 90.88 197 LYS A O 1
ATOM 1548 N N . ARG A 1 198 ? -12.383 4.273 9.82 1 86.69 198 ARG A N 1
ATOM 1549 C CA . ARG A 1 198 ? -11.383 3.523 10.57 1 86.69 198 ARG A CA 1
ATOM 1550 C C . ARG A 1 198 ? -11.445 3.855 12.055 1 86.69 198 ARG A C 1
ATOM 1552 O O . ARG A 1 198 ? -11.656 5.012 12.43 1 86.69 198 ARG A O 1
ATOM 1559 N N . LYS A 1 199 ? -11.18 2.734 12.766 1 83.56 199 LYS A N 1
ATOM 1560 C CA . LYS A 1 199 ? -11.07 2.969 14.203 1 83.56 199 LYS A CA 1
ATOM 1561 C C . LYS A 1 199 ? -9.742 3.635 14.555 1 83.56 199 LYS A C 1
ATOM 1563 O O . LYS A 1 199 ? -8.719 3.354 13.93 1 83.56 199 LYS A O 1
ATOM 1568 N N . GLY A 1 200 ? -9.883 4.582 15.5 1 82.62 200 GLY A N 1
ATOM 1569 C CA . GLY A 1 200 ? -8.695 5.277 15.969 1 82.62 200 GLY A CA 1
ATOM 1570 C C . GLY A 1 200 ? -8.938 6.074 17.234 1 82.62 200 GLY A C 1
ATOM 1571 O O . GLY A 1 200 ? -10.07 6.184 17.703 1 82.62 200 GLY A O 1
ATOM 1572 N N . ASN A 1 201 ? -7.809 6.527 17.734 1 84.75 201 ASN A N 1
ATOM 1573 C CA . ASN A 1 201 ? -7.867 7.344 18.938 1 84.75 201 ASN A CA 1
ATOM 1574 C C . ASN A 1 201 ? -8.234 8.789 18.625 1 84.75 201 ASN A C 1
ATOM 1576 O O . ASN A 1 201 ? -7.445 9.516 18.016 1 84.75 201 ASN A O 1
ATOM 1580 N N . THR A 1 202 ? -9.344 9.219 19.031 1 91.19 202 THR A N 1
ATOM 1581 C CA . THR A 1 202 ? -9.805 10.578 18.781 1 91.19 202 THR A CA 1
ATOM 1582 C C . THR A 1 202 ? -9.234 11.547 19.828 1 91.19 202 THR A C 1
ATOM 1584 O O . THR A 1 202 ? -9.336 12.766 19.656 1 91.19 202 THR A O 1
ATOM 1587 N N . LEU A 1 203 ? -8.656 10.977 20.922 1 92.56 203 LEU A N 1
ATOM 1588 C CA . LEU A 1 203 ? -8.133 11.734 22.047 1 92.56 203 LEU A CA 1
ATOM 1589 C C . LEU A 1 203 ? -9.242 12.508 22.75 1 92.56 203 LEU A C 1
ATOM 1591 O O . LEU A 1 203 ? -8.992 13.57 23.328 1 92.56 203 LEU A O 1
ATOM 1595 N N . GLY A 1 204 ? -10.5 12.07 22.516 1 94.25 204 GLY A N 1
ATOM 1596 C CA . GLY A 1 204 ? -11.664 12.68 23.141 1 94.25 204 GLY A CA 1
ATOM 1597 C C . GLY A 1 204 ? -12.031 14.031 22.547 1 94.25 204 GLY A C 1
ATOM 1598 O O . GLY A 1 204 ? -12.734 14.82 23.172 1 94.25 204 GLY A O 1
ATOM 1599 N N . LEU A 1 205 ? -11.523 14.352 21.453 1 96.81 205 LEU A N 1
ATOM 1600 C CA . LEU A 1 205 ? -11.789 15.641 20.812 1 96.81 205 LEU A CA 1
ATOM 1601 C C . LEU A 1 205 ? -12.836 15.492 19.719 1 96.81 205 LEU A C 1
ATOM 1603 O O . LEU A 1 205 ? -12.969 14.43 19.109 1 96.81 205 LEU A O 1
ATOM 1607 N N . LYS A 1 206 ? -13.5 16.562 19.422 1 97 206 LYS A N 1
ATOM 1608 C CA . LYS A 1 206 ? -14.578 16.578 18.453 1 97 206 LYS A CA 1
ATOM 1609 C C . LYS A 1 206 ? -14.031 16.422 17.031 1 97 206 LYS A C 1
ATOM 1611 O O . LYS A 1 206 ? -12.844 16.656 16.797 1 97 206 LYS A O 1
ATOM 1616 N N . TYR A 1 207 ? -14.945 16.047 16.188 1 97.94 207 TYR A N 1
ATOM 1617 C CA . TYR A 1 207 ? -14.633 16.031 14.766 1 97.94 207 TYR A CA 1
ATOM 1618 C C . TYR A 1 207 ? -14.273 17.422 14.273 1 97.94 207 TYR A C 1
ATOM 1620 O O . TYR A 1 207 ? -14.922 18.406 14.648 1 97.94 207 TYR A O 1
ATOM 1628 N N . ASP A 1 208 ? -13.258 17.5 13.359 1 98.38 208 ASP A N 1
ATOM 1629 C CA . ASP A 1 208 ? -12.695 18.797 12.984 1 98.38 208 ASP A CA 1
ATOM 1630 C C . ASP A 1 208 ? -12.82 19.031 11.477 1 98.38 208 ASP A C 1
ATOM 1632 O O . ASP A 1 208 ? -11.922 18.656 10.711 1 98.38 208 ASP A O 1
ATOM 1636 N N . LEU A 1 209 ? -13.844 19.734 11.078 1 98.31 209 LEU A N 1
ATOM 1637 C CA . LEU A 1 209 ? -14.07 20.031 9.664 1 98.31 209 LEU A CA 1
ATOM 1638 C C . LEU A 1 209 ? -12.969 20.938 9.117 1 98.31 209 LEU A C 1
ATOM 1640 O O . LEU A 1 209 ? -12.719 20.953 7.91 1 98.31 209 LEU A O 1
ATOM 1644 N N . GLU A 1 210 ? -12.281 21.562 9.977 1 97.94 210 GLU A N 1
ATOM 1645 C CA . GLU A 1 210 ? -11.273 22.531 9.562 1 97.94 210 GLU A CA 1
ATOM 1646 C C . GLU A 1 210 ? -9.875 21.938 9.609 1 97.94 210 GLU A C 1
ATOM 1648 O O . GLU A 1 210 ? -8.891 22.594 9.25 1 97.94 210 GLU A O 1
ATOM 1653 N N . SER A 1 211 ? -9.789 20.734 10 1 98.44 211 SER A N 1
ATOM 1654 C CA . SER A 1 211 ? -8.484 20.109 10.164 1 98.44 211 SER A CA 1
ATOM 1655 C C . SER A 1 211 ? -7.688 20.141 8.859 1 98.44 211 SER A C 1
ATOM 1657 O O . SER A 1 211 ? -8.234 19.891 7.785 1 98.44 211 SER A O 1
ATOM 1659 N N . ILE A 1 212 ? -6.41 20.391 9.008 1 98.44 212 ILE A N 1
ATOM 1660 C CA . ILE A 1 212 ? -5.496 20.344 7.871 1 98.44 212 ILE A CA 1
ATOM 1661 C C . ILE A 1 212 ? -5.379 18.906 7.367 1 98.44 212 ILE A C 1
ATOM 1663 O O . ILE A 1 212 ? -4.891 18.672 6.258 1 98.44 212 ILE A O 1
ATOM 1667 N N . LEU A 1 213 ? -5.875 17.922 8.102 1 97.94 213 LEU A N 1
ATOM 1668 C CA . LEU A 1 213 ? -5.812 16.5 7.758 1 97.94 213 LEU A CA 1
ATOM 1669 C C . LEU A 1 213 ? -7.105 16.047 7.086 1 97.94 213 LEU A C 1
ATOM 1671 O O . LEU A 1 213 ? -7.258 14.875 6.754 1 97.94 213 LEU A O 1
ATOM 1675 N N . HIS A 1 214 ? -8.055 16.938 6.879 1 98.06 214 HIS A N 1
ATOM 1676 C CA . HIS A 1 214 ? -9.32 16.578 6.266 1 98.06 214 HIS A CA 1
ATOM 1677 C C . HIS A 1 214 ? -9.227 16.578 4.746 1 98.06 214 HIS A C 1
ATOM 1679 O O . HIS A 1 214 ? -8.602 17.484 4.164 1 98.06 214 HIS A O 1
ATOM 1685 N N . TYR A 1 215 ? -9.859 15.57 4.211 1 96.5 215 TYR A N 1
ATOM 1686 C CA . TYR A 1 215 ? -10.016 15.594 2.76 1 96.5 215 TYR A CA 1
ATOM 1687 C C . TYR A 1 215 ? -10.797 16.828 2.318 1 96.5 215 TYR A C 1
ATOM 1689 O O . TYR A 1 215 ? -11.641 17.328 3.066 1 96.5 215 TYR A O 1
ATOM 1697 N N . GLY A 1 216 ? -10.477 17.234 1.081 1 94.88 216 GLY A N 1
ATOM 1698 C CA . GLY A 1 216 ? -11.352 18.203 0.446 1 94.88 216 GLY A CA 1
ATOM 1699 C C . GLY A 1 216 ? -12.609 17.594 -0.125 1 94.88 216 GLY A C 1
ATOM 1700 O O . GLY A 1 216 ? -12.703 16.375 -0.264 1 94.88 216 GLY A O 1
ATOM 1701 N N . SER A 1 217 ? -13.492 18.469 -0.549 1 95.56 217 SER A N 1
ATOM 1702 C CA . SER A 1 217 ? -14.828 18.047 -0.949 1 95.56 217 SER A CA 1
ATOM 1703 C C . SER A 1 217 ? -14.781 17.234 -2.236 1 95.56 217 SER A C 1
ATOM 1705 O O . SER A 1 217 ? -15.617 16.344 -2.447 1 95.56 217 SER A O 1
ATOM 1707 N N . ASN A 1 218 ? -13.82 17.438 -3.068 1 93.69 218 ASN A N 1
ATOM 1708 C CA . ASN A 1 218 ? -13.867 16.812 -4.391 1 93.69 218 ASN A CA 1
ATOM 1709 C C . ASN A 1 218 ? -12.75 15.789 -4.566 1 93.69 218 ASN A C 1
ATOM 1711 O O . ASN A 1 218 ? -12.43 15.398 -5.691 1 93.69 218 ASN A O 1
ATOM 1715 N N . TYR A 1 219 ? -12.156 15.445 -3.531 1 92.12 219 TYR A N 1
ATOM 1716 C CA . TYR A 1 219 ? -11.086 14.469 -3.629 1 92.12 219 TYR A CA 1
ATOM 1717 C C . TYR A 1 219 ? -11.578 13.172 -4.262 1 92.12 219 TYR A C 1
ATOM 1719 O O . TYR A 1 219 ? -12.602 12.625 -3.848 1 92.12 219 TYR A O 1
ATOM 1727 N N . PHE A 1 220 ? -10.898 12.703 -5.277 1 90.06 220 PHE A N 1
ATOM 1728 C CA . PHE A 1 220 ? -11.148 11.461 -5.992 1 90.06 220 PHE A CA 1
ATOM 1729 C C . PHE A 1 220 ? -12.484 11.516 -6.727 1 90.06 220 PHE A C 1
ATOM 1731 O O . PHE A 1 220 ? -13.156 10.492 -6.883 1 90.06 220 PHE A O 1
ATOM 1738 N N . SER A 1 221 ? -12.875 12.68 -7.055 1 92 221 SER A N 1
ATOM 1739 C CA . SER A 1 221 ? -14.117 12.859 -7.793 1 92 221 SER A CA 1
ATOM 1740 C C . SER A 1 221 ? -13.977 12.398 -9.242 1 92 221 SER A C 1
ATOM 1742 O O . SER A 1 221 ? -12.961 12.68 -9.883 1 92 221 SER A O 1
ATOM 1744 N N . ARG A 1 222 ? -15.031 11.695 -9.68 1 89.94 222 ARG A N 1
ATOM 1745 C CA . ARG A 1 222 ? -15.008 11.234 -11.062 1 89.94 222 ARG A CA 1
ATOM 1746 C C . ARG A 1 222 ? -15.727 12.219 -11.984 1 89.94 222 ARG A C 1
ATOM 1748 O O . ARG A 1 222 ? -15.555 12.172 -13.203 1 89.94 222 ARG A O 1
ATOM 1755 N N . ASN A 1 223 ? -16.438 13.133 -11.539 1 93.56 223 ASN A N 1
ATOM 1756 C CA . ASN A 1 223 ? -17.312 13.977 -12.352 1 93.56 223 ASN A CA 1
ATOM 1757 C C . ASN A 1 223 ? -17.297 15.422 -11.875 1 93.56 223 ASN A C 1
ATOM 1759 O O . ASN A 1 223 ? -18.203 16.203 -12.188 1 93.56 223 ASN A O 1
ATOM 1763 N N . GLY A 1 224 ? -16.453 15.75 -10.977 1 93.44 224 GLY A N 1
ATOM 1764 C CA . GLY A 1 224 ? -16.297 17.125 -10.508 1 93.44 224 GLY A CA 1
ATOM 1765 C C . GLY A 1 224 ? -17.234 17.469 -9.367 1 93.44 224 GLY A C 1
ATOM 1766 O O . GLY A 1 224 ? -17.141 18.547 -8.789 1 93.44 224 GLY A O 1
ATOM 1767 N N . LYS A 1 225 ? -18.109 16.656 -9.07 1 95.94 225 LYS A N 1
ATOM 1768 C CA . LYS A 1 225 ? -19.031 16.859 -7.961 1 95.94 225 LYS A CA 1
ATOM 1769 C C . LYS A 1 225 ? -18.422 16.406 -6.641 1 95.94 225 LYS A C 1
ATOM 1771 O O . LYS A 1 225 ? -17.469 15.633 -6.629 1 95.94 225 LYS A O 1
ATOM 1776 N N . PRO A 1 226 ? -18.969 16.875 -5.559 1 96.06 226 PRO A N 1
ATOM 1777 C CA . PRO A 1 226 ? -18.375 16.547 -4.262 1 96.06 226 PRO A CA 1
ATOM 1778 C C . PRO A 1 226 ? -18.484 15.055 -3.938 1 96.06 226 PRO A C 1
ATOM 1780 O O . PRO A 1 226 ? -19.516 14.438 -4.199 1 96.06 226 PRO A O 1
ATOM 1783 N N . THR A 1 227 ? -17.328 14.555 -3.408 1 97.06 227 THR A N 1
ATOM 1784 C CA . THR A 1 227 ? -17.328 13.211 -2.846 1 97.06 227 THR A CA 1
ATOM 1785 C C . THR A 1 227 ? -17.609 13.25 -1.349 1 97.06 227 THR A C 1
ATOM 1787 O O . THR A 1 227 ? -18 12.242 -0.759 1 97.06 227 THR A O 1
ATOM 1790 N N . ILE A 1 228 ? -17.328 14.375 -0.76 1 97.69 228 ILE A N 1
ATOM 1791 C CA . ILE A 1 228 ? -17.625 14.602 0.65 1 97.69 228 ILE A CA 1
ATOM 1792 C C . ILE A 1 228 ? -18.453 15.883 0.805 1 97.69 228 ILE A C 1
ATOM 1794 O O . ILE A 1 228 ? -18.109 16.922 0.229 1 97.69 228 ILE A O 1
ATOM 1798 N N . GLN A 1 229 ? -19.516 15.742 1.534 1 97.88 229 GLN A N 1
ATOM 1799 C CA . GLN A 1 229 ? -20.359 16.891 1.825 1 97.88 229 GLN A CA 1
ATOM 1800 C C . GLN A 1 229 ? -20.484 17.125 3.328 1 97.88 229 GLN A C 1
ATOM 1802 O O . GLN A 1 229 ? -21.016 16.281 4.047 1 97.88 229 GLN A O 1
ATOM 1807 N N . PRO A 1 230 ? -19.922 18.281 3.793 1 98 230 PRO A N 1
ATOM 1808 C CA . PRO A 1 230 ? -20.188 18.609 5.199 1 98 230 PRO A CA 1
ATOM 1809 C C . PRO A 1 230 ? -21.672 18.797 5.496 1 98 230 PRO A C 1
ATOM 1811 O O . PRO A 1 230 ? -22.406 19.328 4.652 1 98 230 PRO A O 1
ATOM 1814 N N . LYS A 1 231 ? -22.062 18.406 6.645 1 97.5 231 LYS A N 1
ATOM 1815 C CA . LYS A 1 231 ? -23.453 18.594 7.031 1 97.5 231 LYS A CA 1
ATOM 1816 C C . LYS A 1 231 ? -23.719 20.016 7.512 1 97.5 231 LYS A C 1
ATOM 1818 O O . LYS A 1 231 ? -24.844 20.5 7.445 1 97.5 231 LYS A O 1
ATOM 1823 N N . GLU A 1 232 ? -22.719 20.578 8.07 1 96 232 GLU A N 1
ATOM 1824 C CA . GLU A 1 232 ? -22.812 22 8.391 1 96 232 GLU A CA 1
ATOM 1825 C C . GLU A 1 232 ? -22.703 22.875 7.141 1 96 232 GLU A C 1
ATOM 1827 O O . GLU A 1 232 ? -21.875 22.594 6.262 1 96 232 GLU A O 1
ATOM 1832 N N . SER A 1 233 ? -23.469 23.922 7.043 1 92.81 233 SER A N 1
ATOM 1833 C CA . SER A 1 233 ? -23.484 24.781 5.867 1 92.81 233 SER A CA 1
ATOM 1834 C C . SER A 1 233 ? -22.312 25.766 5.887 1 92.81 233 SER A C 1
ATOM 1836 O O . SER A 1 233 ? -21.859 26.156 6.957 1 92.81 233 SER A O 1
ATOM 1838 N N . ASN A 1 234 ? -21.859 26.141 4.73 1 92.62 234 ASN A N 1
ATOM 1839 C CA . ASN A 1 234 ? -20.875 27.188 4.516 1 92.62 234 ASN A CA 1
ATOM 1840 C C . ASN A 1 234 ? -19.531 26.844 5.156 1 92.62 234 ASN A C 1
ATOM 1842 O O . ASN A 1 234 ? -18.891 27.703 5.77 1 92.62 234 ASN A O 1
ATOM 1846 N N . VAL A 1 235 ? -19.266 25.609 5.258 1 94.06 235 VAL A N 1
ATOM 1847 C CA . VAL A 1 235 ? -17.969 25.172 5.762 1 94.06 235 VAL A CA 1
ATOM 1848 C C . VAL A 1 235 ? -17.125 24.641 4.609 1 94.06 235 VAL A C 1
ATOM 1850 O O . VAL A 1 235 ? -17.625 23.953 3.719 1 94.06 235 VAL A O 1
ATOM 1853 N N . THR A 1 236 ? -15.898 25.094 4.625 1 93.69 236 THR A N 1
ATOM 1854 C CA . THR A 1 236 ? -14.953 24.578 3.65 1 93.69 236 THR A CA 1
ATOM 1855 C C . THR A 1 236 ? -14.047 23.516 4.293 1 93.69 236 THR A C 1
ATOM 1857 O O . THR A 1 236 ? -13.461 23.766 5.348 1 93.69 236 THR A O 1
ATOM 1860 N N . ILE A 1 237 ? -14.023 22.359 3.701 1 97.25 237 ILE A N 1
ATOM 1861 C CA . ILE A 1 237 ? -13.164 21.281 4.191 1 97.25 237 ILE A CA 1
ATOM 1862 C C . ILE A 1 237 ? -11.953 21.125 3.273 1 97.25 237 ILE A C 1
ATOM 1864 O O . ILE A 1 237 ? -11.984 21.578 2.123 1 97.25 237 ILE A O 1
ATOM 1868 N N . GLY A 1 238 ? -10.883 20.5 3.77 1 96.94 238 GLY A N 1
ATOM 1869 C CA . GLY A 1 238 ? -9.711 20.188 2.967 1 96.94 238 GLY A CA 1
ATOM 1870 C C . GLY A 1 238 ? -8.734 21.344 2.855 1 96.94 238 GLY A C 1
ATOM 1871 O O . GLY A 1 238 ? -7.938 21.406 1.916 1 96.94 238 GLY A O 1
ATOM 1872 N N . GLN A 1 239 ? -8.828 22.266 3.762 1 96.38 239 GLN A N 1
ATOM 1873 C CA . GLN A 1 239 ? -7.898 23.375 3.705 1 96.38 239 GLN A CA 1
ATOM 1874 C C . GLN A 1 239 ? -6.473 22.922 3.988 1 96.38 239 GLN A C 1
ATOM 1876 O O . GLN A 1 239 ? -6.258 21.922 4.672 1 96.38 239 GLN A O 1
ATOM 1881 N N . ARG A 1 240 ? -5.488 23.734 3.395 1 97.25 240 ARG A N 1
ATOM 1882 C CA . ARG A 1 240 ? -4.062 23.453 3.549 1 97.25 240 ARG A CA 1
ATOM 1883 C C . ARG A 1 240 ? -3.291 24.719 3.887 1 97.25 240 ARG A C 1
ATOM 1885 O O . ARG A 1 240 ? -2.162 24.906 3.424 1 97.25 240 ARG A O 1
ATOM 1892 N N . THR A 1 241 ? -3.896 25.5 4.703 1 96.81 241 THR A N 1
ATOM 1893 C CA . THR A 1 241 ? -3.277 26.812 4.918 1 96.81 241 THR A CA 1
ATOM 1894 C C . THR A 1 241 ? -2.812 26.953 6.363 1 96.81 241 THR A C 1
ATOM 1896 O O . THR A 1 241 ? -1.896 27.719 6.652 1 96.81 241 THR A O 1
ATOM 1899 N N . HIS A 1 242 ? -3.467 26.219 7.277 1 97.88 242 HIS A N 1
ATOM 1900 C CA . HIS A 1 242 ? -3.139 26.406 8.688 1 97.88 242 HIS A CA 1
ATOM 1901 C C . HIS A 1 242 ? -3.537 25.188 9.508 1 97.88 242 HIS A C 1
ATOM 1903 O O . HIS A 1 242 ? -4.285 24.328 9.031 1 97.88 242 HIS A O 1
ATOM 1909 N N . LEU A 1 243 ? -2.979 25.156 10.727 1 98.69 243 LEU A N 1
ATOM 1910 C CA . LEU A 1 243 ? -3.484 24.219 11.727 1 98.69 243 LEU A CA 1
ATOM 1911 C C . LEU A 1 243 ? -4.75 24.766 12.383 1 98.69 243 LEU A C 1
ATOM 1913 O O . LEU A 1 243 ? -4.766 25.891 12.859 1 98.69 243 LEU A O 1
ATOM 1917 N N . SER A 1 244 ? -5.781 23.938 12.383 1 98.5 244 SER A N 1
ATOM 1918 C CA . SER A 1 244 ? -6.945 24.328 13.172 1 98.5 244 SER A CA 1
ATOM 1919 C C . SER A 1 244 ? -6.645 24.266 14.664 1 98.5 244 SER A C 1
ATOM 1921 O O . SER A 1 244 ? -5.633 23.703 15.078 1 98.5 244 SER A O 1
ATOM 1923 N N . ASP A 1 245 ? -7.531 24.891 15.438 1 98.19 245 ASP A N 1
ATOM 1924 C CA . ASP A 1 245 ? -7.383 24.812 16.891 1 98.19 245 ASP A CA 1
ATOM 1925 C C . ASP A 1 245 ? -7.402 23.359 17.375 1 98.19 245 ASP A C 1
ATOM 1927 O O . ASP A 1 245 ? -6.637 22.984 18.25 1 98.19 245 ASP A O 1
ATOM 1931 N N . LEU A 1 246 ? -8.234 22.609 16.797 1 98.38 246 LEU A N 1
ATOM 1932 C CA . LEU A 1 246 ? -8.344 21.219 17.219 1 98.38 246 LEU A CA 1
ATOM 1933 C C . LEU A 1 246 ? -7.125 20.422 16.766 1 98.38 246 LEU A C 1
ATOM 1935 O O . LEU A 1 246 ? -6.699 19.484 17.453 1 98.38 246 LEU A O 1
ATOM 1939 N N . ASP A 1 247 ? -6.547 20.734 15.602 1 98.44 247 ASP A N 1
ATOM 1940 C CA . ASP A 1 247 ? -5.277 20.125 15.219 1 98.44 247 ASP A CA 1
ATOM 1941 C C . ASP A 1 247 ? -4.219 20.344 16.297 1 98.44 247 ASP A C 1
ATOM 1943 O O . ASP A 1 247 ? -3.537 19.391 16.703 1 98.44 247 ASP A O 1
ATOM 1947 N N . VAL A 1 248 ? -4.098 21.562 16.688 1 98.44 248 VAL A N 1
ATOM 1948 C CA . VAL A 1 248 ? -3.115 21.938 17.703 1 98.44 248 VAL A CA 1
ATOM 1949 C C . VAL A 1 248 ? -3.389 21.172 19 1 98.44 248 VAL A C 1
ATOM 1951 O O . VAL A 1 248 ? -2.471 20.609 19.594 1 98.44 248 VAL A O 1
ATOM 1954 N N . GLN A 1 249 ? -4.633 21.141 19.422 1 97.81 249 GLN A N 1
ATOM 1955 C CA . GLN A 1 249 ? -4.996 20.422 20.656 1 97.81 249 GLN A CA 1
ATOM 1956 C C . GLN A 1 249 ? -4.648 18.938 20.562 1 97.81 249 GLN A C 1
ATOM 1958 O O . GLN A 1 249 ? -4.172 18.344 21.531 1 97.81 249 GLN A O 1
ATOM 1963 N N . ARG A 1 250 ? -4.875 18.359 19.438 1 97.12 250 ARG A N 1
ATOM 1964 C CA . ARG A 1 250 ? -4.566 16.953 19.234 1 97.12 250 ARG A CA 1
ATOM 1965 C C . ARG A 1 250 ? -3.072 16.688 19.406 1 97.12 250 ARG A C 1
ATOM 1967 O O . ARG A 1 250 ? -2.674 15.719 20.047 1 97.12 250 ARG A O 1
ATOM 1974 N N . ILE A 1 251 ? -2.291 17.531 18.781 1 96.25 251 ILE A N 1
ATOM 1975 C CA . ILE A 1 251 ? -0.846 17.375 18.891 1 96.25 251 ILE A CA 1
ATOM 1976 C C . ILE A 1 251 ? -0.415 17.5 20.344 1 96.25 251 ILE A C 1
ATOM 1978 O O . ILE A 1 251 ? 0.339 16.672 20.859 1 96.25 251 ILE A O 1
ATOM 1982 N N . ARG A 1 252 ? -0.927 18.484 21 1 95.19 252 ARG A N 1
ATOM 1983 C CA . ARG A 1 252 ? -0.544 18.75 22.391 1 95.19 252 ARG A CA 1
ATOM 1984 C C . ARG A 1 252 ? -0.962 17.594 23.297 1 95.19 252 ARG A C 1
ATOM 1986 O O . ARG A 1 252 ? -0.232 17.234 24.219 1 95.19 252 ARG A O 1
ATOM 1993 N N . LYS A 1 253 ? -2.133 17.078 23.062 1 94.19 253 LYS A N 1
ATOM 1994 C CA . LYS A 1 253 ? -2.617 15.953 23.859 1 94.19 253 LYS A CA 1
ATOM 1995 C C . LYS A 1 253 ? -1.801 14.688 23.609 1 94.19 253 LYS A C 1
ATOM 1997 O O . LYS A 1 253 ? -1.374 14.016 24.547 1 94.19 253 LYS A O 1
ATOM 2002 N N . LEU A 1 254 ? -1.585 14.414 22.344 1 93 254 LEU A N 1
ATOM 2003 C CA . LEU A 1 254 ? -0.871 13.195 21.984 1 93 254 LEU A CA 1
ATOM 2004 C C . LEU A 1 254 ? 0.557 13.227 22.531 1 93 254 LEU A C 1
ATOM 2006 O O . LEU A 1 254 ? 1.079 12.203 22.969 1 93 254 LEU A O 1
ATOM 2010 N N . TYR A 1 255 ? 1.205 14.383 22.5 1 92.25 255 TYR A N 1
ATOM 2011 C CA . TYR A 1 255 ? 2.605 14.5 22.891 1 92.25 255 TYR A CA 1
ATOM 2012 C C . TYR A 1 255 ? 2.729 15.078 24.297 1 92.25 255 TYR A C 1
ATOM 2014 O O . TYR A 1 255 ? 3.812 15.5 24.703 1 92.25 255 TYR A O 1
ATOM 2022 N N . HIS A 1 256 ? 1.632 15.172 25.016 1 90.06 256 HIS A N 1
ATOM 2023 C CA . HIS A 1 256 ? 1.569 15.531 26.422 1 90.06 256 HIS A CA 1
ATOM 2024 C C . HIS A 1 256 ? 2.285 16.844 26.703 1 90.06 256 HIS A C 1
ATOM 2026 O O . HIS A 1 256 ? 3.119 16.938 27.594 1 90.06 256 HIS A O 1
ATOM 2032 N N . CYS A 1 257 ? 1.971 17.797 25.906 1 89.94 257 CYS A N 1
ATOM 2033 C CA . CYS A 1 257 ? 2.607 19.109 26.031 1 89.94 257 CYS A CA 1
ATOM 2034 C C . CYS A 1 257 ? 2.248 19.766 27.344 1 89.94 257 CYS A C 1
ATOM 2036 O O . CYS A 1 257 ? 3.012 20.578 27.875 1 89.94 257 CYS A O 1
ATOM 2038 N N . ASP A 1 258 ? 1.249 19.484 27.922 1 83.38 258 ASP A N 1
ATOM 2039 C CA . ASP A 1 258 ? 0.837 20.125 29.156 1 83.38 258 ASP A CA 1
ATOM 2040 C C . ASP A 1 258 ? 1.446 19.438 30.375 1 83.38 258 ASP A C 1
ATOM 2042 O O . ASP A 1 258 ? 1.371 19.938 31.5 1 83.38 258 ASP A O 1
ATOM 2046 N N . GLU A 1 259 ? 1.97 18.281 30.172 1 69.5 259 GLU A N 1
ATOM 2047 C CA . GLU A 1 259 ? 2.629 17.609 31.281 1 69.5 259 GLU A CA 1
ATOM 2048 C C . GLU A 1 259 ? 4.09 18.031 31.391 1 69.5 259 GLU A C 1
ATOM 2050 O O . GLU A 1 259 ? 4.719 17.844 32.438 1 69.5 259 GLU A O 1
ATOM 2055 N N . THR A 1 260 ? 4.668 18.422 30.391 1 53.84 260 THR A N 1
ATOM 2056 C CA . THR A 1 260 ? 6.07 18.828 30.391 1 53.84 260 THR A CA 1
ATOM 2057 C C . THR A 1 260 ? 6.234 20.219 31 1 53.84 260 THR A C 1
ATOM 2059 O O . THR A 1 260 ? 7.355 20.703 31.141 1 53.84 260 THR A O 1
ATOM 2062 N N . LYS A 1 261 ? 5.281 20.75 31.703 1 42.59 261 LYS A N 1
ATOM 2063 C CA . LYS A 1 261 ? 5.609 21.969 32.438 1 42.59 261 LYS A CA 1
ATOM 2064 C C . LYS A 1 261 ? 6.297 21.625 33.781 1 42.59 261 LYS A C 1
ATOM 2066 O O . LYS A 1 261 ? 5.871 20.719 34.469 1 42.59 261 LYS A O 1
ATOM 2071 N N . MET B 1 1 ? -66 -54.656 -25.484 1 29.91 1 MET B N 1
ATOM 2072 C CA . MET B 1 1 ? -66.812 -53.594 -26.094 1 29.91 1 MET B CA 1
ATOM 2073 C C . MET B 1 1 ? -66.062 -52.281 -26.156 1 29.91 1 MET B C 1
ATOM 2075 O O . MET B 1 1 ? -65.5 -51.812 -25.141 1 29.91 1 MET B O 1
ATOM 2079 N N . LEU B 1 2 ? -65.562 -51.906 -27.453 1 30.86 2 LEU B N 1
ATOM 2080 C CA . LEU B 1 2 ? -64.625 -51.156 -28.281 1 30.86 2 LEU B CA 1
ATOM 2081 C C . LEU B 1 2 ? -65 -49.688 -28.312 1 30.86 2 LEU B C 1
ATOM 2083 O O . LEU B 1 2 ? -65.875 -49.281 -29.062 1 30.86 2 LEU B O 1
ATOM 2087 N N . TRP B 1 3 ? -65.312 -49.094 -27.062 1 30.45 3 TRP B N 1
ATOM 2088 C CA . TRP B 1 3 ? -65.938 -47.75 -27.047 1 30.45 3 TRP B CA 1
ATOM 2089 C C . TRP B 1 3 ? -65 -46.75 -27.781 1 30.45 3 TRP B C 1
ATOM 2091 O O . TRP B 1 3 ? -63.844 -46.562 -27.422 1 30.45 3 TRP B O 1
ATOM 2101 N N . ILE B 1 4 ? -65.25 -46.5 -29.125 1 29.31 4 ILE B N 1
ATOM 2102 C CA . ILE B 1 4 ? -64.625 -45.812 -30.234 1 29.31 4 ILE B CA 1
ATOM 2103 C C . ILE B 1 4 ? -64.562 -44.312 -29.953 1 29.31 4 ILE B C 1
ATOM 2105 O O . ILE B 1 4 ? -65.625 -43.688 -29.781 1 29.31 4 ILE B O 1
ATOM 2109 N N . ILE B 1 5 ? -63.469 -43.812 -29.25 1 31.95 5 ILE B N 1
ATOM 2110 C CA . ILE B 1 5 ? -63.094 -42.531 -28.719 1 31.95 5 ILE B CA 1
ATOM 2111 C C . ILE B 1 5 ? -63.062 -41.5 -29.844 1 31.95 5 ILE B C 1
ATOM 2113 O O . ILE B 1 5 ? -62.281 -41.625 -30.781 1 31.95 5 ILE B O 1
ATOM 2117 N N . LEU B 1 6 ? -64.312 -40.969 -30.219 1 25.44 6 LEU B N 1
ATOM 2118 C CA . LEU B 1 6 ? -64.625 -40.062 -31.328 1 25.44 6 LEU B CA 1
ATOM 2119 C C . LEU B 1 6 ? -63.719 -38.812 -31.266 1 25.44 6 LEU B C 1
ATOM 2121 O O . LEU B 1 6 ? -63.719 -38.125 -30.234 1 25.44 6 LEU B O 1
ATOM 2125 N N . LEU B 1 7 ? -62.656 -38.656 -32.125 1 25.88 7 LEU B N 1
ATOM 2126 C CA . LEU B 1 7 ? -61.5 -37.844 -32.406 1 25.88 7 LEU B CA 1
ATOM 2127 C C . LEU B 1 7 ? -61.875 -36.469 -32.938 1 25.88 7 LEU B C 1
ATOM 2129 O O . LEU B 1 7 ? -61.344 -36.031 -33.938 1 25.88 7 LEU B O 1
ATOM 2133 N N . VAL B 1 8 ? -63 -35.812 -32.344 1 25.7 8 VAL B N 1
ATOM 2134 C CA . VAL B 1 8 ? -63.531 -34.719 -33.156 1 25.7 8 VAL B CA 1
ATOM 2135 C C . VAL B 1 8 ? -62.469 -33.625 -33.312 1 25.7 8 VAL B C 1
ATOM 2137 O O . VAL B 1 8 ? -61.969 -33.094 -32.312 1 25.7 8 VAL B O 1
ATOM 2140 N N . ALA B 1 9 ? -61.688 -33.5 -34.438 1 25.11 9 ALA B N 1
ATOM 2141 C CA . ALA B 1 9 ? -60.594 -32.719 -35 1 25.11 9 ALA B CA 1
ATOM 2142 C C . ALA B 1 9 ? -61 -31.281 -35.25 1 25.11 9 ALA B C 1
ATOM 2144 O O . ALA B 1 9 ? -61.75 -31 -36.156 1 25.11 9 ALA B O 1
ATOM 2145 N N . TRP B 1 10 ? -61.531 -30.516 -34.188 1 26.11 10 TRP B N 1
ATOM 2146 C CA . TRP B 1 10 ? -62.094 -29.203 -34.438 1 26.11 10 TRP B CA 1
ATOM 2147 C C . TRP B 1 10 ? -61.094 -28.297 -35.125 1 26.11 10 TRP B C 1
ATOM 2149 O O . TRP B 1 10 ? -60 -28.047 -34.625 1 26.11 10 TRP B O 1
ATOM 2159 N N . PHE B 1 11 ? -61.094 -28.266 -36.5 1 25.78 11 PHE B N 1
ATOM 2160 C CA . PHE B 1 11 ? -60.312 -27.609 -37.531 1 25.78 11 PHE B CA 1
ATOM 2161 C C . PHE B 1 11 ? -60.375 -26.094 -37.406 1 25.78 11 PHE B C 1
ATOM 2163 O O . PHE B 1 11 ? -61.375 -25.469 -37.719 1 25.78 11 PHE B O 1
ATOM 2170 N N . CYS B 1 12 ? -60.031 -25.516 -36.156 1 26.83 12 CYS B N 1
ATOM 2171 C CA . CYS B 1 12 ? -60.188 -24.078 -35.969 1 26.83 12 CYS B CA 1
ATOM 2172 C C . CYS B 1 12 ? -59.5 -23.297 -37.094 1 26.83 12 CYS B C 1
ATOM 2174 O O . CYS B 1 12 ? -58.344 -23.531 -37.375 1 26.83 12 CYS B O 1
ATOM 2176 N N . GLU B 1 13 ? -60.281 -22.781 -38.062 1 24.7 13 GLU B N 1
ATOM 2177 C CA . GLU B 1 13 ? -60.031 -22.016 -39.281 1 24.7 13 GLU B CA 1
ATOM 2178 C C . GLU B 1 13 ? -59.125 -20.828 -39 1 24.7 13 GLU B C 1
ATOM 2180 O O . GLU B 1 13 ? -59.344 -20.047 -38.094 1 24.7 13 GLU B O 1
ATOM 2185 N N . VAL B 1 14 ? -57.812 -20.891 -39.406 1 27.66 14 VAL B N 1
ATOM 2186 C CA . VAL B 1 14 ? -56.594 -20.109 -39.438 1 27.66 14 VAL B CA 1
ATOM 2187 C C . VAL B 1 14 ? -56.781 -18.844 -40.281 1 27.66 14 VAL B C 1
ATOM 2189 O O . VAL B 1 14 ? -56.906 -18.922 -41.5 1 27.66 14 VAL B O 1
ATOM 2192 N N . TRP B 1 15 ? -57.938 -18.031 -39.969 1 25.94 15 TRP B N 1
ATOM 2193 C CA . TRP B 1 15 ? -58.156 -16.906 -40.875 1 25.94 15 TRP B CA 1
ATOM 2194 C C . TRP B 1 15 ? -56.844 -16.125 -41.094 1 25.94 15 TRP B C 1
ATOM 2196 O O . TRP B 1 15 ? -56.062 -15.914 -40.156 1 25.94 15 TRP B O 1
ATOM 2206 N N . GLY B 1 16 ? -56.312 -16.094 -42.344 1 24.92 16 GLY B N 1
ATOM 2207 C CA . GLY B 1 16 ? -55.094 -15.711 -43.062 1 24.92 16 GLY B CA 1
ATOM 2208 C C . GLY B 1 16 ? -54.875 -14.211 -43.094 1 24.92 16 GLY B C 1
ATOM 2209 O O . GLY B 1 16 ? -54.031 -13.727 -43.844 1 24.92 16 GLY B O 1
ATOM 2210 N N . THR B 1 17 ? -55.5 -13.406 -42.156 1 26.95 17 THR B N 1
ATOM 2211 C CA . THR B 1 17 ? -55.531 -12.031 -42.625 1 26.95 17 THR B CA 1
ATOM 2212 C C . THR B 1 17 ? -54.156 -11.555 -43.062 1 26.95 17 THR B C 1
ATOM 2214 O O . THR B 1 17 ? -53.156 -11.93 -42.469 1 26.95 17 THR B O 1
ATOM 2217 N N . PRO B 1 18 ? -54.094 -10.867 -44.281 1 26.84 18 PRO B N 1
ATOM 2218 C CA . PRO B 1 18 ? -53 -10.43 -45.125 1 26.84 18 PRO B CA 1
ATOM 2219 C C . PRO B 1 18 ? -52.062 -9.43 -44.438 1 26.84 18 PRO B C 1
ATOM 2221 O O . PRO B 1 18 ? -52.531 -8.43 -43.875 1 26.84 18 PRO B O 1
ATOM 2224 N N . VAL B 1 19 ? -51.094 -9.875 -43.688 1 24.91 19 VAL B N 1
ATOM 2225 C CA . VAL B 1 19 ? -50.188 -9.039 -42.906 1 24.91 19 VAL B CA 1
ATOM 2226 C C . VAL B 1 19 ? -49.5 -8.008 -43.781 1 24.91 19 VAL B C 1
ATOM 2228 O O . VAL B 1 19 ? -48.781 -8.375 -44.688 1 24.91 19 VAL B O 1
ATOM 2231 N N . ASP B 1 20 ? -50.25 -6.938 -44.094 1 22.84 20 ASP B N 1
ATOM 2232 C CA . ASP B 1 20 ? -49.75 -5.836 -44.906 1 22.84 20 ASP B CA 1
ATOM 2233 C C . ASP B 1 20 ? -48.312 -5.473 -44.5 1 22.84 20 ASP B C 1
ATOM 2235 O O . ASP B 1 20 ? -48 -5.402 -43.312 1 22.84 20 ASP B O 1
ATOM 2239 N N . THR B 1 21 ? -47.312 -5.688 -45.438 1 22.61 21 THR B N 1
ATOM 2240 C CA . THR B 1 21 ? -45.875 -5.535 -45.469 1 22.61 21 THR B CA 1
ATOM 2241 C C . THR B 1 21 ? -45.469 -4.09 -45.188 1 22.61 21 THR B C 1
ATOM 2243 O O . THR B 1 21 ? -45.625 -3.221 -46.062 1 22.61 21 THR B O 1
ATOM 2246 N N . LEU B 1 22 ? -46 -3.467 -44.094 1 21.8 22 LEU B N 1
ATOM 2247 C CA . LEU B 1 22 ? -45.594 -2.072 -43.938 1 21.8 22 LEU B CA 1
ATOM 2248 C C . LEU B 1 22 ? -44.094 -1.907 -44.125 1 21.8 22 LEU B C 1
ATOM 2250 O O . LEU B 1 22 ? -43.312 -2.729 -43.656 1 21.8 22 LEU B O 1
ATOM 2254 N N . ASN B 1 23 ? -43.688 -1.133 -45.156 1 21.78 23 ASN B N 1
ATOM 2255 C CA . ASN B 1 23 ? -42.438 -0.669 -45.75 1 21.78 23 ASN B CA 1
ATOM 2256 C C . ASN B 1 23 ? -41.531 -0.089 -44.656 1 21.78 23 ASN B C 1
ATOM 2258 O O . ASN B 1 23 ? -41.969 0.625 -43.781 1 21.78 23 ASN B O 1
ATOM 2262 N N . ALA B 1 24 ? -40.375 -0.721 -44.469 1 22.95 24 ALA B N 1
ATOM 2263 C CA . ALA B 1 24 ? -39.25 -0.491 -43.531 1 22.95 24 ALA B CA 1
ATOM 2264 C C . ALA B 1 24 ? -38.812 0.966 -43.594 1 22.95 24 ALA B C 1
ATOM 2266 O O . ALA B 1 24 ? -38.406 1.476 -44.625 1 22.95 24 ALA B O 1
ATOM 2267 N N . THR B 1 25 ? -39.469 1.854 -42.844 1 21.05 25 THR B N 1
ATOM 2268 C CA . THR B 1 25 ? -39.156 3.258 -42.594 1 21.05 25 THR B CA 1
ATOM 2269 C C . THR B 1 25 ? -37.656 3.445 -42.375 1 21.05 25 THR B C 1
ATOM 2271 O O . THR B 1 25 ? -37 2.576 -41.812 1 21.05 25 THR B O 1
ATOM 2274 N N . ASP B 1 26 ? -37.062 4.547 -42.969 1 20.41 26 ASP B N 1
ATOM 2275 C CA . ASP B 1 26 ? -35.781 5.23 -43.125 1 20.41 26 ASP B CA 1
ATOM 2276 C C . ASP B 1 26 ? -35.094 5.477 -41.781 1 20.41 26 ASP B C 1
ATOM 2278 O O . ASP B 1 26 ? -35.531 6.359 -41.031 1 20.41 26 ASP B O 1
ATOM 2282 N N . ILE B 1 27 ? -34.969 4.539 -40.938 1 22.91 27 ILE B N 1
ATOM 2283 C CA . ILE B 1 27 ? -34.281 4.988 -39.719 1 22.91 27 ILE B CA 1
ATOM 2284 C C . ILE B 1 27 ? -32.938 5.633 -40.094 1 22.91 27 ILE B C 1
ATOM 2286 O O . ILE B 1 27 ? -32.125 5.012 -40.75 1 22.91 27 ILE B O 1
ATOM 2290 N N . GLN B 1 28 ? -32.938 6.965 -40.188 1 21.02 28 GLN B N 1
ATOM 2291 C CA . GLN B 1 28 ? -31.781 7.836 -40.281 1 21.02 28 GLN B CA 1
ATOM 2292 C C . GLN B 1 28 ? -30.672 7.355 -39.375 1 21.02 28 GLN B C 1
ATOM 2294 O O . GLN B 1 28 ? -30.922 6.93 -38.219 1 21.02 28 GLN B O 1
ATOM 2299 N N . ASP B 1 29 ? -29.453 7.07 -39.906 1 20.64 29 ASP B N 1
ATOM 2300 C CA . ASP B 1 29 ? -28.125 6.703 -39.469 1 20.64 29 ASP B CA 1
ATOM 2301 C C . ASP B 1 29 ? -27.703 7.559 -38.25 1 20.64 29 ASP B C 1
ATOM 2303 O O . ASP B 1 29 ? -27.5 8.766 -38.406 1 20.64 29 ASP B O 1
ATOM 2307 N N . ALA B 1 30 ? -28.359 7.535 -37.125 1 23.56 30 ALA B N 1
ATOM 2308 C CA . ALA B 1 30 ? -27.812 8.328 -36 1 23.56 30 ALA B CA 1
ATOM 2309 C C . ALA B 1 30 ? -26.312 8.133 -35.875 1 23.56 30 ALA B C 1
ATOM 2311 O O . ALA B 1 30 ? -25.828 7.004 -35.844 1 23.56 30 ALA B O 1
ATOM 2312 N N . GLU B 1 31 ? -25.484 9.062 -36.438 1 24.16 31 GLU B N 1
ATOM 2313 C CA . GLU B 1 31 ? -24.047 9.273 -36.25 1 24.16 31 GLU B CA 1
ATOM 2314 C C . GLU B 1 31 ? -23.594 8.938 -34.844 1 24.16 31 GLU B C 1
ATOM 2316 O O . GLU B 1 31 ? -24.25 9.336 -33.875 1 24.16 31 GLU B O 1
ATOM 2321 N N . GLY B 1 32 ? -22.984 7.793 -34.656 1 21.45 32 GLY B N 1
ATOM 2322 C CA . GLY B 1 32 ? -22.359 7.168 -33.531 1 21.45 32 GLY B CA 1
ATOM 2323 C C . GLY B 1 32 ? -21.547 8.133 -32.688 1 21.45 32 GLY B C 1
ATOM 2324 O O . GLY B 1 32 ? -20.609 8.75 -33.188 1 21.45 32 GLY B O 1
ATOM 2325 N N . TYR B 1 33 ? -22.188 8.852 -31.688 1 24.05 33 TYR B N 1
ATOM 2326 C CA . TYR B 1 33 ? -21.406 9.547 -30.672 1 24.05 33 TYR B CA 1
ATOM 2327 C C . TYR B 1 33 ? -20.25 8.672 -30.188 1 24.05 33 TYR B C 1
ATOM 2329 O O . TYR B 1 33 ? -20.469 7.551 -29.734 1 24.05 33 TYR B O 1
ATOM 2337 N N . SER B 1 34 ? -19.156 8.664 -30.875 1 23.33 34 SER B N 1
ATOM 2338 C CA . SER B 1 34 ? -17.875 8.172 -30.344 1 23.33 34 SER B CA 1
ATOM 2339 C C . SER B 1 34 ? -17.703 8.539 -28.875 1 23.33 34 SER B C 1
ATOM 2341 O O . SER B 1 34 ? -17.594 9.711 -28.531 1 23.33 34 SER B O 1
ATOM 2343 N N . LEU B 1 35 ? -18.422 7.91 -28.016 1 24.8 35 LEU B N 1
ATOM 2344 C CA . LEU B 1 35 ? -18.109 8.094 -26.594 1 24.8 35 LEU B CA 1
ATOM 2345 C C . LEU B 1 35 ? -16.609 7.98 -26.344 1 24.8 35 LEU B C 1
ATOM 2347 O O . LEU B 1 35 ? -16.047 6.891 -26.453 1 24.8 35 LEU B O 1
ATOM 2351 N N . GLN B 1 36 ? -15.797 8.844 -26.844 1 25.06 36 GLN B N 1
ATOM 2352 C CA . GLN B 1 36 ? -14.438 9.016 -26.359 1 25.06 36 GLN B CA 1
ATOM 2353 C C . GLN B 1 36 ? -14.391 9.039 -24.844 1 25.06 36 GLN B C 1
ATOM 2355 O O . GLN B 1 36 ? -14.578 10.086 -24.219 1 25.06 36 GLN B O 1
ATOM 2360 N N . SER B 1 37 ? -15.078 8.109 -24.234 1 28.92 37 SER B N 1
ATOM 2361 C CA . SER B 1 37 ? -14.93 8.148 -22.781 1 28.92 37 SER B CA 1
ATOM 2362 C C . SER B 1 37 ? -13.461 8.164 -22.375 1 28.92 37 SER B C 1
ATOM 2364 O O . SER B 1 37 ? -12.781 7.133 -22.438 1 28.92 37 SER B O 1
ATOM 2366 N N . GLY B 1 38 ? -12.688 9.164 -22.703 1 29.89 38 GLY B N 1
ATOM 2367 C CA . GLY B 1 38 ? -11.383 9.391 -22.109 1 29.89 38 GLY B CA 1
ATOM 2368 C C . GLY B 1 38 ? -11.359 9.148 -20.609 1 29.89 38 GLY B C 1
ATOM 2369 O O . GLY B 1 38 ? -12.406 9.016 -19.984 1 29.89 38 GLY B O 1
ATOM 2370 N N . PRO B 1 39 ? -10.281 8.531 -20.125 1 30.67 39 PRO B N 1
ATOM 2371 C CA . PRO B 1 39 ? -10.266 8.352 -18.672 1 30.67 39 PRO B CA 1
ATOM 2372 C C . PRO B 1 39 ? -10.859 9.539 -17.906 1 30.67 39 PRO B C 1
ATOM 2374 O O . PRO B 1 39 ? -10.805 10.672 -18.406 1 30.67 39 PRO B O 1
ATOM 2377 N N . PRO B 1 40 ? -11.867 9.25 -17.203 1 33.81 40 PRO B N 1
ATOM 2378 C CA . PRO B 1 40 ? -12.406 10.406 -16.469 1 33.81 40 PRO B CA 1
ATOM 2379 C C . PRO B 1 40 ? -11.312 11.344 -15.953 1 33.81 40 PRO B C 1
ATOM 2381 O O . PRO B 1 40 ? -10.242 10.875 -15.555 1 33.81 40 PRO B O 1
ATOM 2384 N N . HIS B 1 41 ? -11.156 12.516 -16.5 1 36.47 41 HIS B N 1
ATOM 2385 C CA . HIS B 1 41 ? -10.328 13.602 -15.992 1 36.47 41 HIS B CA 1
ATOM 2386 C C . HIS B 1 41 ? -10.469 13.734 -14.477 1 36.47 41 HIS B C 1
ATOM 2388 O O . HIS B 1 41 ? -11.508 14.195 -13.992 1 36.47 41 HIS B O 1
ATOM 2394 N N . LEU B 1 42 ? -9.844 12.844 -13.789 1 41.84 42 LEU B N 1
ATOM 2395 C CA . LEU B 1 42 ? -9.805 13.156 -12.359 1 41.84 42 LEU B CA 1
ATOM 2396 C C . LEU B 1 42 ? -9.414 14.609 -12.141 1 41.84 42 LEU B C 1
ATOM 2398 O O . LEU B 1 42 ? -8.477 15.109 -12.766 1 41.84 42 LEU B O 1
ATOM 2402 N N . VAL B 1 43 ? -10.297 15.453 -11.734 1 36.81 43 VAL B N 1
ATOM 2403 C CA . VAL B 1 43 ? -9.914 16.797 -11.297 1 36.81 43 VAL B CA 1
ATOM 2404 C C . VAL B 1 43 ? -8.719 16.703 -10.352 1 36.81 43 VAL B C 1
ATOM 2406 O O . VAL B 1 43 ? -8.805 16.109 -9.281 1 36.81 43 VAL B O 1
ATOM 2409 N N . LYS B 1 44 ? -7.496 16.953 -10.891 1 42.69 44 LYS B N 1
ATOM 2410 C CA . LYS B 1 44 ? -6.215 16.938 -10.188 1 42.69 44 LYS B CA 1
ATOM 2411 C C . LYS B 1 44 ? -6.219 17.891 -9.008 1 42.69 44 LYS B C 1
ATOM 2413 O O . LYS B 1 44 ? -6.215 19.109 -9.195 1 42.69 44 LYS B O 1
ATOM 2418 N N . THR B 1 45 ? -6.965 17.672 -7.914 1 35.78 45 THR B N 1
ATOM 2419 C CA . THR B 1 45 ? -6.727 18.516 -6.758 1 35.78 45 THR B CA 1
ATOM 2420 C C . THR B 1 45 ? -5.348 18.25 -6.16 1 35.78 45 THR B C 1
ATOM 2422 O O . THR B 1 45 ? -4.789 17.172 -6.336 1 35.78 45 THR B O 1
ATOM 2425 N N . SER B 1 46 ? -4.715 19.266 -5.691 1 37 46 SER B N 1
ATOM 2426 C CA . SER B 1 46 ? -3.35 19.25 -5.172 1 37 46 SER B CA 1
ATOM 2427 C C . SER B 1 46 ? -3.125 18.047 -4.258 1 37 46 SER B C 1
ATOM 2429 O O . SER B 1 46 ? -2.045 17.453 -4.258 1 37 46 SER B O 1
ATOM 2431 N N . GLU B 1 47 ? -4.047 17.969 -3.326 1 38.84 47 GLU B N 1
ATOM 2432 C CA . GLU B 1 47 ? -3.773 16.938 -2.34 1 38.84 47 GLU B CA 1
ATOM 2433 C C . GLU B 1 47 ? -3.746 15.555 -2.99 1 38.84 47 GLU B C 1
ATOM 2435 O O . GLU B 1 47 ? -2.914 14.711 -2.643 1 38.84 47 GLU B O 1
ATOM 2440 N N . THR B 1 48 ? -4.973 15.195 -3.59 1 38.59 48 THR B N 1
ATOM 2441 C CA . THR B 1 48 ? -5.363 13.844 -3.984 1 38.59 48 THR B CA 1
ATOM 2442 C C . THR B 1 48 ? -4.461 13.328 -5.102 1 38.59 48 THR B C 1
ATOM 2444 O O . THR B 1 48 ? -4.027 12.172 -5.074 1 38.59 48 THR B O 1
ATOM 2447 N N . GLN B 1 49 ? -4.762 13.922 -6.359 1 40.81 49 GLN B N 1
ATOM 2448 C CA . GLN B 1 49 ? -4.449 13.062 -7.496 1 40.81 49 GLN B CA 1
ATOM 2449 C C . GLN B 1 49 ? -2.947 12.836 -7.617 1 40.81 49 GLN B C 1
ATOM 2451 O O . GLN B 1 49 ? -2.357 13.094 -8.664 1 40.81 49 GLN B O 1
ATOM 2456 N N . LEU B 1 50 ? -2.225 13.328 -6.602 1 37.69 50 LEU B N 1
ATOM 2457 C CA . LEU B 1 50 ? -0.93 12.789 -6.996 1 37.69 50 LEU B CA 1
ATOM 2458 C C . LEU B 1 50 ? -1.008 11.273 -7.184 1 37.69 50 LEU B C 1
ATOM 2460 O O . LEU B 1 50 ? -1.312 10.539 -6.238 1 37.69 50 LEU B O 1
ATOM 2464 N N . ASP B 1 51 ? -1.616 10.961 -8.242 1 41.03 51 ASP B N 1
ATOM 2465 C CA . ASP B 1 51 ? -1.215 9.602 -8.586 1 41.03 51 ASP B CA 1
ATOM 2466 C C . ASP B 1 51 ? 0.181 9.289 -8.047 1 41.03 51 ASP B C 1
ATOM 2468 O O . ASP B 1 51 ? 1.184 9.68 -8.656 1 41.03 51 ASP B O 1
ATOM 2472 N N . PHE B 1 52 ? 0.208 9.508 -6.738 1 41.19 52 PHE B N 1
ATOM 2473 C CA . PHE B 1 52 ? 1.502 9.141 -6.176 1 41.19 52 PHE B CA 1
ATOM 2474 C C . PHE B 1 52 ? 2.094 7.949 -6.91 1 41.19 52 PHE B C 1
ATOM 2476 O O . PHE B 1 52 ? 1.579 6.832 -6.812 1 41.19 52 PHE B O 1
ATOM 2483 N N . GLU B 1 53 ? 2.557 8.281 -8.125 1 49.38 53 GLU B N 1
ATOM 2484 C CA . GLU B 1 53 ? 3.432 7.293 -8.742 1 49.38 53 GLU B CA 1
ATOM 2485 C C . GLU B 1 53 ? 4.777 7.219 -8.023 1 49.38 53 GLU B C 1
ATOM 2487 O O . GLU B 1 53 ? 5.594 8.133 -8.125 1 49.38 53 GLU B O 1
ATOM 2492 N N . ALA B 1 54 ? 4.84 6.684 -6.734 1 57.44 54 ALA B N 1
ATOM 2493 C CA . ALA B 1 54 ? 6.117 6.531 -6.043 1 57.44 54 ALA B CA 1
ATOM 2494 C C . ALA B 1 54 ? 6.438 5.059 -5.805 1 57.44 54 ALA B C 1
ATOM 2496 O O . ALA B 1 54 ? 5.617 4.184 -6.082 1 57.44 54 ALA B O 1
ATOM 2497 N N . ASP B 1 55 ? 7.66 4.914 -5.473 1 67.19 55 ASP B N 1
ATOM 2498 C CA . ASP B 1 55 ? 8.25 3.637 -5.082 1 67.19 55 ASP B CA 1
ATOM 2499 C C . ASP B 1 55 ? 7.57 3.08 -3.834 1 67.19 55 ASP B C 1
ATOM 2501 O O . ASP B 1 55 ? 7.828 1.942 -3.436 1 67.19 55 ASP B O 1
ATOM 2505 N N . TYR B 1 56 ? 6.574 3.967 -3.391 1 75.19 56 TYR B N 1
ATOM 2506 C CA . TYR B 1 56 ? 5.934 3.549 -2.148 1 75.19 56 TYR B CA 1
ATOM 2507 C C . TYR B 1 56 ? 4.484 3.148 -2.391 1 75.19 56 TYR B C 1
ATOM 2509 O O . TYR B 1 56 ? 3.795 3.758 -3.213 1 75.19 56 TYR B O 1
ATOM 2517 N N . ALA B 1 57 ? 4.066 2.117 -1.709 1 77.44 57 ALA B N 1
ATOM 2518 C CA . ALA B 1 57 ? 2.635 1.841 -1.645 1 77.44 57 ALA B CA 1
ATOM 2519 C C . ALA B 1 57 ? 1.937 2.795 -0.681 1 77.44 57 ALA B C 1
ATOM 2521 O O . ALA B 1 57 ? 2.408 3.014 0.438 1 77.44 57 ALA B O 1
ATOM 2522 N N . VAL B 1 58 ? 0.859 3.395 -1.169 1 79.19 58 VAL B N 1
ATOM 2523 C CA . VAL B 1 58 ? 0.209 4.414 -0.352 1 79.19 58 VAL B CA 1
ATOM 2524 C C . VAL B 1 58 ? -1.273 4.086 -0.195 1 79.19 58 VAL B C 1
ATOM 2526 O O . VAL B 1 58 ? -1.886 3.506 -1.096 1 79.19 58 VAL B O 1
ATOM 2529 N N . GLN B 1 59 ? -1.812 4.379 0.987 1 79.25 59 GLN B N 1
ATOM 2530 C CA . GLN B 1 59 ? -3.234 4.375 1.308 1 79.25 59 GLN B CA 1
ATOM 2531 C C . GLN B 1 59 ? -3.762 5.797 1.487 1 79.25 59 GLN B C 1
ATOM 2533 O O . GLN B 1 59 ? -3.023 6.688 1.91 1 79.25 59 GLN B O 1
ATOM 2538 N N . GLU B 1 60 ? -5.109 5.973 1.106 1 81.38 60 GLU B N 1
ATOM 2539 C CA . GLU B 1 60 ? -5.754 7.273 1.248 1 81.38 60 GLU B CA 1
ATOM 2540 C C . GLU B 1 60 ? -4.965 8.367 0.533 1 81.38 60 GLU B C 1
ATOM 2542 O O . GLU B 1 60 ? -4.879 9.492 1.016 1 81.38 60 GLU B O 1
ATOM 2547 N N . GLY B 1 61 ? -4.258 7.996 -0.414 1 78.44 61 GLY B N 1
ATOM 2548 C CA . GLY B 1 61 ? -3.639 8.93 -1.339 1 78.44 61 GLY B CA 1
ATOM 2549 C C . GLY B 1 61 ? -2.275 9.414 -0.876 1 78.44 61 GLY B C 1
ATOM 2550 O O . GLY B 1 61 ? -1.476 9.891 -1.682 1 78.44 61 GLY B O 1
ATOM 2551 N N . ASP B 1 62 ? -1.968 9.258 0.481 1 88.12 62 ASP B N 1
ATOM 2552 C CA . ASP B 1 62 ? -0.701 9.852 0.893 1 88.12 62 ASP B CA 1
ATOM 2553 C C . ASP B 1 62 ? -0.128 9.141 2.113 1 88.12 62 ASP B C 1
ATOM 2555 O O . ASP B 1 62 ? 0.893 9.555 2.662 1 88.12 62 ASP B O 1
ATOM 2559 N N . ILE B 1 63 ? -0.735 8.102 2.582 1 83.94 63 ILE B N 1
ATOM 2560 C CA . ILE B 1 63 ? -0.202 7.363 3.723 1 83.94 63 ILE B CA 1
ATOM 2561 C C . ILE B 1 63 ? 0.659 6.203 3.229 1 83.94 63 ILE B C 1
ATOM 2563 O O . ILE B 1 63 ? 0.152 5.266 2.607 1 83.94 63 ILE B O 1
ATOM 2567 N N . ILE B 1 64 ? 1.896 6.266 3.494 1 83.81 64 ILE B N 1
ATOM 2568 C CA . ILE B 1 64 ? 2.809 5.199 3.1 1 83.81 64 ILE B CA 1
ATOM 2569 C C . ILE B 1 64 ? 2.576 3.971 3.977 1 83.81 64 ILE B C 1
ATOM 2571 O O . ILE B 1 64 ? 2.496 4.082 5.203 1 83.81 64 ILE B O 1
ATOM 2575 N N . LEU B 1 65 ? 2.463 2.793 3.33 1 82.56 65 LEU B N 1
ATOM 2576 C CA . LEU B 1 65 ? 2.236 1.543 4.047 1 82.56 65 LEU B CA 1
ATOM 2577 C C . LEU B 1 65 ? 3.541 0.775 4.227 1 82.56 65 LEU B C 1
ATOM 2579 O O . LEU B 1 65 ? 4.375 0.736 3.32 1 82.56 65 LEU B O 1
ATOM 2583 N N . PRO B 1 66 ? 3.705 0.251 5.469 1 75.12 66 PRO B N 1
ATOM 2584 C CA . PRO B 1 66 ? 4.898 -0.571 5.68 1 75.12 66 PRO B CA 1
ATOM 2585 C C . PRO B 1 66 ? 4.918 -1.82 4.801 1 75.12 66 PRO B C 1
ATOM 2587 O O . PRO B 1 66 ? 3.865 -2.404 4.531 1 75.12 66 PRO B O 1
ATOM 2590 N N . THR B 1 67 ? 6.105 -2.178 4.309 1 71.81 67 THR B N 1
ATOM 2591 C CA . THR B 1 67 ? 6.25 -3.32 3.412 1 71.81 67 THR B CA 1
ATOM 2592 C C . THR B 1 67 ? 7.051 -4.434 4.078 1 71.81 67 THR B C 1
ATOM 2594 O O . THR B 1 67 ? 7.504 -5.363 3.41 1 71.81 67 THR B O 1
ATOM 2597 N N . ASP B 1 68 ? 7.129 -4.496 5.402 1 67.25 68 ASP B N 1
ATOM 2598 C CA . ASP B 1 68 ? 7.926 -5.5 6.102 1 67.25 68 ASP B CA 1
ATOM 2599 C C . ASP B 1 68 ? 7.383 -6.902 5.859 1 67.25 68 ASP B C 1
ATOM 2601 O O . ASP B 1 68 ? 6.309 -7.254 6.355 1 67.25 68 ASP B O 1
ATOM 2605 N N . ARG B 1 69 ? 8.141 -7.711 5.176 1 62.88 69 ARG B N 1
ATOM 2606 C CA . ARG B 1 69 ? 7.777 -9.078 4.812 1 62.88 69 ARG B CA 1
ATOM 2607 C C . ARG B 1 69 ? 7.734 -9.977 6.039 1 62.88 69 ARG B C 1
ATOM 2609 O O . ARG B 1 69 ? 7.043 -11 6.043 1 62.88 69 ARG B O 1
ATOM 2616 N N . ASN B 1 70 ? 8.508 -9.562 7.07 1 57.66 70 ASN B N 1
ATOM 2617 C CA . ASN B 1 70 ? 8.602 -10.453 8.227 1 57.66 70 ASN B CA 1
ATOM 2618 C C . ASN B 1 70 ? 7.34 -10.383 9.086 1 57.66 70 ASN B C 1
ATOM 2620 O O . ASN B 1 70 ? 7.148 -11.203 9.984 1 57.66 70 ASN B O 1
ATOM 2624 N N . ALA B 1 71 ? 6.484 -9.438 8.836 1 52.09 71 ALA B N 1
ATOM 2625 C CA . ALA B 1 71 ? 5.25 -9.297 9.602 1 52.09 71 ALA B CA 1
ATOM 2626 C C . ALA B 1 71 ? 4.207 -10.32 9.156 1 52.09 71 ALA B C 1
ATOM 2628 O O . ALA B 1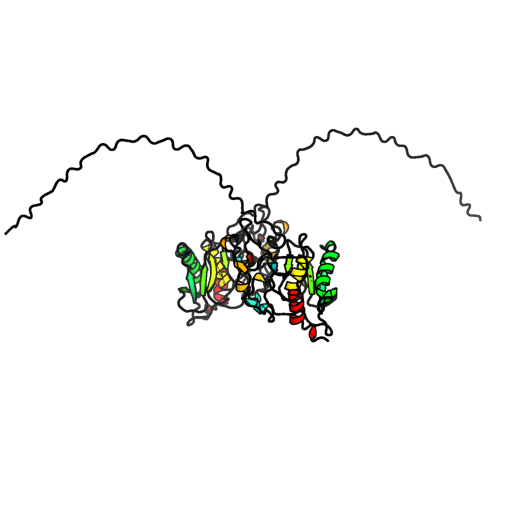 71 ? 3.232 -10.578 9.867 1 52.09 71 ALA B O 1
ATOM 2629 N N . VAL B 1 72 ? 4.301 -10.844 8.039 1 54.44 72 VAL B N 1
ATOM 2630 C CA . VAL B 1 72 ? 3.268 -11.578 7.316 1 54.44 72 VAL B CA 1
ATOM 2631 C C . VAL B 1 72 ? 3.326 -13.055 7.695 1 54.44 72 VAL B C 1
ATOM 2633 O O . VAL B 1 72 ? 2.604 -13.875 7.125 1 54.44 72 VAL B O 1
ATOM 2636 N N . SER B 1 73 ? 4.094 -13.43 8.547 1 56.41 73 SER B N 1
ATOM 2637 C CA . SER B 1 73 ? 4.531 -14.82 8.516 1 56.41 73 SER B CA 1
ATOM 2638 C C . SER B 1 73 ? 3.42 -15.766 8.969 1 56.41 73 SER B C 1
ATOM 2640 O O . SER B 1 73 ? 3.678 -16.922 9.297 1 56.41 73 SER B O 1
ATOM 2642 N N . GLU B 1 74 ? 2.055 -15.438 8.664 1 78.62 74 GLU B N 1
ATOM 2643 C CA . GLU B 1 74 ? 1.282 -16.516 9.258 1 78.62 74 GLU B CA 1
ATOM 2644 C C . GLU B 1 74 ? 0.792 -17.5 8.195 1 78.62 74 GLU B C 1
ATOM 2646 O O . GLU B 1 74 ? 0.289 -17.094 7.148 1 78.62 74 GLU B O 1
ATOM 2651 N N . LEU B 1 75 ? 1.089 -18.75 8.344 1 87.12 75 LEU B N 1
ATOM 2652 C CA . LEU B 1 75 ? 0.6 -19.859 7.512 1 87.12 75 LEU B CA 1
ATOM 2653 C C . LEU B 1 75 ? -0.855 -20.172 7.836 1 87.12 75 LEU B C 1
ATOM 2655 O O . LEU B 1 75 ? -1.363 -19.781 8.891 1 87.12 75 LEU B O 1
ATOM 2659 N N . TRP B 1 76 ? -1.511 -20.703 6.883 1 91.69 76 TRP B N 1
ATOM 2660 C CA . TRP B 1 76 ? -2.859 -21.219 7.117 1 91.69 76 TRP B CA 1
ATOM 2661 C C . TRP B 1 76 ? -2.836 -22.391 8.094 1 91.69 76 TRP B C 1
ATOM 2663 O O . TRP B 1 76 ? -1.923 -23.219 8.062 1 91.69 76 TRP B O 1
ATOM 2673 N N . PRO B 1 77 ? -3.803 -22.391 8.945 1 83.75 77 PRO B N 1
ATOM 2674 C CA . PRO B 1 77 ? -3.797 -23.438 9.977 1 83.75 77 PRO B CA 1
ATOM 2675 C C . PRO B 1 77 ? -4.062 -24.828 9.406 1 83.75 77 PRO B C 1
ATOM 2677 O O . PRO B 1 77 ? -4.746 -24.969 8.391 1 83.75 77 PRO B O 1
ATOM 2680 N N . GLU B 1 78 ? -3.475 -25.766 10.117 1 82.69 78 GLU B N 1
ATOM 2681 C CA . GLU B 1 78 ? -3.729 -27.156 9.797 1 82.69 78 GLU B CA 1
ATOM 2682 C C . GLU B 1 78 ? -5.09 -27.609 10.32 1 82.69 78 GLU B C 1
ATOM 2684 O O . GLU B 1 78 ? -5.5 -27.219 11.414 1 82.69 78 GLU B O 1
ATOM 2689 N N . LEU B 1 79 ? -5.789 -28.234 9.43 1 71.94 79 LEU B N 1
ATOM 2690 C CA . LEU B 1 79 ? -7.039 -28.859 9.844 1 71.94 79 LEU B CA 1
ATOM 2691 C C . LEU B 1 79 ? -6.93 -30.375 9.789 1 71.94 79 LEU B C 1
ATOM 2693 O O . LEU B 1 79 ? -6.805 -30.953 8.711 1 71.94 79 LEU B O 1
ATOM 2697 N N . ASN B 1 80 ? -7.113 -31.031 10.992 1 69.88 80 ASN B N 1
ATOM 2698 C CA . ASN B 1 80 ? -7.094 -32.5 11.117 1 69.88 80 ASN B CA 1
ATOM 2699 C C . ASN B 1 80 ? -5.867 -33.094 10.438 1 69.88 80 ASN B C 1
ATOM 2701 O O . ASN B 1 80 ? -5.984 -34.062 9.68 1 69.88 80 ASN B O 1
ATOM 2705 N N . GLY B 1 81 ? -4.73 -32.5 10.602 1 71.25 81 GLY B N 1
ATOM 2706 C CA . GLY B 1 81 ? -3.486 -33.031 10.078 1 71.25 81 GLY B CA 1
ATOM 2707 C C . GLY B 1 81 ? -3.234 -32.656 8.633 1 71.25 81 GLY B C 1
ATOM 2708 O O . GLY B 1 81 ? -2.195 -33 8.07 1 71.25 81 GLY B O 1
ATOM 2709 N N . ASN B 1 82 ? -4.211 -32.062 8.047 1 78.31 82 ASN B N 1
ATOM 2710 C CA . ASN B 1 82 ? -4.066 -31.641 6.664 1 78.31 82 ASN B CA 1
ATOM 2711 C C . ASN B 1 82 ? -4.203 -30.125 6.535 1 78.31 82 ASN B C 1
ATOM 2713 O O . ASN B 1 82 ? -4.93 -29.5 7.309 1 78.31 82 ASN B O 1
ATOM 2717 N N . PHE B 1 83 ? -3.451 -29.641 5.664 1 88.06 83 PHE B N 1
ATOM 2718 C CA . PHE B 1 83 ? -3.65 -28.219 5.355 1 88.06 83 PHE B CA 1
ATOM 2719 C C . PHE B 1 83 ? -4.758 -28.047 4.324 1 88.06 83 PHE B C 1
ATOM 2721 O O . PHE B 1 83 ? -4.715 -28.641 3.25 1 88.06 83 PHE B O 1
ATOM 2728 N N . SER B 1 84 ? -5.762 -27.484 4.793 1 92.88 84 SER B N 1
ATOM 2729 C CA . SER B 1 84 ? -6.84 -27.172 3.859 1 92.88 84 SER B CA 1
ATOM 2730 C C . SER B 1 84 ? -7.316 -25.734 4.035 1 92.88 84 SER B C 1
ATOM 2732 O O . SER B 1 84 ? -7.742 -25.344 5.125 1 92.88 84 SER B O 1
ATOM 2734 N N . VAL B 1 85 ? -7.238 -24.984 3.049 1 96.06 85 VAL B N 1
ATOM 2735 C CA . VAL B 1 85 ? -7.594 -23.562 3.076 1 96.06 85 VAL B CA 1
ATOM 2736 C C . VAL B 1 85 ? -9.07 -23.391 2.734 1 96.06 85 VAL B C 1
ATOM 2738 O O . VAL B 1 85 ? -9.508 -23.781 1.646 1 96.06 85 VAL B O 1
ATOM 2741 N N . PRO B 1 86 ? -9.844 -22.891 3.705 1 96.75 86 PRO B N 1
ATOM 2742 C CA . PRO B 1 86 ? -11.227 -22.578 3.32 1 96.75 86 PRO B CA 1
ATOM 2743 C C . PRO B 1 86 ? -11.312 -21.453 2.295 1 96.75 86 PRO B C 1
ATOM 2745 O O . PRO B 1 86 ? -10.531 -20.5 2.354 1 96.75 86 PRO B O 1
ATOM 2748 N N . TYR B 1 87 ? -12.273 -21.641 1.368 1 98.19 87 TYR B N 1
ATOM 2749 C CA . TYR B 1 87 ? -12.445 -20.578 0.39 1 98.19 87 TYR B CA 1
ATOM 2750 C C . TYR B 1 87 ? -13.914 -20.359 0.067 1 98.19 87 TYR B C 1
ATOM 2752 O O . TYR B 1 87 ? -14.742 -21.25 0.273 1 98.19 87 TYR B O 1
ATOM 2760 N N . GLU B 1 88 ? -14.203 -19.141 -0.329 1 98.56 88 GLU B N 1
ATOM 2761 C CA . GLU B 1 88 ? -15.516 -18.734 -0.826 1 98.56 88 GLU B CA 1
ATOM 2762 C C . GLU B 1 88 ? -15.383 -17.875 -2.082 1 98.56 88 GLU B C 1
ATOM 2764 O O . GLU B 1 88 ? -14.453 -17.078 -2.197 1 98.56 88 GLU B O 1
ATOM 2769 N N . ILE B 1 89 ? -16.281 -18.141 -3.02 1 98.44 89 ILE B N 1
ATOM 2770 C CA . ILE B 1 89 ? -16.344 -17.328 -4.23 1 98.44 89 ILE B CA 1
ATOM 2771 C C . ILE B 1 89 ? -17.531 -16.375 -4.16 1 98.44 89 ILE B C 1
ATOM 2773 O O . ILE B 1 89 ? -18.672 -16.797 -4.043 1 98.44 89 ILE B O 1
ATOM 2777 N N . ASP B 1 90 ? -17.141 -15.094 -4.176 1 97 90 ASP B N 1
ATOM 2778 C CA . ASP B 1 90 ? -18.203 -14.102 -4.172 1 97 90 ASP B CA 1
ATOM 2779 C C . ASP B 1 90 ? -19.188 -14.344 -5.309 1 97 90 ASP B C 1
ATOM 2781 O O . ASP B 1 90 ? -18.797 -14.672 -6.43 1 97 90 ASP B O 1
ATOM 2785 N N . SER B 1 91 ? -20.438 -14.102 -5.055 1 96.88 91 SER B N 1
ATOM 2786 C CA . SER B 1 91 ? -21.484 -14.375 -6.035 1 96.88 91 SER B CA 1
ATOM 2787 C C . SER B 1 91 ? -21.297 -13.531 -7.293 1 96.88 91 SER B C 1
ATOM 2789 O O . SER B 1 91 ? -21.656 -13.961 -8.391 1 96.88 91 SER B O 1
ATOM 2791 N N . VAL B 1 92 ? -20.766 -12.398 -7.203 1 94.81 92 VAL B N 1
ATOM 2792 C CA . VAL B 1 92 ? -20.578 -11.469 -8.312 1 94.81 92 VAL B CA 1
ATOM 2793 C C . VAL B 1 92 ? -19.656 -12.094 -9.359 1 94.81 92 VAL B C 1
ATOM 2795 O O . VAL B 1 92 ? -19.797 -11.828 -10.555 1 94.81 92 VAL B O 1
ATOM 2798 N N . ILE B 1 93 ? -18.781 -12.977 -8.93 1 97.5 93 ILE B N 1
ATOM 2799 C CA . ILE B 1 93 ? -17.859 -13.562 -9.898 1 97.5 93 ILE B CA 1
ATOM 2800 C C . ILE B 1 93 ? -18.078 -15.07 -9.969 1 97.5 93 ILE B C 1
ATOM 2802 O O . ILE B 1 93 ? -17.125 -15.828 -10.156 1 97.5 93 ILE B O 1
ATOM 2806 N N . GLU B 1 94 ? -19.219 -15.508 -9.68 1 97.44 94 GLU B N 1
ATOM 2807 C CA . GLU B 1 94 ? -19.531 -16.922 -9.742 1 97.44 94 GLU B CA 1
ATOM 2808 C C . GLU B 1 94 ? -19.172 -17.516 -11.094 1 97.44 94 GLU B C 1
ATOM 2810 O O . GLU B 1 94 ? -18.828 -18.703 -11.195 1 97.44 94 GLU B O 1
ATOM 2815 N N . ASN B 1 95 ? -19.219 -16.719 -12.133 1 97.69 95 ASN B N 1
ATOM 2816 C CA . ASN B 1 95 ? -18.891 -17.172 -13.477 1 97.69 95 ASN B CA 1
ATOM 2817 C C . ASN B 1 95 ? -17.406 -17.531 -13.602 1 97.69 95 ASN B C 1
ATOM 2819 O O . ASN B 1 95 ? -17 -18.156 -14.578 1 97.69 95 ASN B O 1
ATOM 2823 N N . ARG B 1 96 ? -16.594 -17.234 -12.602 1 98.12 96 ARG B N 1
ATOM 2824 C CA . ARG B 1 96 ? -15.164 -17.516 -12.609 1 98.12 96 ARG B CA 1
ATOM 2825 C C . ARG B 1 96 ? -14.859 -18.797 -11.852 1 98.12 96 ARG B C 1
ATOM 2827 O O . ARG B 1 96 ? -13.695 -19.188 -11.703 1 98.12 96 ARG B O 1
ATOM 2834 N N . THR B 1 97 ? -15.828 -19.5 -11.422 1 98.56 97 THR B N 1
ATOM 2835 C CA . THR B 1 97 ? -15.68 -20.656 -10.555 1 98.56 97 THR B CA 1
ATOM 2836 C C . THR B 1 97 ? -14.781 -21.703 -11.203 1 98.56 97 THR B C 1
ATOM 2838 O O . THR B 1 97 ? -13.883 -22.25 -10.555 1 98.56 97 THR B O 1
ATOM 2841 N N . GLU B 1 98 ? -14.953 -22 -12.422 1 98.5 98 GLU B N 1
ATOM 2842 C CA . GLU B 1 98 ? -14.156 -23.016 -13.094 1 98.5 98 GLU B CA 1
ATOM 2843 C C . GLU B 1 98 ? -12.68 -22.641 -13.109 1 98.5 98 GLU B C 1
ATOM 2845 O O . GLU B 1 98 ? -11.82 -23.484 -12.82 1 98.5 98 GLU B O 1
ATOM 2850 N N . ASP B 1 99 ? -12.383 -21.391 -13.508 1 98.5 99 ASP B N 1
ATOM 2851 C CA . ASP B 1 99 ? -11.008 -20.922 -13.523 1 98.5 99 ASP B CA 1
ATOM 2852 C C . ASP B 1 99 ? -10.375 -21.016 -12.133 1 98.5 99 ASP B C 1
ATOM 2854 O O . ASP B 1 99 ? -9.227 -21.438 -12 1 98.5 99 ASP B O 1
ATOM 2858 N N . ILE B 1 100 ? -11.141 -20.625 -11.109 1 98.75 100 ILE B N 1
ATOM 2859 C CA . ILE B 1 100 ? -10.656 -20.625 -9.734 1 98.75 100 ILE B CA 1
ATOM 2860 C C . ILE B 1 100 ? -10.375 -22.062 -9.281 1 98.75 100 ILE B C 1
ATOM 2862 O O . ILE B 1 100 ? -9.328 -22.344 -8.695 1 98.75 100 ILE B O 1
ATOM 2866 N N . LEU B 1 101 ? -11.242 -22.969 -9.602 1 98.75 101 LEU B N 1
ATOM 2867 C CA . LEU B 1 101 ? -11.062 -24.359 -9.203 1 98.75 101 LEU B CA 1
ATOM 2868 C C . LEU B 1 101 ? -9.883 -24.984 -9.945 1 98.75 101 LEU B C 1
ATOM 2870 O O . LEU B 1 101 ? -9.148 -25.797 -9.375 1 98.75 101 LEU B O 1
ATOM 2874 N N . GLU B 1 102 ? -9.727 -24.625 -11.156 1 98.75 102 GLU B N 1
ATOM 2875 C CA . GLU B 1 102 ? -8.578 -25.125 -11.898 1 98.75 102 GLU B CA 1
ATOM 2876 C C . GLU B 1 102 ? -7.27 -24.625 -11.289 1 98.75 102 GLU B C 1
ATOM 2878 O O . GLU B 1 102 ? -6.301 -25.391 -11.195 1 98.75 102 GLU B O 1
ATOM 2883 N N . ALA B 1 103 ? -7.227 -23.391 -10.938 1 98.75 103 ALA B N 1
ATOM 2884 C CA . ALA B 1 103 ? -6.043 -22.844 -10.273 1 98.75 103 ALA B CA 1
ATOM 2885 C C . ALA B 1 103 ? -5.766 -23.562 -8.961 1 98.75 103 ALA B C 1
ATOM 2887 O O . ALA B 1 103 ? -4.617 -23.891 -8.656 1 98.75 103 ALA B O 1
ATOM 2888 N N . ILE B 1 104 ? -6.789 -23.781 -8.211 1 98.5 104 ILE B N 1
ATOM 2889 C CA . ILE B 1 104 ? -6.691 -24.516 -6.953 1 98.5 104 ILE B CA 1
ATOM 2890 C C . ILE B 1 104 ? -6.137 -25.906 -7.215 1 98.5 104 ILE B C 1
ATOM 2892 O O . ILE B 1 104 ? -5.238 -26.375 -6.504 1 98.5 104 ILE B O 1
ATOM 2896 N N . ASN B 1 105 ? -6.617 -26.531 -8.211 1 98.31 105 ASN B N 1
ATOM 2897 C CA . ASN B 1 105 ? -6.211 -27.906 -8.531 1 98.31 105 ASN B CA 1
ATOM 2898 C C . ASN B 1 105 ? -4.75 -27.969 -8.953 1 98.31 105 ASN B C 1
ATOM 2900 O O . ASN B 1 105 ? -4.066 -28.969 -8.695 1 98.31 105 ASN B O 1
ATOM 2904 N N . MET B 1 106 ? -4.277 -26.906 -9.594 1 98.31 106 MET B N 1
ATOM 2905 C CA . MET B 1 106 ? -2.857 -26.859 -9.938 1 98.31 106 MET B CA 1
ATOM 2906 C C . MET B 1 106 ? -1.988 -27.078 -8.703 1 98.31 106 MET B C 1
ATOM 2908 O O . MET B 1 106 ? -0.907 -27.656 -8.789 1 98.31 106 MET B O 1
ATOM 2912 N N . ILE B 1 107 ? -2.469 -26.625 -7.582 1 98.12 107 ILE B N 1
ATOM 2913 C CA . ILE B 1 107 ? -1.708 -26.688 -6.34 1 98.12 107 ILE B CA 1
ATOM 2914 C C . ILE B 1 107 ? -2.006 -28 -5.617 1 98.12 107 ILE B C 1
ATOM 2916 O O . ILE B 1 107 ? -1.087 -28.75 -5.277 1 98.12 107 ILE B O 1
ATOM 2920 N N . SER B 1 108 ? -3.258 -28.359 -5.496 1 97 108 SER B N 1
ATOM 2921 C CA . SER B 1 108 ? -3.682 -29.469 -4.652 1 97 108 SER B CA 1
ATOM 2922 C C . SER B 1 108 ? -3.268 -30.812 -5.254 1 97 108 SER B C 1
ATOM 2924 O O . SER B 1 108 ? -3.053 -31.781 -4.531 1 97 108 SER B O 1
ATOM 2926 N N . GLU B 1 109 ? -3.096 -30.828 -6.484 1 97.31 109 GLU B N 1
ATOM 2927 C CA . GLU B 1 109 ? -2.719 -32.062 -7.145 1 97.31 109 GLU B CA 1
ATOM 2928 C C . GLU B 1 109 ? -1.249 -32.406 -6.898 1 97.31 109 GLU B C 1
ATOM 2930 O O . GLU B 1 109 ? -0.836 -33.562 -7.043 1 97.31 109 GLU B O 1
ATOM 2935 N N . LYS B 1 110 ? -0.502 -31.453 -6.516 1 97.06 110 LYS B N 1
ATOM 2936 C CA . LYS B 1 110 ? 0.942 -31.656 -6.473 1 97.06 110 LYS B CA 1
ATOM 2937 C C . LYS B 1 110 ? 1.482 -31.484 -5.059 1 97.06 110 LYS B C 1
ATOM 2939 O O . LYS B 1 110 ? 2.674 -31.688 -4.812 1 97.06 110 LYS B O 1
ATOM 2944 N N . THR B 1 111 ? 0.604 -31.047 -4.18 1 95.81 111 THR B N 1
ATOM 2945 C CA . THR B 1 111 ? 1.032 -30.797 -2.811 1 95.81 111 THR B CA 1
ATOM 2946 C C . THR B 1 111 ? 0.001 -31.312 -1.813 1 95.81 111 THR B C 1
ATOM 2948 O O . THR B 1 111 ? -1.032 -31.859 -2.207 1 95.81 111 THR B O 1
ATOM 2951 N N . CYS B 1 112 ? 0.356 -31.141 -0.492 1 94.06 112 CYS B N 1
ATOM 2952 C CA . CYS B 1 112 ? -0.548 -31.594 0.561 1 94.06 112 CYS B CA 1
ATOM 2953 C C . CYS B 1 112 ? -1.56 -30.5 0.909 1 94.06 112 CYS B C 1
ATOM 2955 O O . CYS B 1 112 ? -2.396 -30.688 1.794 1 94.06 112 CYS B O 1
ATOM 2957 N N . VAL B 1 113 ? -1.423 -29.375 0.249 1 95.19 113 VAL B N 1
ATOM 2958 C CA . VAL B 1 113 ? -2.316 -28.266 0.551 1 95.19 113 VAL B CA 1
ATOM 2959 C C . VAL B 1 113 ? -3.631 -28.438 -0.208 1 95.19 113 VAL B C 1
ATOM 2961 O O . VAL B 1 113 ? -3.643 -28.469 -1.44 1 95.19 113 VAL B O 1
ATOM 2964 N N . GLY B 1 114 ? -4.672 -28.578 0.548 1 95.19 114 GLY B N 1
ATOM 2965 C CA . GLY B 1 114 ? -6.004 -28.656 -0.034 1 95.19 114 GLY B CA 1
ATOM 2966 C C . GLY B 1 114 ? -6.809 -27.375 0.149 1 95.19 114 GLY B C 1
ATOM 2967 O O . GLY B 1 114 ? -6.352 -26.438 0.802 1 95.19 114 GLY B O 1
ATOM 2968 N N . PHE B 1 115 ? -7.98 -27.359 -0.529 1 96.94 115 PHE B N 1
ATOM 2969 C CA . PHE B 1 115 ? -8.938 -26.266 -0.426 1 96.94 115 PHE B CA 1
ATOM 2970 C C . PHE B 1 115 ? -10.359 -26.797 -0.293 1 96.94 115 PHE B C 1
ATOM 2972 O O . PHE B 1 115 ? -10.711 -27.797 -0.923 1 96.94 115 PHE B O 1
ATOM 2979 N N . HIS B 1 116 ? -11.078 -26.156 0.53 1 96 116 HIS B N 1
ATOM 2980 C CA . HIS B 1 116 ? -12.469 -26.562 0.688 1 96 116 HIS B CA 1
ATOM 2981 C C . HIS B 1 116 ? -13.391 -25.344 0.827 1 96 116 HIS B C 1
ATOM 2983 O O . HIS B 1 116 ? -12.93 -24.266 1.171 1 96 116 HIS B O 1
ATOM 2989 N N . LYS B 1 117 ? -14.641 -25.594 0.533 1 97.06 117 LYS B N 1
ATOM 2990 C CA . LYS B 1 117 ? -15.617 -24.516 0.633 1 97.06 117 LYS B CA 1
ATOM 2991 C C . LYS B 1 117 ? -15.781 -24.062 2.078 1 97.06 117 LYS B C 1
ATOM 2993 O O . LYS B 1 117 ? -15.859 -24.891 2.992 1 97.06 117 LYS B O 1
ATOM 2998 N N . HIS B 1 118 ? -15.773 -22.719 2.221 1 96.44 118 HIS B N 1
ATOM 2999 C CA . HIS B 1 118 ? -15.93 -22.094 3.523 1 96.44 118 HIS B CA 1
ATOM 3000 C C . HIS B 1 118 ? -17.281 -22.422 4.133 1 96.44 118 HIS B C 1
ATOM 3002 O O . HIS B 1 118 ? -18.312 -22.391 3.439 1 96.44 118 HIS B O 1
ATOM 3008 N N . THR B 1 119 ? -17.312 -22.719 5.367 1 94.69 119 THR B N 1
ATOM 3009 C CA . THR B 1 119 ? -18.547 -22.875 6.121 1 94.69 119 THR B CA 1
ATOM 3010 C C . THR B 1 119 ? -18.609 -21.891 7.285 1 94.69 119 THR B C 1
ATOM 3012 O O . THR B 1 119 ? -19.109 -20.781 7.137 1 94.69 119 THR B O 1
ATOM 3015 N N . ASN B 1 120 ? -17.828 -22.203 8.43 1 93.69 120 ASN B N 1
ATOM 3016 C CA . ASN B 1 120 ? -17.875 -21.328 9.609 1 93.69 120 ASN B CA 1
ATOM 3017 C C . ASN B 1 120 ? -16.484 -20.922 10.062 1 93.69 120 ASN B C 1
ATOM 3019 O O . ASN B 1 120 ? -16.312 -20.344 11.141 1 93.69 120 ASN B O 1
ATOM 3023 N N . GLU B 1 121 ? -15.562 -21.281 9.258 1 93.31 121 GLU B N 1
ATOM 3024 C CA . GLU B 1 121 ? -14.195 -20.938 9.641 1 93.31 121 GLU B CA 1
ATOM 3025 C C . GLU B 1 121 ? -14.023 -19.422 9.75 1 93.31 121 GLU B C 1
ATOM 3027 O O . GLU B 1 121 ? -14.594 -18.672 8.953 1 93.31 121 GLU B O 1
ATOM 3032 N N . THR B 1 122 ? -13.195 -18.953 10.711 1 92.5 122 THR B N 1
ATOM 3033 C CA . THR B 1 122 ? -12.93 -17.547 10.93 1 92.5 122 THR B CA 1
ATOM 3034 C C . THR B 1 122 ? -12.125 -16.953 9.766 1 92.5 122 THR B C 1
ATOM 3036 O O . THR B 1 122 ? -12.414 -15.852 9.305 1 92.5 122 THR B O 1
ATOM 3039 N N . ASP B 1 123 ? -11.117 -17.688 9.422 1 92.56 123 ASP B N 1
ATOM 3040 C CA . ASP B 1 123 ? -10.242 -17.25 8.344 1 92.56 123 ASP B CA 1
ATOM 3041 C C . ASP B 1 123 ? -10.5 -18.047 7.066 1 92.56 123 ASP B C 1
ATOM 3043 O O . ASP B 1 123 ? -10.539 -19.281 7.098 1 92.56 123 ASP B O 1
ATOM 3047 N N . TYR B 1 124 ? -10.711 -17.328 5.953 1 96.31 124 TYR B N 1
ATOM 3048 C CA . TYR B 1 124 ? -10.883 -18 4.668 1 96.31 124 TYR B CA 1
ATOM 3049 C C . TYR B 1 124 ? -10.531 -17.062 3.518 1 96.31 124 TYR B C 1
ATOM 3051 O O . TYR B 1 124 ? -10.516 -15.836 3.682 1 96.31 124 TYR B O 1
ATOM 3059 N N . LEU B 1 125 ? -10.219 -17.656 2.412 1 97.5 125 LEU B N 1
ATOM 3060 C CA . LEU B 1 125 ? -10.008 -16.891 1.187 1 97.5 125 LEU B CA 1
ATOM 3061 C C . LEU B 1 125 ? -11.344 -16.547 0.535 1 97.5 125 LEU B C 1
ATOM 3063 O O . LEU B 1 125 ? -12.18 -17.422 0.317 1 97.5 125 LEU B O 1
ATOM 3067 N N . LEU B 1 126 ? -11.523 -15.297 0.348 1 98.06 126 LEU B N 1
ATOM 3068 C CA . LEU B 1 126 ? -12.703 -14.836 -0.381 1 98.06 126 LEU B CA 1
ATOM 3069 C C . LEU B 1 126 ? -12.312 -14.289 -1.752 1 98.06 126 LEU B C 1
ATOM 3071 O O . LEU B 1 126 ? -11.703 -13.219 -1.852 1 98.06 126 LEU B O 1
ATOM 3075 N N . PHE B 1 127 ? -12.695 -15.016 -2.814 1 98.19 127 PHE B N 1
ATOM 3076 C CA . PHE B 1 127 ? -12.461 -14.539 -4.172 1 98.19 127 PHE B CA 1
ATOM 3077 C C . PHE B 1 127 ? -13.453 -13.453 -4.547 1 98.19 127 PHE B C 1
ATOM 3079 O O . PHE B 1 127 ? -14.672 -13.672 -4.516 1 98.19 127 PHE B O 1
ATOM 3086 N N . VAL B 1 128 ? -12.859 -12.281 -4.914 1 95.19 128 VAL B N 1
ATOM 3087 C CA . VAL B 1 128 ? -13.719 -11.133 -5.156 1 95.19 128 VAL B CA 1
ATOM 3088 C C . VAL B 1 128 ? -13.375 -10.5 -6.504 1 95.19 128 VAL B C 1
ATOM 3090 O O . VAL B 1 128 ? -12.281 -10.703 -7.027 1 95.19 128 VAL B O 1
ATOM 3093 N N . ASP B 1 129 ? -14.398 -9.766 -6.98 1 92.5 129 ASP B N 1
ATOM 3094 C CA . ASP B 1 129 ? -14.188 -9 -8.203 1 92.5 129 ASP B CA 1
ATOM 3095 C C . ASP B 1 129 ? -13.273 -7.805 -7.957 1 92.5 129 ASP B C 1
ATOM 3097 O O . ASP B 1 129 ? -13.039 -7.422 -6.809 1 92.5 129 ASP B O 1
ATOM 3101 N N . GLY B 1 130 ? -12.695 -7.289 -9.016 1 85.5 130 GLY B N 1
ATOM 3102 C CA . GLY B 1 130 ? -11.844 -6.113 -8.984 1 85.5 130 GLY B CA 1
ATOM 3103 C C . GLY B 1 130 ? -11.086 -5.891 -10.273 1 85.5 130 GLY B C 1
ATOM 3104 O O . GLY B 1 130 ? -11.328 -6.582 -11.266 1 85.5 130 GLY B O 1
ATOM 3105 N N . ASN B 1 131 ? -10.258 -4.758 -10.148 1 80.75 131 ASN B N 1
ATOM 3106 C CA . ASN B 1 131 ? -9.406 -4.473 -11.297 1 80.75 131 ASN B CA 1
ATOM 3107 C C . ASN B 1 131 ? -8.031 -5.117 -11.141 1 80.75 131 ASN B C 1
ATOM 3109 O O . ASN B 1 131 ? -7.246 -4.719 -10.281 1 80.75 131 ASN B O 1
ATOM 3113 N N . GLY B 1 132 ? -7.875 -6.215 -11.766 1 87.12 132 GLY B N 1
ATOM 3114 C CA . GLY B 1 132 ? -6.594 -6.898 -11.688 1 87.12 132 GLY B CA 1
ATOM 3115 C C . GLY B 1 132 ? -6.625 -8.117 -10.781 1 87.12 132 GLY B C 1
ATOM 3116 O O . GLY B 1 132 ? -7.699 -8.617 -10.438 1 87.12 132 GLY B O 1
ATOM 3117 N N . CYS B 1 133 ? -5.445 -8.609 -10.461 1 93.31 133 CYS B N 1
ATOM 3118 C CA . CYS B 1 133 ? -5.238 -9.75 -9.578 1 93.31 133 CYS B CA 1
ATOM 3119 C C . CYS B 1 133 ? -4.367 -9.367 -8.383 1 93.31 133 CYS B C 1
ATOM 3121 O O . CYS B 1 133 ? -3.316 -8.75 -8.555 1 93.31 133 CYS B O 1
ATOM 3123 N N . ALA B 1 134 ? -4.855 -9.719 -7.203 1 93.12 134 ALA B N 1
ATOM 3124 C CA . ALA B 1 134 ? -4.082 -9.32 -6.031 1 93.12 134 ALA B CA 1
ATOM 3125 C C . ALA B 1 134 ? -4.426 -10.188 -4.824 1 93.12 134 ALA B C 1
ATOM 3127 O O . ALA B 1 134 ? -5.516 -10.766 -4.754 1 93.12 134 ALA B O 1
ATOM 3128 N N . SER B 1 135 ? -3.461 -10.234 -3.951 1 93.44 135 SER B N 1
ATOM 3129 C CA . SER B 1 135 ? -3.637 -11.008 -2.725 1 93.44 135 SER B CA 1
ATOM 3130 C C . SER B 1 135 ? -2.68 -10.539 -1.634 1 93.44 135 SER B C 1
ATOM 3132 O O . SER B 1 135 ? -1.657 -9.914 -1.924 1 93.44 135 SER B O 1
ATOM 3134 N N . TYR B 1 136 ? -3.08 -10.812 -0.423 1 90.25 136 TYR B N 1
ATOM 3135 C CA . TYR B 1 136 ? -2.119 -10.703 0.669 1 90.25 136 TYR B CA 1
ATOM 3136 C C . TYR B 1 136 ? -1.086 -11.82 0.596 1 90.25 136 TYR B C 1
ATOM 3138 O O . TYR B 1 136 ? -1.29 -12.82 -0.098 1 90.25 136 TYR B O 1
ATOM 3146 N N . VAL B 1 137 ? -0.021 -11.578 1.323 1 91 137 VAL B N 1
ATOM 3147 C CA . VAL B 1 137 ? 0.929 -12.672 1.513 1 91 137 VAL B CA 1
ATOM 3148 C C . VAL B 1 137 ? 0.639 -13.383 2.83 1 91 137 VAL B C 1
ATOM 3150 O O . VAL B 1 137 ? 0.568 -12.75 3.885 1 91 137 VAL B O 1
ATOM 3153 N N . GLY B 1 138 ? 0.407 -14.656 2.707 1 91.88 138 GLY B N 1
ATOM 3154 C CA . GLY B 1 138 ? 0.11 -15.445 3.896 1 91.88 138 GLY B CA 1
ATOM 3155 C C . GLY B 1 138 ? -1.32 -15.281 4.375 1 91.88 138 GLY B C 1
ATOM 3156 O O . GLY B 1 138 ? -2.141 -14.656 3.697 1 91.88 138 GLY B O 1
ATOM 3157 N N . CYS B 1 139 ? -1.607 -15.938 5.469 1 91.12 139 CYS B N 1
ATOM 3158 C CA . CYS B 1 139 ? -2.91 -15.828 6.117 1 91.12 139 CYS B CA 1
ATOM 3159 C C . CYS B 1 139 ? -2.969 -14.609 7.027 1 91.12 139 CYS B C 1
ATOM 3161 O O . CYS B 1 139 ? -2.281 -14.562 8.055 1 91.12 139 CYS B O 1
ATOM 3163 N N . ARG B 1 140 ? -3.846 -13.719 6.664 1 86.88 140 ARG B N 1
ATOM 3164 C CA . ARG B 1 140 ? -3.975 -12.492 7.438 1 86.88 140 ARG B CA 1
ATOM 3165 C C . ARG B 1 140 ? -5.242 -12.508 8.281 1 86.88 140 ARG B C 1
ATOM 3167 O O . ARG B 1 140 ? -5.41 -11.672 9.18 1 86.88 140 ARG B O 1
ATOM 3174 N N . GLY B 1 141 ? -6.137 -13.398 7.898 1 86.44 141 GLY B N 1
ATOM 3175 C CA . GLY B 1 141 ? -7.301 -13.602 8.75 1 86.44 141 GLY B CA 1
ATOM 3176 C C . GLY B 1 141 ? -8.578 -13.047 8.156 1 86.44 141 GLY B C 1
ATOM 3177 O O . GLY B 1 141 ? -8.555 -12.375 7.121 1 86.44 141 GLY B O 1
ATOM 3178 N N . GLY B 1 142 ? -9.773 -13.508 8.75 1 92 142 GLY B N 1
ATOM 3179 C CA . GLY B 1 142 ? -11.086 -13.07 8.305 1 92 142 GLY B CA 1
ATOM 3180 C C . GLY B 1 142 ? -11.414 -13.516 6.891 1 92 142 GLY B C 1
ATOM 3181 O O . GLY B 1 142 ? -10.883 -14.523 6.414 1 92 142 GLY B O 1
ATOM 3182 N N . ALA B 1 143 ? -12.43 -12.773 6.355 1 94.75 143 ALA B N 1
ATOM 3183 C CA . ALA B 1 143 ? -12.68 -12.945 4.926 1 94.75 143 ALA B CA 1
ATOM 3184 C C . ALA B 1 143 ? -11.594 -12.266 4.094 1 94.75 143 ALA B C 1
ATOM 3186 O O . ALA B 1 143 ? -11.711 -11.086 3.758 1 94.75 143 ALA B O 1
ATOM 3187 N N . GLN B 1 144 ? -10.586 -12.992 3.904 1 93.12 144 GLN B N 1
ATOM 3188 C CA . GLN B 1 144 ? -9.398 -12.461 3.246 1 93.12 144 GLN B CA 1
ATOM 3189 C C . GLN B 1 144 ? -9.594 -12.391 1.734 1 93.12 144 GLN B C 1
ATOM 3191 O O . GLN B 1 144 ? -9.75 -13.422 1.076 1 93.12 144 GLN B O 1
ATOM 3196 N N . PRO B 1 145 ? -9.461 -11.219 1.208 1 93.5 145 PRO B N 1
ATOM 3197 C CA . PRO B 1 145 ? -9.781 -11.086 -0.215 1 93.5 145 PRO B CA 1
ATOM 3198 C C . PRO B 1 145 ? -8.672 -11.602 -1.122 1 93.5 145 PRO B C 1
ATOM 3200 O O . PRO B 1 145 ? -7.488 -11.43 -0.818 1 93.5 145 PRO B O 1
ATOM 3203 N N . LEU B 1 146 ? -9.023 -12.25 -2.105 1 96.94 146 LEU B N 1
ATOM 3204 C CA . LEU B 1 146 ? -8.219 -12.523 -3.291 1 96.94 146 LEU B CA 1
ATOM 3205 C C . LEU B 1 146 ? -8.883 -11.953 -4.543 1 96.94 146 LEU B C 1
ATOM 3207 O O . LEU B 1 146 ? -9.891 -12.484 -5.012 1 96.94 146 LEU B O 1
ATOM 3211 N N . VAL B 1 147 ? -8.273 -10.891 -5.031 1 93.81 147 VAL B N 1
ATOM 3212 C CA . VAL B 1 147 ? -8.891 -10.133 -6.117 1 93.81 147 VAL B CA 1
ATOM 3213 C C . VAL B 1 147 ? -8.703 -10.875 -7.438 1 93.81 147 VAL B C 1
ATOM 3215 O O . VAL B 1 147 ? -7.578 -11.125 -7.867 1 93.81 147 VAL B O 1
ATOM 3218 N N . THR B 1 148 ? -9.836 -11.188 -8.008 1 95.56 148 THR B N 1
ATOM 3219 C CA . THR B 1 148 ? -9.891 -11.953 -9.242 1 95.56 148 THR B CA 1
ATOM 3220 C C . THR B 1 148 ? -10.68 -11.195 -10.312 1 95.56 148 THR B C 1
ATOM 3222 O O . THR B 1 148 ? -11.852 -11.492 -10.547 1 95.56 148 THR B O 1
ATOM 3225 N N . GLY B 1 149 ? -9.961 -10.297 -10.938 1 90.94 149 GLY B N 1
ATOM 3226 C CA . GLY B 1 149 ? -10.578 -9.508 -12 1 90.94 149 GLY B CA 1
ATOM 3227 C C . GLY B 1 149 ? -10.75 -10.281 -13.297 1 90.94 149 GLY B C 1
ATOM 3228 O O . GLY B 1 149 ? -10.289 -11.422 -13.406 1 90.94 149 GLY B O 1
ATOM 3229 N N . PRO B 1 150 ? -11.359 -9.625 -14.258 1 91 150 PRO B N 1
ATOM 3230 C CA . PRO B 1 150 ? -11.672 -10.297 -15.516 1 91 150 PRO B CA 1
ATOM 3231 C C . PRO B 1 150 ? -10.422 -10.719 -16.281 1 91 150 PRO B C 1
ATOM 3233 O O . PRO B 1 150 ? -10.461 -11.672 -17.062 1 91 150 PRO B O 1
ATOM 3236 N N . LYS B 1 151 ? -9.359 -10.117 -16.047 1 90.94 151 LYS B N 1
ATOM 3237 C CA . LYS B 1 151 ? -8.148 -10.406 -16.812 1 90.94 151 LYS B CA 1
ATOM 3238 C C . LYS B 1 151 ? -7.27 -11.422 -16.078 1 90.94 151 LYS B C 1
ATOM 3240 O O . LYS B 1 151 ? -6.195 -11.781 -16.562 1 90.94 151 LYS B O 1
ATOM 3245 N N . CYS B 1 152 ? -7.695 -11.844 -14.93 1 94.81 152 CYS B N 1
ATOM 3246 C CA . CYS B 1 152 ? -6.953 -12.852 -14.18 1 94.81 152 CYS B CA 1
ATOM 3247 C C . CYS B 1 152 ? -7.246 -14.25 -14.711 1 94.81 152 CYS B C 1
ATOM 3249 O O . CYS B 1 152 ? -8.234 -14.875 -14.32 1 94.81 152 CYS B O 1
ATOM 3251 N N . HIS B 1 153 ? -6.332 -14.734 -15.484 1 95.69 153 HIS B N 1
ATOM 3252 C CA . HIS B 1 153 ? -6.496 -16.094 -15.969 1 95.69 153 HIS B CA 1
ATOM 3253 C C . HIS B 1 153 ? -6.02 -17.109 -14.938 1 95.69 153 HIS B C 1
ATOM 3255 O O . HIS B 1 153 ? -5.559 -16.734 -13.852 1 95.69 153 HIS B O 1
ATOM 3261 N N . ILE B 1 154 ? -6.148 -18.359 -15.273 1 97.75 154 ILE B N 1
ATOM 3262 C CA . ILE B 1 154 ? -5.938 -19.453 -14.328 1 97.75 154 ILE B CA 1
ATOM 3263 C C . ILE B 1 154 ? -4.559 -19.328 -13.695 1 97.75 154 ILE B C 1
ATOM 3265 O O . ILE B 1 154 ? -4.418 -19.422 -12.469 1 97.75 154 ILE B O 1
ATOM 3269 N N . GLY B 1 155 ? -3.564 -19.109 -14.477 1 97.94 155 GLY B N 1
ATOM 3270 C CA . GLY B 1 155 ? -2.213 -18.969 -13.961 1 97.94 155 GLY B CA 1
ATOM 3271 C C . GLY B 1 155 ? -2.043 -17.781 -13.031 1 97.94 155 GLY B C 1
ATOM 3272 O O . GLY B 1 155 ? -1.298 -17.844 -12.055 1 97.94 155 GLY B O 1
ATOM 3273 N N . ASN B 1 156 ? -2.764 -16.641 -13.336 1 97.12 156 ASN B N 1
ATOM 3274 C CA . ASN B 1 156 ? -2.742 -15.477 -12.453 1 97.12 156 ASN B CA 1
ATOM 3275 C C . ASN B 1 156 ? -3.396 -15.773 -11.109 1 97.12 156 ASN B C 1
ATOM 3277 O O . ASN B 1 156 ? -2.91 -15.336 -10.07 1 97.12 156 ASN B O 1
ATOM 3281 N N . ILE B 1 157 ? -4.48 -16.453 -11.227 1 97.88 157 ILE B N 1
ATOM 3282 C CA . ILE B 1 157 ? -5.199 -16.812 -10.008 1 97.88 157 ILE B CA 1
ATOM 3283 C C . ILE B 1 157 ? -4.332 -17.719 -9.141 1 97.88 157 ILE B C 1
ATOM 3285 O O . ILE B 1 157 ? -4.211 -17.516 -7.934 1 97.88 157 ILE B O 1
ATOM 3289 N N . CYS B 1 158 ? -3.682 -18.719 -9.766 1 98.56 158 CYS B N 1
ATOM 3290 C CA . CYS B 1 158 ? -2.766 -19.609 -9.062 1 98.56 158 CYS B CA 1
ATOM 3291 C C . CYS B 1 158 ? -1.64 -18.812 -8.406 1 98.56 158 CYS B C 1
ATOM 3293 O O . CYS B 1 158 ? -1.309 -19.047 -7.238 1 98.56 158 CYS B O 1
ATOM 3295 N N . HIS B 1 159 ? -1.1 -17.875 -9.109 1 98.31 159 HIS B N 1
ATOM 3296 C CA . HIS B 1 159 ? -0.082 -16.953 -8.625 1 98.31 159 HIS B CA 1
ATOM 3297 C C . HIS B 1 159 ? -0.543 -16.25 -7.352 1 98.31 159 HIS B C 1
ATOM 3299 O O . HIS B 1 159 ? 0.17 -16.25 -6.348 1 98.31 159 HIS B O 1
ATOM 3305 N N . GLU B 1 160 ? -1.775 -15.672 -7.371 1 97.62 160 GLU B N 1
ATOM 3306 C CA . GLU B 1 160 ? -2.309 -14.969 -6.207 1 97.62 160 GLU B CA 1
ATOM 3307 C C . GLU B 1 160 ? -2.545 -15.922 -5.043 1 97.62 160 GLU B C 1
ATOM 3309 O O . GLU B 1 160 ? -2.371 -15.555 -3.881 1 97.62 160 GLU B O 1
ATOM 3314 N N . ILE B 1 161 ? -2.953 -17.141 -5.367 1 98.19 161 ILE B N 1
ATOM 3315 C CA . ILE B 1 161 ? -3.143 -18.125 -4.312 1 98.19 161 ILE B CA 1
ATOM 3316 C C . ILE B 1 161 ? -1.803 -18.438 -3.648 1 98.19 161 ILE B C 1
ATOM 3318 O O . ILE B 1 161 ? -1.724 -18.562 -2.424 1 98.19 161 ILE B O 1
ATOM 3322 N N . LEU B 1 162 ? -0.739 -18.562 -4.406 1 97.75 162 LEU B N 1
ATOM 3323 C CA . LEU B 1 162 ? 0.572 -18.812 -3.818 1 97.75 162 LEU B CA 1
ATOM 3324 C C . LEU B 1 162 ? 0.976 -17.672 -2.889 1 97.75 162 LEU B C 1
ATOM 3326 O O . LEU B 1 162 ? 1.566 -17.922 -1.831 1 97.75 162 LEU B O 1
ATOM 3330 N N . HIS B 1 163 ? 0.687 -16.422 -3.287 1 95.12 163 HIS B N 1
ATOM 3331 C CA . HIS B 1 163 ? 0.901 -15.32 -2.354 1 95.12 163 HIS B CA 1
ATOM 3332 C C . HIS B 1 163 ? 0.147 -15.555 -1.048 1 95.12 163 HIS B C 1
ATOM 3334 O O . HIS B 1 163 ? 0.722 -15.43 0.036 1 95.12 163 HIS B O 1
ATOM 3340 N N . SER B 1 164 ? -1.076 -15.945 -1.193 1 95.62 164 SER B N 1
ATOM 3341 C CA . SER B 1 164 ? -1.892 -16.141 0 1 95.62 164 SER B CA 1
ATOM 3342 C C . SER B 1 164 ? -1.349 -17.281 0.856 1 95.62 164 SER B C 1
ATOM 3344 O O . SER B 1 164 ? -1.617 -17.344 2.059 1 95.62 164 SER B O 1
ATOM 3346 N N . LEU B 1 165 ? -0.628 -18.125 0.226 1 95.31 165 LEU B N 1
ATOM 3347 C CA . LEU B 1 165 ? -0.038 -19.234 0.962 1 95.31 165 LEU B CA 1
ATOM 3348 C C . LEU B 1 165 ? 1.267 -18.812 1.631 1 95.31 165 LEU B C 1
ATOM 3350 O O . LEU B 1 165 ? 1.844 -19.578 2.412 1 95.31 165 LEU B O 1
ATOM 3354 N N . GLY B 1 166 ? 1.739 -17.672 1.263 1 92.88 166 GLY B N 1
ATOM 3355 C CA . GLY B 1 166 ? 2.885 -17.172 2.008 1 92.88 166 GLY B CA 1
ATOM 3356 C C . GLY B 1 166 ? 4.098 -16.906 1.136 1 92.88 166 GLY B C 1
ATOM 3357 O O . GLY B 1 166 ? 5.191 -16.641 1.644 1 92.88 166 GLY B O 1
ATOM 3358 N N . PHE B 1 167 ? 3.955 -16.938 -0.122 1 94.12 167 PHE B N 1
ATOM 3359 C CA . PHE B 1 167 ? 5.113 -16.828 -1.002 1 94.12 167 PHE B CA 1
ATOM 3360 C C . PHE B 1 167 ? 5.184 -15.453 -1.65 1 94.12 167 PHE B C 1
ATOM 3362 O O . PHE B 1 167 ? 4.156 -14.891 -2.039 1 94.12 167 PHE B O 1
ATOM 3369 N N . TYR B 1 168 ? 6.375 -14.977 -1.785 1 92.88 168 TYR B N 1
ATOM 3370 C CA . TYR B 1 168 ? 6.645 -13.695 -2.439 1 92.88 168 TYR B CA 1
ATOM 3371 C C . TYR B 1 168 ? 7.148 -13.914 -3.861 1 92.88 168 TYR B C 1
ATOM 3373 O O . TYR B 1 168 ? 7.449 -15.039 -4.258 1 92.88 168 TYR B O 1
ATOM 3381 N N . HIS B 1 169 ? 7.238 -12.797 -4.531 1 95.88 169 HIS B N 1
ATOM 3382 C CA . HIS B 1 169 ? 7.754 -12.859 -5.895 1 95.88 169 HIS B CA 1
ATOM 3383 C C . HIS B 1 169 ? 9.203 -13.344 -5.914 1 95.88 169 HIS B C 1
ATOM 3385 O O . HIS B 1 169 ? 10.008 -12.938 -5.078 1 95.88 169 HIS B O 1
ATOM 3391 N N . GLU B 1 170 ? 9.445 -14.094 -6.906 1 97.5 170 GLU B N 1
ATOM 3392 C CA . GLU B 1 170 ? 10.766 -14.695 -7.062 1 97.5 170 GLU B CA 1
ATOM 3393 C C . GLU B 1 170 ? 11.828 -13.633 -7.348 1 97.5 170 GLU B C 1
ATOM 3395 O O . GLU B 1 170 ? 12.914 -13.656 -6.77 1 97.5 170 GLU B O 1
ATOM 3400 N N . HIS B 1 171 ? 11.5 -12.602 -8.164 1 96.75 171 HIS B N 1
ATOM 3401 C CA . HIS B 1 171 ? 12.484 -11.625 -8.609 1 96.75 171 HIS B CA 1
ATOM 3402 C C . HIS B 1 171 ? 12.961 -10.758 -7.453 1 96.75 171 HIS B C 1
ATOM 3404 O O . HIS B 1 171 ? 13.969 -10.055 -7.574 1 96.75 171 HIS B O 1
ATOM 3410 N N . SER B 1 172 ? 12.266 -10.789 -6.395 1 94.56 172 SER B N 1
ATOM 3411 C CA . SER B 1 172 ? 12.633 -9.922 -5.277 1 94.56 172 SER B CA 1
ATOM 3412 C C . SER B 1 172 ? 13.609 -10.625 -4.332 1 94.56 172 SER B C 1
ATOM 3414 O O . SER B 1 172 ? 14.07 -10.031 -3.355 1 94.56 172 SER B O 1
ATOM 3416 N N . ARG B 1 173 ? 13.961 -11.797 -4.566 1 95.12 173 ARG B N 1
ATOM 3417 C CA . ARG B 1 173 ? 14.898 -12.531 -3.719 1 95.12 173 ARG B CA 1
ATOM 3418 C C . ARG B 1 173 ? 16.234 -11.797 -3.625 1 95.12 173 ARG B C 1
ATOM 3420 O O . ARG B 1 173 ? 16.703 -11.227 -4.609 1 95.12 173 ARG B O 1
ATOM 3427 N N . TYR B 1 174 ? 16.797 -11.992 -2.43 1 92.38 174 TYR B N 1
ATOM 3428 C CA . TYR B 1 174 ? 18.047 -11.297 -2.166 1 92.38 174 TYR B CA 1
ATOM 3429 C C . TYR B 1 174 ? 19.188 -11.875 -3 1 92.38 174 TYR B C 1
ATOM 3431 O O . TYR B 1 174 ? 20.094 -11.156 -3.406 1 92.38 174 TYR B O 1
ATOM 3439 N N . ASP B 1 175 ? 19.188 -13.156 -3.352 1 95.62 175 ASP B N 1
ATOM 3440 C CA . ASP B 1 175 ? 20.266 -13.828 -4.07 1 95.62 175 ASP B CA 1
ATOM 3441 C C . ASP B 1 175 ? 20.031 -13.789 -5.578 1 95.62 175 ASP B C 1
ATOM 3443 O O . ASP B 1 175 ? 20.656 -14.531 -6.332 1 95.62 175 ASP B O 1
ATOM 3447 N N . ARG B 1 176 ? 19.141 -12.953 -5.992 1 97.25 176 ARG B N 1
ATOM 3448 C CA . ARG B 1 176 ? 18.719 -12.938 -7.391 1 97.25 176 ARG B CA 1
ATOM 3449 C C . ARG B 1 176 ? 19.875 -12.539 -8.297 1 97.25 176 ARG B C 1
ATOM 3451 O O . ARG B 1 176 ? 19.859 -12.836 -9.5 1 97.25 176 ARG B O 1
ATOM 3458 N N . GLY B 1 177 ? 20.875 -11.898 -7.816 1 97 177 GLY B N 1
ATOM 3459 C CA . GLY B 1 177 ? 21.938 -11.289 -8.594 1 97 177 GLY B CA 1
ATOM 3460 C C . GLY B 1 177 ? 22.688 -12.273 -9.477 1 97 177 GLY B C 1
ATOM 3461 O O . GLY B 1 177 ? 23.234 -11.898 -10.508 1 97 177 GLY B O 1
ATOM 3462 N N . ASP B 1 178 ? 22.75 -13.477 -9.109 1 97 178 ASP B N 1
ATOM 3463 C CA . ASP B 1 178 ? 23.453 -14.508 -9.875 1 97 178 ASP B CA 1
ATOM 3464 C C . ASP B 1 178 ? 22.578 -15.031 -11.008 1 97 178 ASP B C 1
ATOM 3466 O O . ASP B 1 178 ? 23.047 -15.758 -11.883 1 97 178 ASP B O 1
ATOM 3470 N N . TYR B 1 179 ? 21.344 -14.609 -11.148 1 98.12 179 TYR B N 1
ATOM 3471 C CA . TYR B 1 179 ? 20.406 -15.273 -12.055 1 98.12 179 TYR B CA 1
ATOM 3472 C C . TYR B 1 179 ? 19.75 -14.266 -12.992 1 98.12 179 TYR B C 1
ATOM 3474 O O . TYR B 1 179 ? 19.391 -14.602 -14.117 1 98.12 179 TYR B O 1
ATOM 3482 N N . ILE B 1 180 ? 19.531 -13.023 -12.5 1 98.5 180 ILE B N 1
ATOM 3483 C CA . ILE B 1 180 ? 18.906 -12.008 -13.32 1 98.5 180 ILE B CA 1
ATOM 3484 C C . ILE B 1 180 ? 19.594 -10.664 -13.117 1 98.5 180 ILE B C 1
ATOM 3486 O O . ILE B 1 180 ? 20.297 -10.461 -12.125 1 98.5 180 ILE B O 1
ATOM 3490 N N . THR B 1 181 ? 19.422 -9.828 -14.094 1 98.19 181 THR B N 1
ATOM 3491 C CA . THR B 1 181 ? 19.812 -8.422 -14.016 1 98.19 181 THR B CA 1
ATOM 3492 C C . THR B 1 181 ? 18.594 -7.516 -14.18 1 98.19 181 THR B C 1
ATOM 3494 O O . THR B 1 181 ? 17.781 -7.711 -15.094 1 98.19 181 THR B O 1
ATOM 3497 N N . VAL B 1 182 ? 18.422 -6.652 -13.281 1 97.75 182 VAL B N 1
ATOM 3498 C CA . VAL B 1 182 ? 17.375 -5.637 -13.406 1 97.75 182 VAL B CA 1
ATOM 3499 C C . VAL B 1 182 ? 17.922 -4.434 -14.172 1 97.75 182 VAL B C 1
ATOM 3501 O O . VAL B 1 182 ? 18.969 -3.893 -13.828 1 97.75 182 VAL B O 1
ATOM 3504 N N . LEU B 1 183 ? 17.188 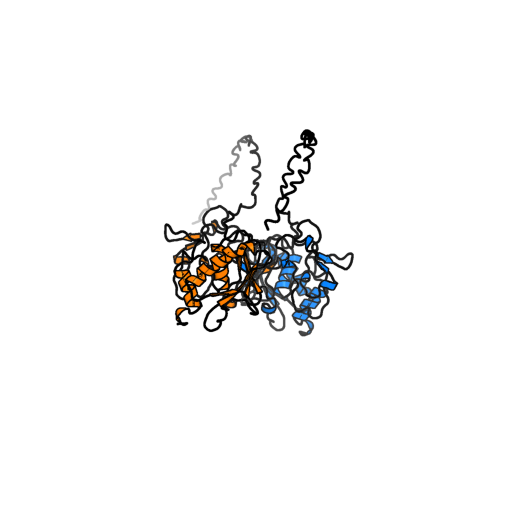-4.082 -15.172 1 97.5 183 LEU B N 1
ATOM 3505 C CA . LEU B 1 183 ? 17.609 -2.986 -16.031 1 97.5 183 LEU B CA 1
ATOM 3506 C C . LEU B 1 183 ? 16.812 -1.719 -15.719 1 97.5 183 LEU B C 1
ATOM 3508 O O . LEU B 1 183 ? 15.852 -1.394 -16.422 1 97.5 183 LEU B O 1
ATOM 3512 N N . ASP B 1 184 ? 17.359 -0.896 -14.891 1 94.5 184 ASP B N 1
ATOM 3513 C CA . ASP B 1 184 ? 16.688 0.266 -14.312 1 94.5 184 ASP B CA 1
ATOM 3514 C C . ASP B 1 184 ? 16.281 1.264 -15.391 1 94.5 184 ASP B C 1
ATOM 3516 O O . ASP B 1 184 ? 15.242 1.918 -15.281 1 94.5 184 ASP B O 1
ATOM 3520 N N . GLU B 1 185 ? 17.078 1.392 -16.375 1 95.25 185 GLU B N 1
ATOM 3521 C CA . GLU B 1 185 ? 16.859 2.391 -17.406 1 95.25 185 GLU B CA 1
ATOM 3522 C C . GLU B 1 185 ? 15.555 2.127 -18.156 1 95.25 185 GLU B C 1
ATOM 3524 O O . GLU B 1 185 ? 15.008 3.027 -18.797 1 95.25 185 GLU B O 1
ATOM 3529 N N . ASN B 1 186 ? 15.172 0.885 -18.094 1 95.62 186 ASN B N 1
ATOM 3530 C CA . ASN B 1 186 ? 13.969 0.521 -18.844 1 95.62 186 ASN B CA 1
ATOM 3531 C C . ASN B 1 186 ? 12.727 0.556 -17.953 1 95.62 186 ASN B C 1
ATOM 3533 O O . ASN B 1 186 ? 11.609 0.386 -18.453 1 95.62 186 ASN B O 1
ATOM 3537 N N . ILE B 1 187 ? 12.844 0.826 -16.688 1 92.56 187 ILE B N 1
ATOM 3538 C CA . ILE B 1 187 ? 11.734 0.804 -15.742 1 92.56 187 ILE B CA 1
ATOM 3539 C C . ILE B 1 187 ? 11 2.141 -15.781 1 92.56 187 ILE B C 1
ATOM 3541 O O . ILE B 1 187 ? 11.625 3.201 -15.828 1 92.56 187 ILE B O 1
ATOM 3545 N N . ALA B 1 188 ? 9.688 2.051 -15.852 1 85.81 188 ALA B N 1
ATOM 3546 C CA . ALA B 1 188 ? 8.867 3.256 -15.844 1 85.81 188 ALA B CA 1
ATOM 3547 C C . ALA B 1 188 ? 9.109 4.086 -14.586 1 85.81 188 ALA B C 1
ATOM 3549 O O . ALA B 1 188 ? 9.391 3.537 -13.516 1 85.81 188 ALA B O 1
ATOM 3550 N N . SER B 1 189 ? 8.961 5.406 -14.719 1 79.62 189 SER B N 1
ATOM 3551 C CA . SER B 1 189 ? 9.148 6.309 -13.594 1 79.62 189 SER B CA 1
ATOM 3552 C C . S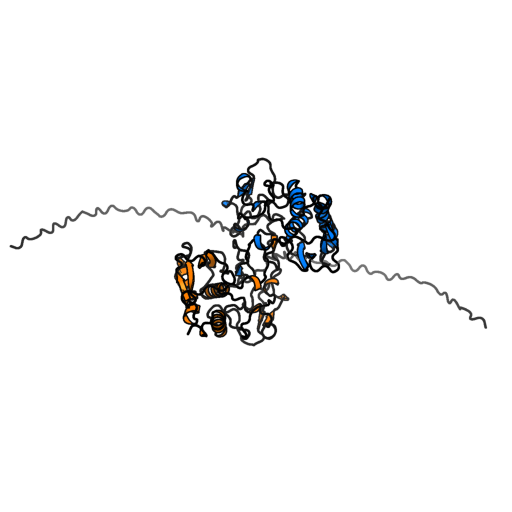ER B 1 189 ? 8.219 5.957 -12.438 1 79.62 189 SER B C 1
ATOM 3554 O O . SER B 1 189 ? 7.039 5.664 -12.656 1 79.62 189 SER B O 1
ATOM 3556 N N . GLY B 1 190 ? 8.766 5.879 -11.188 1 75.75 190 GLY B N 1
ATOM 3557 C CA . GLY B 1 190 ? 7.977 5.617 -10 1 75.75 190 GLY B CA 1
ATOM 3558 C C . GLY B 1 190 ? 7.75 4.141 -9.742 1 75.75 190 GLY B C 1
ATOM 3559 O O . GLY B 1 190 ? 7.055 3.766 -8.797 1 75.75 190 GLY B O 1
ATOM 3560 N N . LYS B 1 191 ? 8.344 3.318 -10.562 1 83.44 191 LYS B N 1
ATOM 3561 C CA . LYS B 1 191 ? 8.047 1.894 -10.438 1 83.44 191 LYS B CA 1
ATOM 3562 C C . LYS B 1 191 ? 9.289 1.107 -10.023 1 83.44 191 LYS B C 1
ATOM 3564 O O . LYS B 1 191 ? 9.25 -0.122 -9.93 1 83.44 191 LYS B O 1
ATOM 3569 N N . LYS B 1 192 ? 10.352 1.752 -9.68 1 86.31 192 LYS B N 1
ATOM 3570 C CA . LYS B 1 192 ? 11.586 1.074 -9.312 1 86.31 192 LYS B CA 1
ATOM 3571 C C . LYS B 1 192 ? 11.43 0.3 -8.008 1 86.31 192 LYS B C 1
ATOM 3573 O O . LYS B 1 192 ? 12.086 -0.718 -7.793 1 86.31 192 LYS B O 1
ATOM 3578 N N . GLY B 1 193 ? 10.5 0.738 -7.188 1 83.75 193 GLY B N 1
ATOM 3579 C CA . GLY B 1 193 ? 10.258 0.067 -5.922 1 83.75 193 GLY B CA 1
ATOM 3580 C C . GLY B 1 193 ? 9.781 -1.364 -6.086 1 83.75 193 GLY B C 1
ATOM 3581 O O . GLY B 1 193 ? 9.93 -2.182 -5.176 1 83.75 193 GLY B O 1
ATOM 3582 N N . ASN B 1 194 ? 9.281 -1.652 -7.238 1 86.81 194 ASN B N 1
ATOM 3583 C CA . ASN B 1 194 ? 8.758 -2.986 -7.516 1 86.81 194 ASN B CA 1
ATOM 3584 C C . ASN B 1 194 ? 9.875 -3.998 -7.719 1 86.81 194 ASN B C 1
ATOM 3586 O O . ASN B 1 194 ? 9.633 -5.203 -7.781 1 86.81 194 ASN B O 1
ATOM 3590 N N . PHE B 1 195 ? 11.117 -3.518 -7.75 1 92.88 195 PHE B N 1
ATOM 3591 C CA . PHE B 1 195 ? 12.227 -4.406 -8.094 1 92.88 195 PHE B CA 1
ATOM 3592 C C . PHE B 1 195 ? 13.234 -4.473 -6.953 1 92.88 195 PHE B C 1
ATOM 3594 O O . PHE B 1 195 ? 14.359 -4.941 -7.141 1 92.88 195 PHE B O 1
ATOM 3601 N N . LEU B 1 196 ? 12.875 -3.992 -5.844 1 88 196 LEU B N 1
ATOM 3602 C CA . LEU B 1 196 ? 13.781 -4.031 -4.703 1 88 196 LEU B CA 1
ATOM 3603 C C . LEU B 1 196 ? 13.992 -5.465 -4.223 1 88 196 LEU B C 1
ATOM 3605 O O . LEU B 1 196 ? 13.047 -6.258 -4.195 1 88 196 LEU B O 1
ATOM 3609 N N . LYS B 1 197 ? 15.242 -5.684 -3.834 1 90.81 197 LYS B N 1
ATOM 3610 C CA . LYS B 1 197 ? 15.531 -6.953 -3.174 1 90.81 197 LYS B CA 1
ATOM 3611 C C . LYS B 1 197 ? 14.977 -6.973 -1.753 1 90.81 197 LYS B C 1
ATOM 3613 O O . LYS B 1 197 ? 15.047 -5.969 -1.04 1 90.81 197 LYS B O 1
ATOM 3618 N N . ARG B 1 198 ? 14.492 -8.156 -1.445 1 86.56 198 ARG B N 1
ATOM 3619 C CA . ARG B 1 198 ? 13.945 -8.32 -0.101 1 86.56 198 ARG B CA 1
ATOM 3620 C C . ARG B 1 198 ? 14.477 -9.594 0.547 1 86.56 198 ARG B C 1
ATOM 3622 O O . ARG B 1 198 ? 14.617 -10.625 -0.117 1 86.56 198 ARG B O 1
ATOM 3629 N N . LYS B 1 199 ? 14.656 -9.367 1.88 1 83.69 199 LYS B N 1
ATOM 3630 C CA . LYS B 1 199 ? 15.016 -10.562 2.633 1 83.69 199 LYS B CA 1
ATOM 3631 C C . LYS B 1 199 ? 13.805 -11.461 2.857 1 83.69 199 LYS B C 1
ATOM 3633 O O . LYS B 1 199 ? 12.688 -10.969 3.057 1 83.69 199 LYS B O 1
ATOM 3638 N N . GLY B 1 200 ? 14.094 -12.758 2.711 1 82.62 200 GLY B N 1
ATOM 3639 C CA . GLY B 1 200 ? 13.055 -13.742 2.938 1 82.62 200 GLY B CA 1
ATOM 3640 C C . GLY B 1 200 ? 13.586 -15.156 3.061 1 82.62 200 GLY B C 1
ATOM 3641 O O . GLY B 1 200 ? 14.773 -15.398 2.859 1 82.62 200 GLY B O 1
ATOM 3642 N N . ASN B 1 201 ? 12.648 -15.992 3.439 1 84.5 201 ASN B N 1
ATOM 3643 C CA . ASN B 1 201 ? 12.992 -17.406 3.58 1 84.5 201 ASN B CA 1
ATOM 3644 C C . ASN B 1 201 ? 12.992 -18.109 2.23 1 84.5 201 ASN B C 1
ATOM 3646 O O . ASN B 1 201 ? 11.938 -18.297 1.613 1 84.5 201 ASN B O 1
ATOM 3650 N N . THR B 1 202 ? 14.094 -18.531 1.791 1 91.19 202 THR B N 1
ATOM 3651 C CA . THR B 1 202 ? 14.227 -19.219 0.509 1 91.19 202 THR B CA 1
ATOM 3652 C C . THR B 1 202 ? 13.914 -20.703 0.659 1 91.19 202 THR B C 1
ATOM 3654 O O . THR B 1 202 ? 13.758 -21.422 -0.337 1 91.19 202 THR B O 1
ATOM 3657 N N . LEU B 1 203 ? 13.844 -21.188 1.938 1 92.5 203 LEU B N 1
ATOM 3658 C CA . LEU B 1 203 ? 13.633 -22.594 2.275 1 92.5 203 LEU B CA 1
ATOM 3659 C C . LEU B 1 203 ? 14.789 -23.453 1.771 1 92.5 203 LEU B C 1
ATOM 3661 O O . LEU B 1 203 ? 14.602 -24.625 1.454 1 92.5 203 LEU B O 1
ATOM 3665 N N . GLY B 1 204 ? 15.945 -22.797 1.486 1 94.25 204 GLY B N 1
ATOM 3666 C CA . GLY B 1 204 ? 17.141 -23.484 1.041 1 94.25 204 GLY B CA 1
ATOM 3667 C C . GLY B 1 204 ? 17.078 -23.938 -0.406 1 94.25 204 GLY B C 1
ATOM 3668 O O . GLY B 1 204 ? 17.812 -24.828 -0.823 1 94.25 204 GLY B O 1
ATOM 3669 N N . LEU B 1 205 ? 16.172 -23.469 -1.128 1 96.75 205 LEU B N 1
ATOM 3670 C CA . LEU B 1 205 ? 15.992 -23.859 -2.523 1 96.75 205 LEU B CA 1
ATOM 3671 C C . LEU B 1 205 ? 16.609 -22.812 -3.457 1 96.75 205 LEU B C 1
ATOM 3673 O O . LEU B 1 205 ? 16.672 -21.641 -3.115 1 96.75 205 LEU B O 1
ATOM 3677 N N . LYS B 1 206 ? 16.953 -23.234 -4.625 1 96.94 206 LYS B N 1
ATOM 3678 C CA . LYS B 1 206 ? 17.594 -22.391 -5.609 1 96.94 206 LYS B CA 1
ATOM 3679 C C . LYS B 1 206 ? 16.625 -21.359 -6.188 1 96.94 206 LYS B C 1
ATOM 3681 O O . LYS B 1 206 ? 15.406 -21.531 -6.074 1 96.94 206 LYS B O 1
ATOM 3686 N N . TYR B 1 207 ? 17.234 -20.359 -6.742 1 97.88 207 TYR B N 1
ATOM 3687 C CA . TYR B 1 207 ? 16.438 -19.391 -7.492 1 97.88 207 TYR B CA 1
ATOM 3688 C C . TYR B 1 207 ? 15.727 -20.062 -8.656 1 97.88 207 TYR B C 1
ATOM 3690 O O . TYR B 1 207 ? 16.297 -20.906 -9.352 1 97.88 207 TYR B O 1
ATOM 3698 N N . ASP B 1 208 ? 14.453 -19.625 -8.93 1 98.31 208 ASP B N 1
ATOM 3699 C CA . ASP B 1 208 ? 13.602 -20.328 -9.875 1 98.31 208 ASP B CA 1
ATOM 3700 C C . ASP B 1 208 ? 13.156 -19.406 -11.008 1 98.31 208 ASP B C 1
ATOM 3702 O O . ASP B 1 208 ? 12.117 -18.75 -10.906 1 98.31 208 ASP B O 1
ATOM 3706 N N . LEU B 1 209 ? 13.859 -19.469 -12.117 1 98.31 209 LEU B N 1
ATOM 3707 C CA . LEU B 1 209 ? 13.523 -18.641 -13.266 1 98.31 209 LEU B CA 1
ATOM 3708 C C . LEU B 1 209 ? 12.18 -19.047 -13.859 1 98.31 209 LEU B C 1
ATOM 3710 O O . LEU B 1 209 ? 11.523 -18.234 -14.523 1 98.31 209 LEU B O 1
ATOM 3714 N N . GLU B 1 210 ? 11.742 -20.188 -13.539 1 97.88 210 GLU B N 1
ATOM 3715 C CA . GLU B 1 210 ? 10.516 -20.719 -14.125 1 97.88 210 GLU B CA 1
ATOM 3716 C C . GLU B 1 210 ? 9.328 -20.531 -13.188 1 97.88 210 GLU B C 1
ATOM 3718 O O . GLU B 1 210 ? 8.195 -20.875 -13.531 1 97.88 210 GLU B O 1
ATOM 3723 N N . SER B 1 211 ? 9.57 -20 -12.07 1 98.44 211 SER B N 1
ATOM 3724 C CA . SER B 1 211 ? 8.516 -19.875 -11.062 1 98.44 211 SER B CA 1
ATOM 3725 C C . SER B 1 211 ? 7.32 -19.109 -11.609 1 98.44 211 SER B C 1
ATOM 3727 O O . SER B 1 211 ? 7.488 -18.094 -12.281 1 98.44 211 SER B O 1
ATOM 3729 N N . ILE B 1 212 ? 6.156 -19.562 -11.258 1 98.44 212 ILE B N 1
ATOM 3730 C CA . ILE B 1 212 ? 4.926 -18.859 -11.602 1 98.44 212 ILE B CA 1
ATOM 3731 C C . ILE B 1 212 ? 4.867 -17.531 -10.859 1 98.44 212 ILE B C 1
ATOM 3733 O O . ILE B 1 212 ? 4.066 -16.656 -11.195 1 98.44 212 ILE B O 1
ATOM 3737 N N . LEU B 1 213 ? 5.727 -17.312 -9.867 1 97.94 213 LEU B N 1
ATOM 3738 C CA . LEU B 1 213 ? 5.773 -16.109 -9.055 1 97.94 213 LEU B CA 1
ATOM 3739 C C . LEU B 1 213 ? 6.809 -15.125 -9.602 1 97.94 213 LEU B C 1
ATOM 3741 O O . LEU B 1 213 ? 7.02 -14.055 -9.023 1 97.94 213 LEU B O 1
ATOM 3745 N N . HIS B 1 214 ? 7.461 -15.453 -10.672 1 98.12 214 HIS B N 1
ATOM 3746 C CA . HIS B 1 214 ? 8.477 -14.578 -11.234 1 98.12 214 HIS B CA 1
ATOM 3747 C C . HIS B 1 214 ? 7.855 -13.516 -12.141 1 98.12 214 HIS B C 1
ATOM 3749 O O . HIS B 1 214 ? 6.941 -13.812 -12.914 1 98.12 214 HIS B O 1
ATOM 3755 N N . TYR B 1 215 ? 8.406 -12.281 -12.016 1 96.19 215 TYR B N 1
ATOM 3756 C CA . TYR B 1 215 ? 8.031 -11.25 -12.969 1 96.19 215 TYR B CA 1
ATOM 3757 C C . TYR B 1 215 ? 8.422 -11.648 -14.391 1 96.19 215 TYR B C 1
ATOM 3759 O O . TYR B 1 215 ? 9.367 -12.406 -14.586 1 96.19 215 TYR B O 1
ATOM 3767 N N . GLY B 1 216 ? 7.625 -11.133 -15.297 1 95.19 216 GLY B N 1
ATOM 3768 C CA . GLY B 1 216 ? 8.055 -11.227 -16.688 1 95.19 216 GLY B CA 1
ATOM 3769 C C . GLY B 1 216 ? 9.117 -10.203 -17.047 1 95.19 216 GLY B C 1
ATOM 3770 O O . GLY B 1 216 ? 9.344 -9.242 -16.312 1 95.19 216 GLY B O 1
ATOM 3771 N N . SER B 1 217 ? 9.641 -10.383 -18.203 1 95.5 217 SER B N 1
ATOM 3772 C CA . SER B 1 217 ? 10.805 -9.602 -18.625 1 95.5 217 SER B CA 1
ATOM 3773 C C . SER B 1 217 ? 10.445 -8.133 -18.828 1 95.5 217 SER B C 1
ATOM 3775 O O . SER B 1 217 ? 11.281 -7.25 -18.625 1 95.5 217 SER B O 1
ATOM 3777 N N . ASN B 1 218 ? 9.234 -7.836 -19.141 1 93.81 218 ASN B N 1
ATOM 3778 C CA . ASN B 1 218 ? 8.914 -6.465 -19.531 1 93.81 218 ASN B CA 1
ATOM 3779 C C . ASN B 1 218 ? 7.984 -5.797 -18.531 1 93.81 218 ASN B C 1
ATOM 3781 O O . ASN B 1 218 ? 7.355 -4.781 -18.828 1 93.81 218 ASN B O 1
ATOM 3785 N N . TYR B 1 219 ? 7.855 -6.375 -17.438 1 92.31 219 TYR B N 1
ATOM 3786 C CA . TYR B 1 219 ? 6.98 -5.797 -16.422 1 92.31 219 TYR B CA 1
ATOM 3787 C C . TYR B 1 219 ? 7.426 -4.383 -16.062 1 92.31 219 TYR B C 1
ATOM 3789 O O . TYR B 1 219 ? 8.602 -4.148 -15.789 1 92.31 219 TYR B O 1
ATOM 3797 N N . PHE B 1 220 ? 6.52 -3.443 -16.125 1 90.19 220 PHE B N 1
ATOM 3798 C CA . PHE B 1 220 ? 6.699 -2.043 -15.758 1 90.19 220 PHE B CA 1
ATOM 3799 C C . PHE B 1 220 ? 7.668 -1.357 -16.719 1 90.19 220 PHE B C 1
ATOM 3801 O O . PHE B 1 220 ? 8.391 -0.44 -16.328 1 90.19 220 PHE B O 1
ATOM 3808 N N . SER B 1 221 ? 7.723 -1.868 -17.891 1 92.19 221 SER B N 1
ATOM 3809 C CA . SER B 1 221 ? 8.594 -1.277 -18.906 1 92.19 221 SER B CA 1
ATOM 3810 C C . SER B 1 221 ? 8.023 0.043 -19.422 1 92.19 221 SER B C 1
ATOM 3812 O O . SER B 1 221 ? 6.82 0.16 -19.656 1 92.19 221 SER B O 1
ATOM 3814 N N . ARG B 1 222 ? 8.953 0.997 -19.547 1 90.12 222 ARG B N 1
ATOM 3815 C CA . ARG B 1 222 ? 8.523 2.297 -20.062 1 90.12 222 ARG B CA 1
ATOM 3816 C C . ARG B 1 222 ? 8.703 2.381 -21.578 1 90.12 222 ARG B C 1
ATOM 3818 O O . ARG B 1 222 ? 8.133 3.256 -22.219 1 90.12 222 ARG B O 1
ATOM 3825 N N . ASN B 1 223 ? 9.391 1.547 -22.188 1 93.62 223 ASN B N 1
ATOM 3826 C CA . ASN B 1 223 ? 9.766 1.677 -23.594 1 93.62 223 ASN B CA 1
ATOM 3827 C C . ASN B 1 223 ? 9.688 0.339 -24.312 1 93.62 223 ASN B C 1
ATOM 3829 O O . ASN B 1 223 ? 10.289 0.167 -25.375 1 93.62 223 ASN B O 1
ATOM 3833 N N . GLY B 1 224 ? 9.164 -0.659 -23.719 1 93.31 224 GLY B N 1
ATOM 3834 C CA . GLY B 1 224 ? 8.969 -1.956 -24.344 1 93.31 224 GLY B CA 1
ATOM 3835 C C . GLY B 1 224 ? 10.18 -2.863 -24.234 1 93.31 224 GLY B C 1
ATOM 3836 O O . GLY B 1 224 ? 10.117 -4.035 -24.609 1 93.31 224 GLY B O 1
ATOM 3837 N N . LYS B 1 225 ? 11.211 -2.383 -23.766 1 96 225 LYS B N 1
ATOM 3838 C CA . LYS B 1 225 ? 12.414 -3.178 -23.578 1 96 225 LYS B CA 1
ATOM 3839 C C . LYS B 1 225 ? 12.391 -3.895 -22.219 1 96 225 LYS B C 1
ATOM 3841 O O . LYS B 1 225 ? 11.641 -3.51 -21.328 1 96 225 LYS B O 1
ATOM 3846 N N . PRO B 1 226 ? 13.195 -4.906 -22.094 1 96.12 226 PRO B N 1
ATOM 3847 C CA . PRO B 1 226 ? 13.148 -5.68 -20.859 1 96.12 226 PRO B CA 1
ATOM 3848 C C . PRO B 1 226 ? 13.602 -4.871 -19.641 1 96.12 226 PRO B C 1
ATOM 3850 O O . PRO B 1 226 ? 14.562 -4.105 -19.734 1 96.12 226 PRO B O 1
ATOM 3853 N N . THR B 1 227 ? 12.797 -5.078 -18.562 1 97.06 227 THR B N 1
ATOM 3854 C CA . THR B 1 227 ? 13.211 -4.551 -17.266 1 97.06 227 THR B CA 1
ATOM 3855 C C . THR B 1 227 ? 14 -5.598 -16.484 1 97.06 227 THR B C 1
ATOM 3857 O O . THR B 1 227 ? 14.727 -5.262 -15.539 1 97.06 227 THR B O 1
ATOM 3860 N N . ILE B 1 228 ? 13.766 -6.832 -16.812 1 97.69 228 ILE B N 1
ATOM 3861 C CA . ILE B 1 228 ? 14.5 -7.941 -16.219 1 97.69 228 ILE B CA 1
ATOM 3862 C C . ILE B 1 228 ? 15.109 -8.805 -17.312 1 97.69 228 ILE B C 1
ATOM 3864 O O . ILE B 1 228 ? 14.43 -9.164 -18.281 1 97.69 228 ILE B O 1
ATOM 3868 N N . GLN B 1 229 ? 16.375 -9.078 -17.125 1 97.88 229 GLN B N 1
ATOM 3869 C CA . GLN B 1 229 ? 17.062 -9.953 -18.062 1 97.88 229 GLN B CA 1
ATOM 3870 C C . GLN B 1 229 ? 17.672 -11.156 -17.344 1 97.88 229 GLN B C 1
ATOM 3872 O O . GLN B 1 229 ? 18.547 -11.008 -16.5 1 97.88 229 GLN B O 1
ATOM 3877 N N . PRO B 1 230 ? 17.141 -12.375 -17.703 1 98 230 PRO B N 1
ATOM 3878 C CA . PRO B 1 230 ? 17.812 -13.555 -17.156 1 98 230 PRO B CA 1
ATOM 3879 C C . PRO B 1 230 ? 19.266 -13.672 -17.641 1 98 230 PRO B C 1
ATOM 3881 O O . PRO B 1 230 ? 19.578 -13.328 -18.781 1 98 230 PRO B O 1
ATOM 3884 N N . LYS B 1 231 ? 20.094 -14.164 -16.797 1 97.5 231 LYS B N 1
ATOM 3885 C CA . LYS B 1 231 ? 21.5 -14.344 -17.172 1 97.5 231 LYS B CA 1
ATOM 3886 C C . LYS B 1 231 ? 21.688 -15.633 -17.984 1 97.5 231 LYS B C 1
ATOM 3888 O O . LYS B 1 231 ? 22.625 -15.75 -18.766 1 97.5 231 LYS B O 1
ATOM 3893 N N . GLU B 1 232 ? 20.859 -16.562 -17.688 1 95.88 232 GLU B N 1
ATOM 3894 C CA . GLU B 1 232 ? 20.844 -17.75 -18.516 1 95.88 232 GLU B CA 1
ATOM 3895 C C . GLU B 1 232 ? 20.156 -17.484 -19.859 1 95.88 232 GLU B C 1
ATOM 3897 O O . GLU B 1 232 ? 19.141 -16.797 -19.922 1 95.88 232 GLU B O 1
ATOM 3902 N N . SER B 1 233 ? 20.688 -18.031 -20.922 1 92.62 233 SER B N 1
ATOM 3903 C CA . SER B 1 233 ? 20.141 -17.781 -22.25 1 92.62 233 SER B CA 1
ATOM 3904 C C . SER B 1 233 ? 18.922 -18.656 -22.531 1 92.62 233 SER B C 1
ATOM 3906 O O . SER B 1 233 ? 18.812 -19.766 -21.984 1 92.62 233 SER B O 1
ATOM 3908 N N . ASN B 1 234 ? 18.031 -18.172 -23.328 1 92.44 234 ASN B N 1
ATOM 3909 C CA . ASN B 1 234 ? 16.891 -18.891 -23.859 1 92.44 234 ASN B CA 1
ATOM 3910 C C . ASN B 1 234 ? 15.922 -19.312 -22.75 1 92.44 234 ASN B C 1
ATOM 3912 O O . ASN B 1 234 ? 15.406 -20.422 -22.766 1 92.44 234 ASN B O 1
ATOM 3916 N N . VAL B 1 235 ? 15.914 -18.562 -21.734 1 93.94 235 VAL B N 1
ATOM 3917 C CA . VAL B 1 235 ? 14.961 -18.812 -20.672 1 93.94 235 VAL B CA 1
ATOM 3918 C C . VAL B 1 235 ? 13.859 -17.766 -20.703 1 93.94 235 VAL B C 1
ATOM 3920 O O . VAL B 1 235 ? 14.125 -16.578 -20.938 1 93.94 235 VAL B O 1
ATOM 3923 N N . THR B 1 236 ? 12.664 -18.281 -20.594 1 93.62 236 THR B N 1
ATOM 3924 C CA . THR B 1 236 ? 11.531 -17.359 -20.484 1 93.62 236 THR B CA 1
ATOM 3925 C C . THR B 1 236 ? 11.078 -17.234 -19.031 1 93.62 236 THR B C 1
ATOM 3927 O O . THR B 1 236 ? 10.867 -18.234 -18.359 1 93.62 236 THR B O 1
ATOM 3930 N N . ILE B 1 237 ? 11.039 -16.016 -18.562 1 97.19 237 ILE B N 1
ATOM 3931 C CA . ILE B 1 237 ? 10.578 -15.75 -17.203 1 97.19 237 ILE B CA 1
ATOM 3932 C C . ILE B 1 237 ? 9.164 -15.18 -17.234 1 97.19 237 ILE B C 1
ATOM 3934 O O . ILE B 1 237 ? 8.719 -14.664 -18.266 1 97.19 237 ILE B O 1
ATOM 3938 N N . GLY B 1 238 ? 8.438 -15.258 -16.109 1 96.88 238 GLY B N 1
ATOM 3939 C CA . GLY B 1 238 ? 7.125 -14.656 -15.977 1 96.88 238 GLY B CA 1
ATOM 3940 C C . GLY B 1 238 ? 6.004 -15.523 -16.516 1 96.88 238 GLY B C 1
ATOM 3941 O O . GLY B 1 238 ? 4.934 -15.016 -16.859 1 96.88 238 GLY B O 1
ATOM 3942 N N . GLN B 1 239 ? 6.273 -16.766 -16.625 1 96.31 239 GLN B N 1
ATOM 3943 C CA . GLN B 1 239 ? 5.219 -17.641 -17.141 1 96.31 239 GLN B CA 1
ATOM 3944 C C . GLN B 1 239 ? 4.066 -17.734 -16.141 1 96.31 239 GLN B C 1
ATOM 3946 O O . GLN B 1 239 ? 4.266 -17.562 -14.93 1 96.31 239 GLN B O 1
ATOM 3951 N N . ARG B 1 240 ? 2.818 -18.031 -16.719 1 97.19 240 ARG B N 1
ATOM 3952 C CA . ARG B 1 240 ? 1.601 -18.172 -15.93 1 97.19 240 ARG B CA 1
ATOM 3953 C C . ARG B 1 240 ? 0.806 -19.406 -16.359 1 97.19 240 ARG B C 1
ATOM 3955 O O . ARG B 1 240 ? -0.426 -19.375 -16.359 1 97.19 240 ARG B O 1
ATOM 3962 N N . THR B 1 241 ? 1.536 -20.422 -16.609 1 96.75 241 THR B N 1
ATOM 3963 C CA . THR B 1 241 ? 0.837 -21.578 -17.188 1 96.75 241 THR B CA 1
ATOM 3964 C C . THR B 1 241 ? 0.892 -22.766 -16.234 1 96.75 241 THR B C 1
ATOM 3966 O O . THR B 1 241 ? 0.025 -23.641 -16.281 1 96.75 241 THR B O 1
ATOM 3969 N N . HIS B 1 242 ? 1.922 -22.812 -15.398 1 97.81 242 HIS B N 1
ATOM 3970 C CA . HIS B 1 242 ? 2.084 -23.984 -14.547 1 97.81 242 HIS B CA 1
ATOM 3971 C C . HIS B 1 242 ? 2.93 -23.656 -13.32 1 97.81 242 HIS B C 1
ATOM 3973 O O . HIS B 1 242 ? 3.588 -22.625 -13.266 1 97.81 242 HIS B O 1
ATOM 3979 N N . LEU B 1 243 ? 2.85 -24.578 -12.344 1 98.69 243 LEU B N 1
ATOM 3980 C CA . LEU B 1 243 ? 3.812 -24.578 -11.25 1 98.69 243 LEU B CA 1
ATOM 3981 C C . LEU B 1 243 ? 5.125 -25.219 -11.68 1 98.69 243 LEU B C 1
ATOM 3983 O O . LEU B 1 243 ? 5.133 -26.344 -12.195 1 98.69 243 LEU B O 1
ATOM 3987 N N . SER B 1 244 ? 6.199 -24.484 -11.469 1 98.5 244 SER B N 1
ATOM 3988 C CA . SER B 1 244 ? 7.492 -25.141 -11.664 1 98.5 244 SER B CA 1
ATOM 3989 C C . SER B 1 244 ? 7.738 -26.203 -10.602 1 98.5 244 SER B C 1
ATOM 3991 O O . SER B 1 244 ? 7.035 -26.266 -9.594 1 98.5 244 SER B O 1
ATOM 3993 N N . ASP B 1 245 ? 8.734 -27.047 -10.867 1 98.19 245 ASP B N 1
ATOM 3994 C CA . ASP B 1 245 ? 9.117 -28.047 -9.875 1 98.19 245 ASP B CA 1
ATOM 3995 C C . ASP B 1 245 ? 9.531 -27.391 -8.562 1 98.19 245 ASP B C 1
ATOM 3997 O O . ASP B 1 245 ? 9.188 -27.875 -7.484 1 98.19 245 ASP B O 1
ATOM 4001 N N . LEU B 1 246 ? 10.219 -26.344 -8.672 1 98.38 246 LEU B N 1
ATOM 4002 C CA . LEU B 1 246 ? 10.688 -25.656 -7.473 1 98.38 246 LEU B CA 1
ATOM 4003 C C . LEU B 1 246 ? 9.531 -24.969 -6.754 1 98.38 246 LEU B C 1
ATOM 4005 O O . LEU B 1 246 ? 9.523 -24.891 -5.523 1 98.38 246 LEU B O 1
ATOM 4009 N N . ASP B 1 247 ? 8.539 -24.453 -7.484 1 98.44 247 ASP B N 1
ATOM 4010 C CA . ASP B 1 247 ? 7.328 -23.953 -6.836 1 98.44 247 ASP B CA 1
ATOM 4011 C C . ASP B 1 247 ? 6.695 -25.031 -5.957 1 98.44 247 ASP B C 1
ATOM 4013 O O . ASP B 1 247 ? 6.355 -24.766 -4.801 1 98.44 247 ASP B O 1
ATOM 4017 N N . VAL B 1 248 ? 6.52 -26.172 -6.547 1 98.44 248 VAL B N 1
ATOM 4018 C CA . VAL B 1 248 ? 5.906 -27.297 -5.848 1 98.44 248 VAL B CA 1
ATOM 4019 C C . VAL B 1 248 ? 6.73 -27.641 -4.609 1 98.44 248 VAL B C 1
ATOM 4021 O O . VAL B 1 248 ? 6.184 -27.828 -3.52 1 98.44 248 VAL B O 1
ATOM 4024 N N . GLN B 1 249 ? 8.031 -27.734 -4.754 1 97.75 249 GLN B N 1
ATOM 4025 C CA . GLN B 1 249 ? 8.906 -28.062 -3.631 1 97.75 249 GLN B CA 1
ATOM 4026 C C . GLN B 1 249 ? 8.789 -27.031 -2.518 1 97.75 249 GLN B C 1
ATOM 4028 O O . GLN B 1 249 ? 8.773 -27.375 -1.335 1 97.75 249 GLN B O 1
ATOM 4033 N N . ARG B 1 250 ? 8.695 -25.797 -2.873 1 97.12 250 ARG B N 1
ATOM 4034 C CA . ARG B 1 250 ? 8.57 -24.734 -1.879 1 97.12 250 ARG B CA 1
ATOM 4035 C C . ARG B 1 250 ? 7.285 -24.891 -1.07 1 97.12 250 ARG B C 1
ATOM 4037 O O . ARG B 1 250 ? 7.293 -24.75 0.154 1 97.12 250 ARG B O 1
ATOM 4044 N N . ILE B 1 251 ? 6.223 -25.156 -1.774 1 96.19 251 ILE B N 1
ATOM 4045 C CA . ILE B 1 251 ? 4.949 -25.328 -1.087 1 96.19 251 ILE B CA 1
ATOM 4046 C C . ILE B 1 251 ? 5.035 -26.516 -0.136 1 96.19 251 ILE B C 1
ATOM 4048 O O . ILE B 1 251 ? 4.648 -26.422 1.029 1 96.19 251 ILE B O 1
ATOM 4052 N N . ARG B 1 252 ? 5.578 -27.578 -0.622 1 95.12 252 ARG B N 1
ATOM 4053 C CA . ARG B 1 252 ? 5.668 -28.797 0.177 1 95.12 252 ARG B CA 1
ATOM 4054 C C . ARG B 1 252 ? 6.547 -28.594 1.403 1 95.12 252 ARG B C 1
ATOM 4056 O O . ARG B 1 252 ? 6.254 -29.109 2.482 1 95.12 252 ARG B O 1
ATOM 4063 N N . LYS B 1 253 ? 7.633 -27.891 1.221 1 94.25 253 LYS B N 1
ATOM 4064 C CA . LYS B 1 253 ? 8.531 -27.625 2.338 1 94.25 253 LYS B CA 1
ATOM 4065 C C . LYS B 1 253 ? 7.883 -26.688 3.355 1 94.25 253 LYS B C 1
ATOM 4067 O O . LYS B 1 253 ? 7.922 -26.953 4.559 1 94.25 253 LYS B O 1
ATOM 4072 N N . LEU B 1 254 ? 7.293 -25.641 2.857 1 92.94 254 LEU B N 1
ATOM 4073 C CA . LEU B 1 254 ? 6.703 -24.656 3.758 1 92.94 254 LEU B CA 1
ATOM 4074 C C . LEU B 1 254 ? 5.562 -25.266 4.562 1 92.94 254 LEU B C 1
ATOM 4076 O O . LEU B 1 254 ? 5.395 -24.953 5.746 1 92.94 254 LEU B O 1
ATOM 4080 N N . TYR B 1 255 ? 4.773 -26.125 3.955 1 92.19 255 TYR B N 1
ATOM 4081 C CA . TYR B 1 255 ? 3.6 -26.703 4.605 1 92.19 255 TYR B CA 1
ATOM 4082 C C . TYR B 1 255 ? 3.881 -28.109 5.102 1 92.19 255 TYR B C 1
ATOM 4084 O O . TYR B 1 255 ? 2.955 -28.859 5.434 1 92.19 255 TYR B O 1
ATOM 4092 N N . HIS B 1 256 ? 5.121 -28.531 5.094 1 89.88 256 HIS B N 1
ATOM 4093 C CA . HIS B 1 256 ? 5.613 -29.766 5.688 1 89.88 256 HIS B CA 1
ATOM 4094 C C . HIS B 1 256 ? 4.84 -30.969 5.168 1 89.88 256 HIS B C 1
ATOM 4096 O O . HIS B 1 256 ? 4.375 -31.797 5.953 1 89.88 256 HIS B O 1
ATOM 4102 N N . CYS B 1 257 ? 4.703 -31.016 3.896 1 89.88 257 CYS B N 1
ATOM 4103 C CA . CYS B 1 257 ? 3.953 -32.094 3.268 1 89.88 257 CYS B CA 1
ATOM 4104 C C . CYS B 1 257 ? 4.645 -33.438 3.488 1 89.88 257 CYS B C 1
ATOM 4106 O O . CYS B 1 257 ? 3.992 -34.5 3.496 1 89.88 257 CYS B O 1
ATOM 4108 N N . ASP B 1 258 ? 5.816 -33.5 3.686 1 83.19 258 ASP B N 1
ATOM 4109 C CA . ASP B 1 258 ? 6.527 -34.75 3.84 1 83.19 258 ASP B CA 1
ATOM 4110 C C . ASP B 1 258 ? 6.492 -35.25 5.289 1 83.19 258 ASP B C 1
ATOM 4112 O O . ASP B 1 258 ? 6.871 -36.375 5.586 1 83.19 258 ASP B O 1
ATOM 4116 N N . GLU B 1 259 ? 6.117 -34.375 6.156 1 69.38 259 GLU B N 1
ATOM 4117 C CA . GLU B 1 259 ? 5.996 -34.812 7.543 1 69.38 259 GLU B CA 1
ATOM 4118 C C . GLU B 1 259 ? 4.617 -35.406 7.824 1 69.38 259 GLU B C 1
ATOM 4120 O O . GLU B 1 259 ? 4.43 -36.094 8.812 1 69.38 259 GLU B O 1
ATOM 4125 N N . THR B 1 260 ? 3.678 -35.031 7.148 1 53.84 260 THR B N 1
ATOM 4126 C CA . THR B 1 260 ? 2.316 -35.5 7.352 1 53.84 260 THR B CA 1
ATOM 4127 C C . THR B 1 260 ? 2.158 -36.938 6.809 1 53.84 260 THR B C 1
ATOM 4129 O O . THR B 1 260 ? 1.086 -37.531 6.918 1 53.84 260 THR B O 1
ATOM 4132 N N . LYS B 1 261 ? 3.189 -37.688 6.555 1 42.31 261 LYS B N 1
ATOM 4133 C CA . LYS B 1 261 ? 2.947 -39.094 6.262 1 42.31 261 LYS B CA 1
ATOM 4134 C C . LYS B 1 261 ? 2.787 -39.906 7.547 1 42.31 261 LYS B C 1
ATOM 4136 O O . LYS B 1 261 ? 3.549 -39.719 8.5 1 42.31 261 LYS B O 1
#

Sequence (522 aa):
MLWIILLVAWFCEVWGTPVDTLNATDIQDAEGYSLQSGPPHLVKTSETQLDFEADYAVQEGDIILPTDRNAVSELWPELNGNFSVPYEIDSVIENRTEDILEAINMISEKTCVGFHKHTNETDYLLFVDGNGCASYVGCRGGAQPLVTGPKCHIGNICHEILHSLGFYHEHSRYDRGDYITVLDENIASGKKGNFLKRKGNTLGLKYDLESILHYGSNYFSRNGKPTIQPKESNVTIGQRTHLSDLDVQRIRKLYHCDETKMLWIILLVAWFCEVWGTPVDTLNATDIQDAEGYSLQSGPPHLVKTSETQLDFEADYAVQEGDIILPTDRNAVSELWPELNGNFSVPYEIDSVIENRTEDILEAINMISEKTCVGFHKHTNETDYLLFVDGNGCASYVGCRGGAQPLVTGPKCHIGNICHEILHSLGFYHEHSRYDRGDYITVLDENIASGKKGNFLKRKGNTLGLKYDLESILHYGSNYFSRNGKPTIQPKESNVTIGQRTHLSDLDVQRIRKLYHCDETK

Radius of gyration: 32.42 Å; Cα contacts (8 Å, |Δi|>4): 968; chains: 2; bounding box: 143×103×78 Å

Solvent-accessible surface area (backbone atoms only — not comparable to full-atom values): 29877 Å² total; per-residue (Å²): 136,84,80,75,73,80,71,81,72,86,85,77,85,82,80,78,67,79,74,75,76,74,75,86,72,80,72,74,78,73,78,77,77,74,75,73,73,57,75,68,68,56,62,71,44,77,80,43,53,30,67,46,47,35,58,56,35,43,43,71,54,27,33,42,50,78,80,66,64,80,75,38,75,34,64,72,62,70,50,95,81,33,37,46,46,31,30,44,72,36,75,91,44,50,89,44,47,67,47,54,50,50,22,49,44,65,48,35,75,69,38,60,48,40,73,41,78,57,82,80,67,68,49,28,40,27,38,33,70,49,49,28,51,28,15,33,49,10,44,83,50,38,81,29,60,30,32,51,9,93,74,40,45,42,31,50,48,32,35,31,49,43,17,34,61,51,46,70,53,49,67,25,35,67,78,34,70,84,48,39,44,76,35,68,89,27,40,29,87,40,48,63,47,56,63,48,67,37,85,74,87,63,83,89,54,77,88,52,63,56,19,38,47,20,61,37,36,43,51,57,10,40,76,76,41,55,19,38,42,64,66,59,80,98,64,73,47,32,46,50,81,55,77,27,72,64,48,44,49,48,51,25,61,76,67,41,41,80,67,66,109,139,83,82,75,81,80,74,84,72,80,76,76,80,76,79,71,76,80,75,76,80,75,74,85,74,82,75,74,81,75,78,76,78,74,75,74,74,57,74,68,67,54,65,71,45,78,78,42,55,29,68,50,47,36,60,56,34,44,42,72,50,28,34,41,50,76,78,67,65,81,76,37,75,34,62,72,64,70,48,95,82,31,39,45,47,31,31,43,72,37,75,91,44,50,90,46,47,65,48,53,51,50,22,50,43,67,47,35,77,70,37,58,48,41,72,41,77,56,81,80,66,68,50,29,41,27,37,32,70,49,48,27,50,28,15,33,52,10,43,84,50,39,82,28,60,32,32,50,9,94,73,42,46,42,32,49,47,32,36,32,50,42,17,33,62,52,46,70,54,48,67,25,34,66,76,34,71,83,47,38,42,78,36,67,89,27,40,28,88,38,48,63,48,58,61,47,67,38,85,74,87,63,84,87,53,77,88,55,64,55,20,38,47,20,62,39,35,43,52,58,9,44,75,78,41,54,19,39,41,65,66,58,80,96,65,73,48,32,46,50,80,54,78,28,72,66,48,44,50,49,51,26,61,75,68,42,40,80,66,67,111